Protein AF-A0A397KWI3-F1 (afdb_monomer_lite)

Secondary structure (DSSP, 8-state):
-HHHHHHHHHHHHHHHHHTTS------HHHHHHHHHHHHS-SSPPPP-TT-TT-HHHHHHHHHHHHIIIIITTT--HHHHHHHHTTT-SSSTTTTTEE-TTTT-SSEEEEEE---SS-HHHHHHHHHHHH-SEEEEEETTEEEEEEPPSEEEEES--SSSS--HHHIIIIIIHHHHHHSPPPTT--TT---SSSS-PPTT--SGGG--S-EEEEE--HHHHTTTTHHHIIIIIS-SEETTEE----SSSEEEE-GGGEEEEE---TTTTS--HHHHHHHHHHHHHTS-TT-EEEEE-SS-HHHHHHHHT----HHHHHIIIIIITT-EEEEEE-SSSSEEEEEE---SS--S-SEEEEE--SSSPPPPSGGGTT--EETTEEEEEEEEES-HHHHHHHTTHHHHTHHHH-TTHHHHHHHHHHHHHGGG------GGGG--SSHHHHHHHHHHHHHHHHHHHHHH-HHHHHHHHHHHHHHHHHS-TTS-HHHHHHHHHHHHHHHHHHHHHHHHHHHHHHHHHHHTTSSSSS-TTHHHHHHHHHHHHHS--TT-HHHHHHHHTTTHHHHHHHHHHHHH-HHHHHHHHHHHHHHH-GGGS-HHHHHHHHHHHHHHHHHHHHHHHHHHHHHHHHHIIIII---HHHHHHTT-----EEEEEEEE-TTS-EEEEEEEESS--------TTTTTS-----

InterPro domains:
  IPR004843 Calcineurin-like, phosphoesterase domain [PF00149] (111-312)
  IPR029052 Metallo-dependent phosphatase-like [G3DSA:3.60.21.10] (107-400)
  IPR029052 Metallo-dependent phosphatase-like [SSF56300] (106-372)

Organism: Brassica campestris (NCBI:txid3711)

Foldseek 3Di:
DLLVVVVVVVVVVVVVVVVVPDDDDDDPVNVVVVVVVVQDFQADAADLQQQPVPPPVVVLVVLQVCCVPPCVVPPQPVVVVVVVCPVDDPCVLVQFEAALAAPDAFAKEWEAEQWARGLLLLLVLLLVLLDQWDFDQDPNDTDIDGHGLEYEYQANQFPDAFDPVRCVRTHQRSNCLSAAAFPPDDPPAWAPDFPPDPPPDPDPSSDRWRAYDYAYDQRCPSNSNPRVQRPQQGDQDRGHHGRRHNDNWHKYNHYPQEIETEAHCYPQNEGDPVSLVSLLCCLVPPRDLPHAYEYRHADQCLQVCVQQVHDGHPSVCCCQCPRCNLRHAEYEYEPQQWWWKKAFDDDPDRDSYGIYIYANQNFFFHFAPLLSQPRFDDPHTGIDTPDIVPDNVVSLVVLCCLQVPLCVSNVSSLQVLLVLLCQLCVQVPPDLPDVCLVPDPDPVSNVVSLVVVLVVSVVCLVPPNPRNVVSLVVQLVVQLVPFRPSDDSVVSNVLSVVLSVLSSSLSSSLNSVVNVVLVVCVVVVNAQDPALQPVLVVVVVCCCVVPPDPPCVVVVVCVVCVNVVSVVVRVVVSLSVLSNLLSNLSVCCSVPNPVVDDPVSVVSNSVSVSVVSSVRRSVVSSNSVSVSLSCCCNPVVTPSPVSRSSVRHRAWGWMWMWIQHPVRDIDIDIDIGGDRDDRGDDDPCSVVVPSDDD

Radius of gyration: 32.41 Å; chains: 1; bounding box: 80×58×108 Å

Structure (mmCIF, N/CA/C/O backbone):
data_AF-A0A397KWI3-F1
#
_entry.id   AF-A0A397KWI3-F1
#
loop_
_atom_site.group_PDB
_atom_site.id
_atom_site.type_symbol
_atom_site.label_atom_id
_atom_site.label_alt_id
_atom_site.label_comp_id
_atom_site.label_asym_id
_atom_site.label_entity_id
_atom_site.label_seq_id
_atom_site.pdbx_PDB_ins_code
_atom_site.Cartn_x
_atom_site.Cartn_y
_atom_site.Cartn_z
_atom_site.occupancy
_atom_site.B_iso_or_equiv
_atom_site.auth_seq_id
_atom_site.auth_comp_id
_atom_site.auth_asym_id
_atom_site.auth_atom_id
_atom_site.pdbx_PDB_model_num
ATOM 1 N N . TRP A 1 1 ? 9.831 -8.219 -36.809 1.00 35.12 1 TRP A N 1
ATOM 2 C CA . TRP A 1 1 ? 9.294 -8.038 -35.440 1.00 35.12 1 TRP A CA 1
ATOM 3 C C . TRP A 1 1 ? 8.954 -6.583 -35.120 1.00 35.12 1 TRP A C 1
ATOM 5 O O . TRP A 1 1 ? 7.783 -6.319 -34.905 1.00 35.12 1 TRP A O 1
ATOM 15 N N . ALA A 1 2 ? 9.885 -5.621 -35.154 1.00 35.03 2 ALA A N 1
ATOM 16 C CA . ALA A 1 2 ? 9.552 -4.208 -34.899 1.00 35.03 2 ALA A CA 1
ATOM 17 C C . ALA A 1 2 ? 8.636 -3.582 -35.965 1.00 35.03 2 ALA A C 1
ATOM 19 O O . ALA A 1 2 ? 7.721 -2.857 -35.611 1.00 35.03 2 ALA A O 1
ATOM 20 N N . THR A 1 3 ? 8.787 -3.944 -37.243 1.00 37.91 3 THR A N 1
ATOM 21 C CA . THR A 1 3 ? 7.832 -3.574 -38.307 1.00 37.91 3 THR A CA 1
ATOM 22 C C . THR A 1 3 ? 6.438 -4.143 -38.031 1.00 37.91 3 THR A C 1
ATOM 24 O O . THR A 1 3 ? 5.439 -3.489 -38.286 1.00 37.91 3 THR A O 1
ATOM 27 N N . PHE A 1 4 ? 6.361 -5.333 -37.427 1.00 41.41 4 PHE A N 1
ATOM 28 C CA . PHE A 1 4 ? 5.105 -5.982 -37.043 1.00 41.41 4 PHE A CA 1
ATOM 29 C C . PHE A 1 4 ? 4.464 -5.299 -35.824 1.00 41.41 4 PHE A C 1
ATOM 31 O O . PHE A 1 4 ? 3.257 -5.115 -35.797 1.00 41.41 4 PHE A O 1
ATOM 38 N N . ILE A 1 5 ? 5.268 -4.859 -34.848 1.00 48.66 5 ILE A N 1
ATOM 39 C CA . ILE A 1 5 ? 4.817 -4.056 -33.698 1.00 48.66 5 ILE A CA 1
ATOM 40 C C . ILE A 1 5 ? 4.412 -2.646 -34.146 1.00 48.66 5 ILE A C 1
ATOM 42 O O . ILE A 1 5 ? 3.394 -2.141 -33.693 1.00 48.66 5 ILE A O 1
ATOM 46 N N . GLY A 1 6 ? 5.157 -2.028 -35.063 1.00 41.03 6 GLY A N 1
ATOM 47 C CA . GLY A 1 6 ? 4.833 -0.732 -35.656 1.00 41.03 6 GLY A CA 1
ATOM 48 C C . GLY A 1 6 ? 3.532 -0.783 -36.453 1.00 41.03 6 GLY A C 1
ATOM 49 O O . GLY A 1 6 ? 2.674 0.072 -36.262 1.00 41.03 6 GLY A O 1
ATOM 50 N N . LEU A 1 7 ? 3.334 -1.833 -37.257 1.00 42.81 7 LEU A N 1
ATOM 51 C CA . LEU A 1 7 ? 2.069 -2.100 -37.944 1.00 42.81 7 LEU A CA 1
ATOM 52 C C . LEU A 1 7 ? 0.943 -2.436 -36.962 1.00 42.81 7 LEU A C 1
ATOM 54 O O . LEU A 1 7 ? -0.167 -1.966 -37.159 1.00 42.81 7 LEU A O 1
ATOM 58 N N . TYR A 1 8 ? 1.205 -3.177 -35.882 1.00 43.31 8 TYR A N 1
ATOM 59 C CA . TYR A 1 8 ? 0.204 -3.481 -34.854 1.00 43.31 8 TYR A CA 1
ATOM 60 C C . TYR A 1 8 ? -0.215 -2.235 -34.066 1.00 43.31 8 TYR A C 1
ATOM 62 O O . TYR A 1 8 ? -1.396 -2.051 -33.811 1.00 43.31 8 TYR A O 1
ATOM 70 N N . ILE A 1 9 ? 0.722 -1.349 -33.716 1.00 44.44 9 ILE A N 1
ATOM 71 C CA . ILE A 1 9 ? 0.441 -0.070 -33.048 1.00 44.44 9 ILE A CA 1
ATOM 72 C C . ILE A 1 9 ? -0.284 0.878 -34.004 1.00 44.44 9 ILE A C 1
ATOM 74 O O . ILE A 1 9 ? -1.270 1.488 -33.603 1.00 44.44 9 ILE A O 1
ATOM 78 N N . ALA A 1 10 ? 0.146 0.970 -35.265 1.00 42.78 10 ALA A N 1
ATOM 79 C CA . ALA A 1 10 ? -0.553 1.752 -36.280 1.00 42.78 10 ALA A CA 1
ATOM 80 C C . ALA A 1 10 ? -1.978 1.223 -36.494 1.00 42.78 10 ALA A C 1
ATOM 82 O O . ALA A 1 10 ? -2.917 2.010 -36.490 1.00 42.78 10 ALA A O 1
ATOM 83 N N . ASN A 1 11 ? -2.160 -0.097 -36.575 1.00 39.53 11 ASN A N 1
ATOM 84 C CA . ASN A 1 11 ? -3.472 -0.723 -36.708 1.00 39.53 11 ASN A CA 1
ATOM 85 C C . ASN A 1 11 ? -4.323 -0.521 -35.443 1.00 39.53 11 ASN A C 1
ATOM 87 O O . ASN A 1 11 ? -5.479 -0.153 -35.556 1.00 39.53 11 ASN A O 1
ATOM 91 N N . TYR A 1 12 ? -3.750 -0.632 -34.242 1.00 47.16 12 TYR A N 1
ATOM 92 C CA . TYR A 1 12 ? -4.430 -0.371 -32.965 1.00 47.16 12 TYR A CA 1
ATOM 93 C C . TYR A 1 12 ? -4.876 1.097 -32.816 1.00 47.16 12 TYR A C 1
ATOM 95 O O . TYR A 1 12 ? -5.955 1.381 -32.292 1.00 47.16 12 TYR A O 1
ATOM 103 N N . VAL A 1 13 ? -4.060 2.046 -33.287 1.00 47.59 13 VAL A N 1
ATOM 104 C CA . VAL A 1 13 ? -4.382 3.482 -33.306 1.00 47.59 13 VAL A CA 1
ATOM 105 C C . VAL A 1 13 ? -5.427 3.795 -34.378 1.00 47.59 13 VAL A C 1
ATOM 107 O O . VAL A 1 13 ? -6.355 4.559 -34.109 1.00 47.59 13 VAL A O 1
ATOM 110 N N . VAL A 1 14 ? -5.330 3.186 -35.563 1.00 43.19 14 VAL A N 1
ATOM 111 C CA . VAL A 1 14 ? -6.333 3.304 -36.633 1.00 43.19 14 VAL A CA 1
ATOM 112 C C . VAL A 1 14 ? -7.666 2.717 -36.171 1.00 43.19 14 VAL A C 1
ATOM 114 O O . VAL A 1 14 ? -8.650 3.435 -36.168 1.00 43.19 14 VAL A O 1
ATOM 117 N N . GLU A 1 15 ? -7.696 1.495 -35.645 1.00 39.66 15 GLU A N 1
ATOM 118 C CA . GLU A 1 15 ? -8.903 0.803 -35.171 1.00 39.66 15 GLU A CA 1
ATOM 119 C C . GLU A 1 15 ? -9.631 1.587 -34.059 1.00 39.66 15 GLU A C 1
ATOM 121 O O . GLU A 1 15 ? -10.861 1.693 -34.061 1.00 39.66 15 GLU A O 1
ATOM 126 N N . ARG A 1 16 ? -8.886 2.236 -33.147 1.00 48.41 16 ARG A N 1
ATOM 127 C CA . ARG A 1 16 ? -9.470 3.122 -32.121 1.00 48.41 16 ARG A CA 1
ATOM 128 C C . ARG A 1 16 ? -9.880 4.502 -32.626 1.00 48.41 16 ARG A C 1
ATOM 130 O O . ARG A 1 16 ? -10.818 5.068 -32.070 1.00 48.41 16 ARG A O 1
ATOM 137 N N . SER A 1 17 ? -9.206 5.052 -33.633 1.00 39.28 17 SER A N 1
ATOM 138 C CA . SER A 1 17 ? -9.558 6.362 -34.203 1.00 39.28 17 SER A CA 1
ATOM 139 C C . SER A 1 17 ? -10.714 6.264 -35.205 1.00 39.28 17 SER A C 1
ATOM 141 O O . SER A 1 17 ? -11.580 7.137 -35.220 1.00 39.28 17 SER A O 1
ATOM 143 N N . THR A 1 18 ? -10.826 5.161 -35.950 1.00 42.88 18 THR A N 1
ATOM 144 C CA . THR A 1 18 ? -11.970 4.861 -36.828 1.00 42.88 18 THR A CA 1
ATOM 145 C C . THR A 1 18 ? -13.212 4.423 -36.052 1.00 42.88 18 THR A C 1
ATOM 147 O O . THR A 1 18 ? -14.329 4.630 -36.521 1.00 42.88 18 THR A O 1
ATOM 150 N N . GLY A 1 19 ? -13.049 3.901 -34.829 1.00 40.25 19 GLY A N 1
ATOM 151 C CA . GLY A 1 19 ? -14.155 3.608 -33.909 1.00 40.25 19 GLY A CA 1
ATOM 152 C C . GLY A 1 19 ? -14.954 4.839 -33.450 1.00 40.25 19 GLY A C 1
ATOM 153 O O . GLY A 1 19 ? -16.023 4.683 -32.863 1.00 40.25 19 GLY A O 1
ATOM 154 N N . TRP A 1 20 ? -14.472 6.055 -33.732 1.00 39.53 20 TRP A N 1
ATOM 155 C CA . TRP A 1 20 ? -15.171 7.310 -33.434 1.00 39.53 20 TRP A CA 1
ATOM 156 C C . TRP A 1 20 ? -16.060 7.809 -34.592 1.00 39.53 20 TRP A C 1
ATOM 158 O O . TRP A 1 20 ? -16.857 8.719 -34.389 1.00 39.53 20 TRP A O 1
ATOM 168 N N . ALA A 1 21 ? -15.971 7.209 -35.789 1.00 34.00 21 ALA A N 1
ATOM 169 C CA . ALA A 1 21 ? -16.564 7.768 -37.012 1.00 34.00 21 ALA A CA 1
ATOM 170 C C . ALA A 1 21 ? -17.697 6.946 -37.664 1.00 34.00 21 ALA A C 1
ATOM 172 O O . ALA A 1 21 ? -18.233 7.380 -38.681 1.00 34.00 21 ALA A O 1
ATOM 173 N N . LEU A 1 22 ? -18.109 5.792 -37.121 1.00 34.88 22 LEU A N 1
ATOM 174 C CA . LEU A 1 22 ? -19.182 4.981 -37.723 1.00 34.88 22 LEU A CA 1
ATOM 175 C C . LEU A 1 22 ? -20.253 4.581 -36.696 1.00 34.88 22 LEU A C 1
ATOM 177 O O . LEU A 1 22 ? -20.108 3.637 -35.923 1.00 34.88 22 LEU A O 1
ATOM 181 N N . THR A 1 23 ? -21.361 5.320 -36.709 1.00 42.22 23 THR A N 1
ATOM 182 C CA . THR A 1 23 ? -22.609 5.054 -35.983 1.00 42.22 23 THR A CA 1
ATOM 183 C C . THR A 1 23 ? -23.523 4.150 -36.804 1.00 42.22 23 THR A C 1
ATOM 185 O O . THR A 1 23 ? -24.129 4.651 -37.734 1.00 42.22 23 THR A O 1
ATOM 188 N N . HIS A 1 24 ? -23.688 2.866 -36.461 1.00 34.47 24 HIS A N 1
ATOM 189 C CA . HIS A 1 24 ? -24.795 1.994 -36.920 1.00 34.47 24 HIS A CA 1
ATOM 190 C C . HIS A 1 24 ? -25.232 1.042 -35.765 1.00 34.47 24 HIS A C 1
ATOM 192 O O . HIS A 1 24 ? -24.504 0.938 -34.773 1.00 34.47 24 HIS A O 1
ATOM 198 N N . PRO A 1 25 ? -26.444 0.439 -35.811 1.00 43.94 25 PRO A N 1
ATOM 199 C CA . PRO A 1 25 ? -27.219 0.001 -34.639 1.00 43.94 25 PRO A CA 1
ATOM 200 C C . PRO A 1 25 ? -26.566 -1.118 -33.812 1.00 43.94 25 PRO A C 1
ATOM 202 O O . PRO A 1 25 ? -25.754 -1.890 -34.309 1.00 43.94 25 PRO A O 1
ATOM 205 N N . LEU A 1 26 ? -26.946 -1.194 -32.532 1.00 42.28 26 LEU A N 1
ATOM 206 C CA . LEU A 1 26 ? -26.390 -2.082 -31.500 1.00 42.28 26 LEU A CA 1
ATOM 207 C C . LEU A 1 26 ? -26.278 -3.554 -31.959 1.00 42.28 26 LEU A C 1
ATOM 209 O O . LEU A 1 26 ? -27.287 -4.234 -32.128 1.00 42.28 26 LEU A O 1
ATOM 213 N N . SER A 1 27 ? -25.046 -4.053 -32.105 1.00 52.50 27 SER A N 1
ATOM 214 C CA . SER A 1 27 ? -24.747 -5.468 -32.355 1.00 52.50 27 SER A CA 1
ATOM 215 C C . SER A 1 27 ? -24.897 -6.321 -31.085 1.00 52.50 27 SER A C 1
ATOM 217 O O . SER A 1 27 ? -24.790 -5.818 -29.963 1.00 52.50 27 SER A O 1
ATOM 219 N N . VAL A 1 28 ? -25.111 -7.631 -31.256 1.00 56.59 28 VAL A N 1
ATOM 220 C CA . VAL A 1 28 ? -25.234 -8.637 -30.177 1.00 56.59 28 VAL A CA 1
ATOM 221 C C . VAL A 1 28 ? -24.052 -8.585 -29.196 1.00 56.59 28 VAL A C 1
ATOM 223 O O . VAL A 1 28 ? -24.255 -8.691 -27.988 1.00 56.59 28 VAL A O 1
ATOM 226 N N . ASP A 1 29 ? -22.845 -8.285 -29.680 1.00 56.91 29 ASP A N 1
ATOM 227 C CA . ASP A 1 29 ? -21.650 -8.083 -28.847 1.00 56.91 29 ASP A CA 1
ATOM 228 C C . ASP A 1 29 ? -21.791 -6.924 -27.861 1.00 56.91 29 ASP A C 1
ATOM 230 O O . ASP A 1 29 ? -21.290 -6.979 -26.740 1.00 56.91 29 ASP A O 1
ATOM 234 N N . LYS A 1 30 ? -22.494 -5.857 -28.249 1.00 53.78 30 LYS A N 1
ATOM 235 C CA . LYS A 1 30 ? -22.733 -4.700 -27.383 1.00 53.78 30 LYS A CA 1
ATOM 236 C C . LYS A 1 30 ? -23.790 -5.026 -26.322 1.00 53.78 30 LYS A C 1
ATOM 238 O O . LYS A 1 30 ? -23.681 -4.532 -25.207 1.00 53.78 30 LYS A O 1
ATOM 243 N N . VAL A 1 31 ? -24.732 -5.930 -26.613 1.00 53.66 31 VAL A N 1
ATOM 244 C CA . VAL A 1 31 ? -25.692 -6.482 -25.636 1.00 53.66 31 VAL A CA 1
ATOM 245 C C . VAL A 1 31 ? -25.008 -7.441 -24.656 1.00 53.66 31 VAL A C 1
ATOM 247 O O . VAL A 1 31 ? -25.255 -7.358 -23.455 1.00 53.66 31 VAL A O 1
ATOM 250 N N . GLU A 1 32 ? -24.110 -8.313 -25.119 1.00 54.25 32 GLU A N 1
ATOM 251 C CA . GLU A 1 32 ? -23.291 -9.142 -24.224 1.00 54.25 32 GLU A CA 1
ATOM 252 C C . GLU A 1 32 ? -22.329 -8.309 -23.376 1.00 54.25 32 GLU A C 1
ATOM 254 O O . GLU A 1 32 ? -22.107 -8.622 -22.206 1.00 54.25 32 GLU A O 1
ATOM 259 N N . LYS A 1 33 ? -21.780 -7.229 -23.936 1.00 52.06 33 LYS A N 1
ATOM 260 C CA . LYS A 1 33 ? -20.936 -6.283 -23.206 1.00 52.06 33 LYS A CA 1
ATOM 261 C C . LYS A 1 33 ? -21.732 -5.524 -22.145 1.00 52.06 33 LYS A C 1
ATOM 263 O O . LYS A 1 33 ? -21.261 -5.453 -21.020 1.00 52.06 33 LYS A O 1
ATOM 268 N N . LEU A 1 34 ? -22.952 -5.079 -22.453 1.00 51.12 34 LEU A N 1
ATOM 269 C CA . LEU A 1 34 ? -23.879 -4.484 -21.480 1.00 51.12 34 LEU A CA 1
ATOM 270 C C . LEU A 1 34 ? -24.304 -5.487 -20.394 1.00 51.12 34 LEU A C 1
ATOM 272 O O . LEU A 1 34 ? -24.352 -5.126 -19.223 1.00 51.12 34 LEU A O 1
ATOM 276 N N . LYS A 1 35 ? -24.531 -6.763 -20.740 1.00 48.84 35 LYS A N 1
ATOM 277 C CA . LYS A 1 35 ? -24.777 -7.837 -19.756 1.00 48.84 35 LYS A CA 1
ATOM 278 C C . LYS A 1 35 ? -23.557 -8.102 -18.869 1.00 48.84 35 LYS A C 1
ATOM 280 O O . LYS A 1 35 ? -23.704 -8.279 -17.665 1.00 48.84 35 LYS A O 1
ATOM 285 N N . LYS A 1 36 ? -22.344 -8.108 -19.433 1.00 51.59 36 LYS A N 1
ATOM 286 C CA . LYS A 1 36 ? -21.087 -8.228 -18.671 1.00 51.59 36 LYS A CA 1
ATOM 287 C C . LYS A 1 36 ? -20.805 -6.993 -17.812 1.00 51.59 36 LYS A C 1
ATOM 289 O O . LYS A 1 36 ? -20.256 -7.145 -16.726 1.00 51.59 36 LYS A O 1
ATOM 294 N N . GLU A 1 37 ? -21.177 -5.800 -18.269 1.00 52.03 37 GLU A N 1
ATOM 295 C CA . GLU A 1 37 ? -21.126 -4.555 -17.493 1.00 52.03 37 GLU A CA 1
ATOM 296 C C . GLU A 1 37 ? -22.155 -4.568 -16.352 1.00 52.03 37 GLU A C 1
ATOM 298 O O . GLU A 1 37 ? -21.813 -4.163 -15.249 1.00 52.03 37 GLU A O 1
ATOM 303 N N . GLN A 1 38 ? -23.347 -5.146 -16.553 1.00 54.84 38 GLN A N 1
ATOM 304 C CA . GLN A 1 38 ? -24.318 -5.417 -15.480 1.00 54.84 38 GLN A CA 1
ATOM 305 C C . GLN A 1 38 ? -23.826 -6.442 -14.444 1.00 54.84 38 GLN A C 1
ATOM 307 O O . GLN A 1 38 ? -24.277 -6.416 -13.304 1.00 54.84 38 GLN A O 1
ATOM 312 N N . MET A 1 39 ? -22.923 -7.354 -14.818 1.00 64.69 39 MET A N 1
ATOM 313 C CA . MET A 1 39 ? -22.407 -8.401 -13.925 1.00 64.69 39 MET A CA 1
ATOM 314 C C . MET A 1 39 ? -21.173 -7.994 -13.114 1.00 64.69 39 MET A C 1
ATOM 316 O O . MET A 1 39 ? -20.789 -8.719 -12.193 1.00 64.69 39 MET A O 1
ATOM 320 N N . LYS A 1 40 ? -20.507 -6.889 -13.464 1.00 74.50 40 LYS A N 1
ATOM 321 C CA . LYS A 1 40 ? -19.331 -6.428 -12.726 1.00 74.50 40 LYS A CA 1
ATOM 322 C C . LYS A 1 40 ? -19.754 -5.504 -11.585 1.00 74.50 40 LYS A C 1
ATOM 324 O O . LYS A 1 40 ? -20.534 -4.585 -11.822 1.00 74.50 40 LYS A O 1
ATOM 329 N N . PRO A 1 41 ? -19.220 -5.703 -10.369 1.00 84.44 41 PRO A N 1
ATOM 330 C CA . PRO A 1 41 ? -19.481 -4.788 -9.273 1.00 84.44 41 PRO A CA 1
ATOM 331 C C . PRO A 1 41 ? -19.053 -3.363 -9.613 1.00 84.44 41 PRO A C 1
ATOM 333 O O . PRO A 1 41 ? -18.071 -3.146 -10.320 1.00 84.44 41 PRO A O 1
ATOM 336 N N . ASN A 1 42 ? -19.766 -2.388 -9.055 1.00 88.62 42 ASN A N 1
ATOM 337 C CA . ASN A 1 42 ? -19.509 -0.970 -9.291 1.00 88.62 42 ASN A CA 1
ATOM 338 C C . ASN A 1 42 ? -18.391 -0.386 -8.399 1.00 88.62 42 ASN A C 1
ATOM 340 O O . ASN A 1 42 ? -18.179 0.824 -8.400 1.00 88.62 42 ASN A O 1
ATOM 344 N N . PHE A 1 43 ? -17.699 -1.211 -7.611 1.00 91.81 43 PHE A N 1
ATOM 345 C CA . PHE A 1 43 ? -16.535 -0.795 -6.828 1.00 91.81 43 PHE A CA 1
ATOM 346 C C . PHE A 1 43 ? -15.225 -0.981 -7.604 1.00 91.81 43 PHE A C 1
ATOM 348 O O . PHE A 1 43 ? -15.167 -1.693 -8.606 1.00 91.81 43 PHE A O 1
ATOM 355 N N . LEU A 1 44 ? -14.156 -0.332 -7.143 1.00 91.19 44 LEU A N 1
ATOM 356 C CA . LEU A 1 44 ? -12.887 -0.274 -7.875 1.00 91.19 44 LEU A CA 1
ATOM 357 C C . LEU A 1 44 ? -11.946 -1.440 -7.561 1.00 91.19 44 LEU A C 1
ATOM 359 O O . LEU A 1 44 ? -11.885 -1.944 -6.441 1.00 91.19 44 LEU A O 1
ATOM 363 N N . ASP A 1 45 ? -11.134 -1.801 -8.551 1.00 90.44 45 ASP A N 1
ATOM 364 C CA . ASP A 1 45 ? -9.998 -2.700 -8.365 1.00 90.44 45 ASP A CA 1
ATOM 365 C C . ASP A 1 45 ? -8.907 -2.081 -7.462 1.00 90.44 45 ASP A C 1
ATOM 367 O O . ASP A 1 45 ? -8.862 -0.870 -7.205 1.00 90.44 45 ASP A O 1
ATOM 371 N N . MET A 1 46 ? -7.995 -2.947 -7.007 1.00 89.62 46 MET A N 1
ATOM 372 C CA . MET A 1 46 ? -6.831 -2.597 -6.183 1.00 89.62 46 MET A CA 1
ATOM 373 C C . MET A 1 46 ? -5.976 -1.489 -6.804 1.00 89.62 46 MET A C 1
ATOM 375 O O . MET A 1 46 ? -5.670 -1.545 -8.003 1.00 89.62 46 MET A O 1
ATOM 379 N N . VAL A 1 47 ? -5.549 -0.518 -5.991 1.00 87.38 47 VAL A N 1
ATOM 380 C CA . VAL A 1 47 ? -4.805 0.658 -6.454 1.00 87.38 47 VAL A CA 1
ATOM 381 C C . VAL A 1 47 ? -3.494 0.228 -7.135 1.00 87.38 47 VAL A C 1
ATOM 383 O O . VAL A 1 47 ? -2.731 -0.594 -6.613 1.00 87.38 47 VAL A O 1
ATOM 386 N N . PRO A 1 48 ? -3.198 0.731 -8.348 1.00 81.00 48 PRO A N 1
ATOM 387 C CA . PRO A 1 48 ? -1.967 0.419 -9.062 1.00 81.00 48 PRO A CA 1
ATOM 388 C C . PRO A 1 48 ? -0.804 1.325 -8.616 1.00 81.00 48 PRO A C 1
ATOM 390 O O . PRO A 1 48 ? -0.347 2.165 -9.390 1.00 81.00 48 PRO A O 1
ATOM 393 N N . TRP A 1 49 ? -0.289 1.120 -7.398 1.00 78.06 49 TRP A N 1
ATOM 394 C CA . TRP A 1 49 ? 0.743 1.959 -6.754 1.00 78.06 49 TRP A CA 1
ATOM 395 C C . TRP A 1 49 ? 2.016 2.223 -7.590 1.00 78.06 49 TRP A C 1
ATOM 397 O O . TRP A 1 49 ? 2.621 3.280 -7.469 1.00 78.06 49 TRP A O 1
ATOM 407 N N . TYR A 1 50 ? 2.387 1.306 -8.493 1.00 70.06 50 TYR A N 1
ATOM 408 C CA . TYR A 1 50 ? 3.561 1.405 -9.382 1.00 70.06 50 TYR A CA 1
ATOM 409 C C . TYR A 1 50 ? 3.224 1.713 -10.856 1.00 70.06 50 TYR A C 1
ATOM 411 O O . TYR A 1 50 ? 4.075 1.578 -11.740 1.00 70.06 50 TYR A O 1
ATOM 419 N N . SER A 1 51 ? 1.982 2.098 -11.165 1.00 63.41 51 SER A N 1
ATOM 420 C CA . SER A 1 51 ? 1.628 2.532 -12.522 1.00 63.41 51 SER A CA 1
ATOM 421 C C . SER A 1 51 ? 2.259 3.894 -12.824 1.00 63.41 51 SER A C 1
ATOM 423 O O . SER A 1 51 ? 1.789 4.919 -12.350 1.00 63.41 51 SER A O 1
ATOM 425 N N . GLY A 1 52 ? 3.331 3.920 -13.625 1.00 48.00 52 GLY A N 1
ATOM 426 C CA . GLY A 1 52 ? 4.105 5.123 -13.990 1.00 48.00 52 GLY A CA 1
ATOM 427 C C . GLY A 1 52 ? 3.360 6.224 -14.771 1.00 48.00 52 GLY A C 1
ATOM 428 O O . GLY A 1 52 ? 3.999 7.089 -15.357 1.00 48.00 52 GLY A O 1
ATOM 429 N N . THR A 1 53 ? 2.026 6.199 -14.803 1.00 45.91 53 THR A N 1
ATOM 430 C CA . THR A 1 53 ? 1.143 7.225 -15.390 1.00 45.91 53 THR A CA 1
ATOM 431 C C . THR A 1 53 ? 0.178 7.828 -14.371 1.00 45.91 53 THR A C 1
ATOM 433 O O . THR A 1 53 ? -0.725 8.566 -14.761 1.00 45.91 53 THR A O 1
ATOM 436 N N . SER A 1 54 ? 0.284 7.486 -13.087 1.00 44.91 54 SER A N 1
ATOM 437 C CA . SER A 1 54 ? -0.673 7.930 -12.080 1.00 44.91 54 SER A CA 1
ATOM 438 C C . SER A 1 54 ? -0.502 9.426 -11.808 1.00 44.91 54 SER A C 1
ATOM 440 O O . SER A 1 54 ? 0.227 9.866 -10.919 1.00 44.91 54 SER A O 1
ATOM 442 N N . ALA A 1 55 ? -1.277 10.221 -12.546 1.00 42.75 55 ALA A N 1
ATOM 443 C CA . ALA A 1 55 ? -1.748 11.513 -12.073 1.00 42.75 55 ALA A CA 1
ATOM 444 C C . ALA A 1 55 ? -2.187 11.415 -10.600 1.00 42.75 55 ALA A C 1
ATOM 446 O O . ALA A 1 55 ? -1.958 12.359 -9.869 1.00 42.75 55 ALA A O 1
ATOM 447 N N . ASP A 1 56 ? -2.680 10.256 -10.145 1.00 44.62 56 ASP A N 1
ATOM 448 C CA . ASP A 1 56 ? -3.004 9.959 -8.747 1.00 44.62 56 ASP A CA 1
ATOM 449 C C . ASP A 1 56 ? -1.798 9.867 -7.797 1.00 44.62 56 ASP A C 1
ATOM 451 O O . ASP A 1 56 ? -1.938 10.295 -6.663 1.00 44.62 56 ASP A O 1
ATOM 455 N N . LEU A 1 57 ? -0.613 9.373 -8.191 1.00 48.16 57 LEU A N 1
ATOM 456 C CA . LEU A 1 57 ? 0.568 9.371 -7.307 1.00 48.16 57 LEU A CA 1
ATOM 457 C C . LEU A 1 57 ? 1.181 10.770 -7.240 1.00 48.16 57 LEU A C 1
ATOM 459 O O . LEU A 1 57 ? 1.509 11.238 -6.157 1.00 48.16 57 LEU A O 1
ATOM 463 N N . PHE A 1 58 ? 1.271 11.471 -8.375 1.00 46.88 58 PHE A N 1
ATOM 464 C CA . PHE A 1 58 ? 1.681 12.878 -8.390 1.00 46.88 58 PHE A CA 1
ATOM 465 C C . PHE A 1 58 ? 0.691 13.762 -7.634 1.00 46.88 58 PHE A C 1
ATOM 467 O O . PHE A 1 58 ? 1.120 14.629 -6.882 1.00 46.88 58 PHE A O 1
ATOM 474 N N . LYS A 1 59 ? -0.614 13.514 -7.778 1.00 50.25 59 LYS A N 1
ATOM 475 C CA . LYS A 1 59 ? -1.669 14.173 -7.013 1.00 50.25 59 LYS A CA 1
ATOM 476 C C . LYS A 1 59 ? -1.612 13.786 -5.544 1.00 50.25 59 LYS A C 1
ATOM 478 O O . LYS A 1 59 ? -1.715 14.675 -4.734 1.00 50.25 59 LYS A O 1
ATOM 483 N N . THR A 1 60 ? -1.366 12.531 -5.178 1.00 51.25 60 THR A N 1
ATOM 484 C CA . THR A 1 60 ? -1.226 12.129 -3.765 1.00 51.25 60 THR A CA 1
ATOM 485 C C . THR A 1 60 ? 0.009 12.768 -3.140 1.00 51.25 60 THR A C 1
ATOM 487 O O . THR A 1 60 ? -0.070 13.281 -2.037 1.00 51.25 60 THR A O 1
ATOM 490 N N . VAL A 1 61 ? 1.144 12.808 -3.845 1.00 53.69 61 VAL A N 1
ATOM 491 C CA . VAL A 1 61 ? 2.356 13.498 -3.377 1.00 53.69 61 VAL A CA 1
ATOM 492 C C . VAL A 1 61 ? 2.126 15.006 -3.294 1.00 53.69 61 VAL A C 1
ATOM 494 O O . VAL A 1 61 ? 2.571 15.620 -2.331 1.00 53.69 61 VAL A O 1
ATOM 497 N N . PHE A 1 62 ? 1.427 15.604 -4.263 1.00 50.00 62 PHE A N 1
ATOM 498 C CA . PHE A 1 62 ? 1.070 17.023 -4.264 1.00 50.00 62 PHE A CA 1
ATOM 499 C C . PHE A 1 62 ? 0.069 17.361 -3.155 1.00 50.00 62 PHE A C 1
ATOM 501 O O . PHE A 1 62 ? 0.315 18.288 -2.397 1.00 50.00 62 PHE A O 1
ATOM 508 N N . ASP A 1 63 ? -1.002 16.588 -3.007 1.00 51.59 63 ASP A N 1
ATOM 509 C CA . ASP A 1 63 ? -2.025 16.711 -1.969 1.00 51.59 63 ASP A CA 1
ATOM 510 C C . ASP A 1 63 ? -1.408 16.465 -0.592 1.00 51.59 63 ASP A C 1
ATOM 512 O O . ASP A 1 63 ? -1.703 17.213 0.324 1.00 51.59 63 ASP A O 1
ATOM 516 N N . LEU A 1 64 ? -0.481 15.513 -0.438 1.00 55.34 64 LEU A N 1
ATOM 517 C CA . LEU A 1 64 ? 0.303 15.330 0.786 1.00 55.34 64 LEU A CA 1
ATOM 518 C C . LEU A 1 64 ? 1.190 16.547 1.056 1.00 55.34 64 LEU A C 1
ATOM 520 O O . LEU A 1 64 ? 1.229 17.030 2.181 1.00 55.34 64 LEU A O 1
ATOM 524 N N . LEU A 1 65 ? 1.882 17.078 0.044 1.00 53.91 65 LEU A N 1
ATOM 525 C CA . LEU A 1 65 ? 2.696 18.290 0.178 1.00 53.91 65 LEU A CA 1
ATOM 526 C C . LEU A 1 65 ? 1.838 19.476 0.608 1.00 53.91 65 LEU A C 1
ATOM 528 O O . LEU A 1 65 ? 2.194 20.155 1.565 1.00 53.91 65 LEU A O 1
ATOM 532 N N . VAL A 1 66 ? 0.705 19.712 -0.052 1.00 55.09 66 VAL A N 1
ATOM 533 C CA . VAL A 1 66 ? -0.245 20.780 0.275 1.00 55.09 66 VAL A CA 1
ATOM 534 C C . VAL A 1 66 ? -0.877 20.527 1.645 1.00 55.09 66 VAL A C 1
ATOM 536 O O . VAL A 1 66 ? -0.969 21.443 2.451 1.00 55.09 66 VAL A O 1
ATOM 539 N N . SER A 1 67 ? -1.240 19.294 1.975 1.00 54.84 67 SER A N 1
ATOM 540 C CA . SER A 1 67 ? -1.796 18.930 3.277 1.00 54.84 67 SER A CA 1
ATOM 541 C C . SER A 1 67 ? -0.801 19.182 4.400 1.00 54.84 67 SER A C 1
ATOM 543 O O . SER A 1 67 ? -1.119 19.881 5.356 1.00 54.84 67 SER A O 1
ATOM 545 N N . VAL A 1 68 ? 0.451 18.758 4.233 1.00 55.59 68 VAL A N 1
ATOM 546 C CA . VAL A 1 68 ? 1.519 18.958 5.217 1.00 55.59 68 VAL A CA 1
ATOM 547 C C . VAL A 1 68 ? 1.971 20.412 5.324 1.00 55.59 68 VAL A C 1
ATOM 549 O O . VAL A 1 68 ? 2.221 20.889 6.429 1.00 55.59 68 VAL A O 1
ATOM 552 N N . THR A 1 69 ? 2.065 21.142 4.212 1.00 52.47 69 THR A N 1
ATOM 553 C CA . THR A 1 69 ? 2.598 22.519 4.213 1.00 52.47 69 THR A CA 1
ATOM 554 C C . THR A 1 69 ? 1.539 23.609 4.365 1.00 52.47 69 THR A C 1
ATOM 556 O O . THR A 1 69 ? 1.845 24.677 4.896 1.00 52.47 69 THR A O 1
ATOM 559 N N . VAL A 1 70 ? 0.302 23.369 3.925 1.00 49.78 70 VAL A N 1
ATOM 560 C CA . VAL A 1 70 ? -0.785 24.362 3.892 1.00 49.78 70 VAL A CA 1
ATOM 561 C C . VAL A 1 70 ? -1.891 24.032 4.893 1.00 49.78 70 VAL A C 1
ATOM 563 O O . VAL A 1 70 ? -2.323 24.942 5.600 1.00 49.78 70 VAL A O 1
ATOM 566 N N . PHE A 1 71 ? -2.346 22.777 4.986 1.00 51.59 71 PHE A N 1
ATOM 567 C CA . PHE A 1 71 ? -3.541 22.433 5.772 1.00 51.59 71 PHE A CA 1
ATOM 568 C C . PHE A 1 71 ? -3.248 22.030 7.227 1.00 51.59 71 PHE A C 1
ATOM 570 O O . PHE A 1 71 ? -3.922 22.539 8.119 1.00 51.59 71 PHE A O 1
ATOM 577 N N . LEU A 1 72 ? -2.205 21.242 7.507 1.00 50.78 72 LEU A N 1
ATOM 578 C CA . LEU A 1 72 ? -1.863 20.760 8.859 1.00 50.78 72 LEU A CA 1
ATOM 579 C C . LEU A 1 72 ? -1.620 21.893 9.869 1.00 50.78 72 LEU A C 1
ATOM 581 O O . LEU A 1 72 ? -1.907 21.742 11.049 1.00 50.78 72 LEU A O 1
ATOM 585 N N . GLY A 1 73 ? -1.136 23.052 9.410 1.00 47.31 73 GLY A N 1
ATOM 586 C CA . GLY A 1 73 ? -0.944 24.229 10.262 1.00 47.31 73 GLY A CA 1
ATOM 587 C C . GLY A 1 73 ? -2.085 25.255 10.250 1.00 47.31 73 GLY A C 1
ATOM 588 O O . GLY A 1 73 ? -2.048 26.179 11.060 1.00 47.31 73 GLY A O 1
ATOM 589 N N . ARG A 1 74 ? -3.053 25.175 9.319 1.00 53.09 74 ARG A N 1
ATOM 590 C CA . ARG A 1 74 ? -4.039 26.261 9.088 1.00 53.09 74 ARG A CA 1
ATOM 591 C C . ARG A 1 74 ? -5.506 25.820 8.975 1.00 53.09 74 ARG A C 1
ATOM 593 O O . ARG A 1 74 ? -6.373 26.675 9.119 1.00 53.09 74 ARG A O 1
ATOM 600 N N . PHE A 1 75 ? -5.797 24.538 8.743 1.00 57.50 75 PHE A N 1
ATOM 601 C CA . PHE A 1 75 ? -7.146 24.008 8.488 1.00 57.50 75 PHE A CA 1
ATOM 602 C C . PHE A 1 75 ? -7.339 22.602 9.092 1.00 57.50 75 PHE A C 1
ATOM 604 O O . PHE A 1 75 ? -7.673 21.649 8.394 1.00 57.50 75 PHE A O 1
ATOM 611 N N . ASP A 1 76 ? -7.136 22.466 10.403 1.00 67.62 76 ASP A N 1
ATOM 612 C CA . ASP A 1 76 ? -7.569 21.276 11.146 1.00 67.62 76 ASP A CA 1
ATOM 613 C C . ASP A 1 76 ? -9.080 21.384 11.434 1.00 67.62 76 ASP A C 1
ATOM 615 O O . ASP A 1 76 ? -9.532 22.277 12.163 1.00 67.62 76 ASP A O 1
ATOM 619 N N . MET A 1 77 ? -9.881 20.482 10.853 1.00 71.31 77 MET A N 1
ATOM 620 C CA . MET A 1 77 ? -11.336 20.481 11.029 1.00 71.31 77 MET A CA 1
ATOM 621 C C . MET A 1 77 ? -11.752 20.263 12.490 1.00 71.31 77 MET A C 1
ATOM 623 O O . MET A 1 77 ? -12.772 20.809 12.917 1.00 71.31 77 MET A O 1
ATOM 627 N N . ARG A 1 78 ? -10.958 19.543 13.294 1.00 75.19 78 ARG A N 1
ATOM 628 C CA . ARG A 1 78 ? -11.212 19.376 14.735 1.00 75.19 78 ARG A CA 1
ATOM 629 C C . ARG A 1 78 ? -11.083 20.714 15.451 1.00 75.19 78 ARG A C 1
ATOM 631 O O . ARG A 1 78 ? -11.970 21.069 16.225 1.00 75.19 78 ARG A O 1
ATOM 638 N N . MET A 1 79 ? -10.046 21.497 15.137 1.00 68.12 79 MET A N 1
ATOM 639 C CA . MET A 1 79 ? -9.868 22.845 15.695 1.00 68.12 79 MET A CA 1
ATOM 640 C C . MET A 1 79 ? -11.002 23.790 15.282 1.00 68.12 79 MET A C 1
ATOM 642 O O . MET A 1 79 ? -11.494 24.555 16.113 1.00 68.12 79 MET A O 1
ATOM 646 N N . LEU A 1 80 ? -11.455 23.721 14.024 1.00 66.38 80 LEU A N 1
ATOM 647 C CA . LEU A 1 80 ? -12.607 24.496 13.545 1.00 66.38 80 LEU A CA 1
ATOM 648 C C . LEU A 1 80 ? -13.888 24.118 14.296 1.00 66.38 80 LEU A C 1
ATOM 650 O O . LEU A 1 80 ? -14.604 24.996 14.779 1.00 66.38 80 LEU A O 1
ATOM 654 N N . GLN A 1 81 ? -14.157 22.822 14.462 1.00 70.19 81 GLN A N 1
ATOM 655 C CA . GLN A 1 81 ? -15.294 22.350 15.246 1.00 70.19 81 GLN A CA 1
ATOM 656 C C . GLN A 1 81 ? -15.202 22.788 16.712 1.00 70.19 81 GLN A C 1
ATOM 658 O O . GLN A 1 81 ? -16.187 23.284 17.262 1.00 70.19 81 GLN A O 1
ATOM 663 N N . ALA A 1 82 ? -14.035 22.653 17.346 1.00 66.12 82 ALA A N 1
ATOM 664 C CA . ALA A 1 82 ? -13.813 23.094 18.720 1.00 66.12 82 ALA A CA 1
ATOM 665 C C . ALA A 1 82 ? -14.046 24.608 18.871 1.00 66.12 82 ALA A C 1
ATOM 667 O O . ALA A 1 82 ? -14.680 25.040 19.836 1.00 66.12 82 ALA A O 1
ATOM 668 N N . ALA A 1 83 ? -13.613 25.413 17.894 1.00 59.78 83 ALA A N 1
ATOM 669 C CA . ALA A 1 83 ? -13.843 26.855 17.867 1.00 59.78 83 ALA A CA 1
ATOM 670 C C . ALA A 1 83 ? -15.328 27.220 17.695 1.00 59.78 83 ALA A C 1
ATOM 672 O O . ALA A 1 83 ? -15.816 28.086 18.420 1.00 59.78 83 ALA A O 1
ATOM 673 N N . MET A 1 84 ? -16.061 26.539 16.806 1.00 61.34 84 MET A N 1
ATOM 674 C CA . MET A 1 84 ? -17.499 26.779 16.602 1.00 61.34 84 MET A CA 1
ATOM 675 C C . MET A 1 84 ? -18.360 26.350 17.801 1.00 61.34 84 MET A C 1
ATOM 677 O O . MET A 1 84 ? -19.429 26.911 18.017 1.00 61.34 84 MET A O 1
ATOM 681 N N . THR A 1 85 ? -17.888 25.397 18.610 1.00 58.62 85 THR A N 1
ATOM 682 C CA . THR A 1 85 ? -18.648 24.828 19.743 1.00 58.62 85 THR A CA 1
ATOM 683 C C . THR A 1 85 ? -18.313 25.494 21.092 1.00 58.62 85 THR A C 1
ATOM 685 O O . THR A 1 85 ? -18.857 25.124 22.133 1.00 58.62 85 THR A O 1
ATOM 688 N N . LYS A 1 86 ? -17.415 26.495 21.135 1.00 53.34 86 LYS A N 1
ATOM 689 C CA . LYS A 1 86 ? -17.032 27.207 22.378 1.00 53.34 86 LYS A CA 1
ATOM 690 C C . LYS A 1 86 ? -18.175 27.990 23.051 1.00 53.34 86 LYS A C 1
ATOM 692 O O . LYS A 1 86 ? -17.979 28.482 24.155 1.00 53.34 86 LYS A O 1
ATOM 697 N N . SER A 1 87 ? -19.356 28.071 22.443 1.00 43.88 87 SER A N 1
ATOM 698 C CA . SER A 1 87 ? -20.547 28.730 22.994 1.00 43.88 87 SER A CA 1
ATOM 699 C C . SER A 1 87 ? -21.466 27.829 23.843 1.00 43.88 87 SER A C 1
ATOM 701 O O . SER A 1 87 ? -22.410 28.350 24.433 1.00 43.88 87 SER A O 1
ATOM 703 N N . CYS A 1 88 ? -21.224 26.513 23.958 1.00 43.62 88 CYS A N 1
ATOM 704 C CA . CYS A 1 88 ? -22.071 25.595 24.744 1.00 43.62 88 CYS A CA 1
ATOM 705 C C . CYS A 1 88 ? -21.220 24.605 25.562 1.00 43.62 88 CYS A C 1
ATOM 707 O O . CYS A 1 88 ? -20.689 23.639 25.020 1.00 43.62 88 CYS A O 1
ATOM 709 N N . ASP A 1 89 ? -21.052 24.844 26.867 1.00 45.19 89 ASP A N 1
ATOM 710 C CA . ASP A 1 89 ? -20.073 24.117 27.702 1.00 45.19 89 ASP A CA 1
ATOM 711 C C . ASP A 1 89 ? -20.629 22.892 28.462 1.00 45.19 89 ASP A C 1
ATOM 713 O O . ASP A 1 89 ? -19.878 22.213 29.155 1.00 45.19 89 ASP A O 1
ATOM 717 N N . GLY A 1 90 ? -21.916 22.554 28.297 1.00 46.50 90 GLY A N 1
ATOM 718 C CA . GLY A 1 90 ? -22.547 21.387 28.945 1.00 46.50 90 GLY A CA 1
ATOM 719 C C . GLY A 1 90 ? -22.791 20.172 28.036 1.00 46.50 90 GLY A C 1
ATOM 720 O O . GLY A 1 90 ? -22.710 19.038 28.494 1.00 46.50 90 GLY A O 1
ATOM 721 N N . THR A 1 91 ? -23.037 20.382 26.740 1.00 52.34 91 THR A N 1
ATOM 722 C CA . THR A 1 91 ? -23.488 19.342 25.786 1.00 52.34 91 THR A CA 1
ATOM 723 C C . THR A 1 91 ? -22.357 18.525 25.148 1.00 52.34 91 THR A C 1
ATOM 725 O O . THR A 1 91 ? -22.599 17.472 24.566 1.00 52.34 91 THR A O 1
ATOM 728 N N . LYS A 1 92 ? -21.094 18.957 25.283 1.00 55.53 92 LYS A N 1
ATOM 729 C CA . LYS A 1 92 ? -19.940 18.355 24.578 1.00 55.53 92 LYS A CA 1
ATOM 730 C C . LYS A 1 92 ? -19.649 16.898 24.959 1.00 55.53 92 LYS A C 1
ATOM 732 O O . LYS A 1 92 ? -19.182 16.139 24.116 1.00 55.53 92 LYS A O 1
ATOM 737 N N . ARG A 1 93 ? -19.879 16.498 26.218 1.00 57.19 93 ARG A N 1
ATOM 738 C CA . ARG A 1 93 ? -19.590 15.123 26.676 1.00 57.19 93 ARG A CA 1
ATOM 739 C C . ARG A 1 93 ? -20.646 14.114 26.235 1.00 57.19 93 ARG A C 1
ATOM 741 O O . ARG A 1 93 ? -20.286 12.977 25.947 1.00 57.19 93 ARG A O 1
ATOM 748 N N . GLU A 1 94 ? -21.910 14.523 26.168 1.00 61.53 94 GLU A N 1
ATOM 749 C CA . GLU A 1 94 ? -23.022 13.653 25.759 1.00 61.53 94 GLU A CA 1
ATOM 750 C C . GLU A 1 94 ? -22.959 13.294 24.267 1.00 61.53 94 GLU A C 1
ATOM 752 O O . GLU A 1 94 ? -23.438 12.244 23.864 1.00 61.53 94 GLU A O 1
ATOM 757 N N . GLU A 1 95 ? -22.312 14.115 23.433 1.00 76.06 95 GLU A N 1
ATOM 758 C CA . GLU A 1 95 ? -22.191 13.844 21.991 1.00 76.06 95 GLU A CA 1
ATOM 759 C C . GLU A 1 95 ? -21.113 12.804 21.621 1.00 76.06 95 GLU A C 1
ATOM 761 O O . GLU A 1 95 ? -21.139 12.245 20.518 1.00 76.06 95 GLU A O 1
ATOM 766 N N . LEU A 1 96 ? -20.148 12.568 22.515 1.00 86.25 96 LEU A N 1
ATOM 767 C CA . LEU A 1 96 ? -18.959 11.735 22.280 1.00 86.25 96 LEU A CA 1
ATOM 768 C C . LEU A 1 96 ? -18.971 10.411 23.054 1.00 86.25 96 LEU A C 1
ATOM 770 O O . LEU A 1 96 ? -18.243 9.485 22.686 1.00 86.25 96 LEU A O 1
ATOM 774 N N . LEU A 1 97 ? -19.758 10.340 24.128 1.00 93.81 97 LEU A N 1
ATOM 775 C CA . LEU A 1 97 ? -19.949 9.147 24.941 1.00 93.81 97 LEU A CA 1
ATOM 776 C C . LEU A 1 97 ? -21.220 8.413 24.506 1.00 93.81 97 LEU A C 1
ATOM 778 O O . LEU A 1 97 ? -22.302 8.985 24.507 1.00 93.81 97 LEU A O 1
ATOM 782 N N . TYR A 1 98 ? -21.080 7.125 24.217 1.00 95.00 98 TYR A N 1
ATOM 783 C CA . TYR A 1 98 ? -22.166 6.239 23.819 1.00 95.00 98 TYR A CA 1
ATOM 784 C C . TYR A 1 98 ? -22.270 5.100 24.838 1.00 95.00 98 TYR A C 1
ATOM 786 O O . TYR A 1 98 ? -21.462 4.169 24.825 1.00 95.00 98 TYR A O 1
ATOM 794 N N . ASP A 1 99 ? -23.235 5.194 25.751 1.00 94.06 99 ASP A N 1
ATOM 795 C CA . ASP A 1 99 ? -23.450 4.243 26.852 1.00 94.06 99 ASP A CA 1
ATOM 796 C C . ASP A 1 99 ? -24.703 3.368 26.688 1.00 94.06 99 ASP A C 1
ATOM 798 O O . ASP A 1 99 ? -24.976 2.493 27.513 1.00 94.06 99 ASP A O 1
ATOM 802 N N . HIS A 1 100 ? -25.414 3.509 25.566 1.00 94.00 100 HIS A N 1
ATOM 803 C CA . HIS A 1 100 ? -26.621 2.744 25.231 1.00 94.00 100 HIS A CA 1
ATOM 804 C C . HIS A 1 100 ? -26.397 1.225 25.148 1.00 94.00 100 HIS A C 1
ATOM 806 O O . HIS A 1 100 ? -27.355 0.457 25.212 1.00 94.00 100 HIS A O 1
ATOM 812 N N . LEU A 1 101 ? -25.144 0.782 25.018 1.00 94.38 101 LEU A N 1
ATOM 813 C CA . LEU A 1 101 ? -24.761 -0.630 24.933 1.00 94.38 101 LEU A CA 1
ATOM 814 C C . LEU A 1 101 ? -24.411 -1.251 26.290 1.00 94.38 101 LEU A C 1
ATOM 816 O O . LEU A 1 101 ? -24.326 -2.474 26.374 1.00 94.38 101 LEU A O 1
ATOM 820 N N . ALA A 1 102 ? -24.236 -0.452 27.347 1.00 92.69 102 ALA A N 1
ATOM 821 C CA . ALA A 1 102 ? -23.661 -0.896 28.620 1.00 92.69 102 ALA A CA 1
ATOM 822 C C . ALA A 1 102 ? -24.459 -2.011 29.326 1.00 92.69 102 ALA A C 1
ATOM 824 O O . ALA A 1 102 ? -23.891 -2.777 30.098 1.00 92.69 102 ALA A O 1
ATOM 825 N N . ASN A 1 103 ? -25.763 -2.118 29.051 1.00 90.38 103 ASN A N 1
ATOM 826 C CA . ASN A 1 103 ? -26.665 -3.082 29.691 1.00 90.38 103 ASN A CA 1
ATOM 827 C C . ASN A 1 103 ? -27.049 -4.272 28.785 1.00 90.38 103 ASN A C 1
ATOM 829 O O . ASN A 1 103 ? -27.970 -5.014 29.121 1.00 90.38 103 ASN A O 1
ATOM 833 N N . LYS A 1 104 ? -26.409 -4.445 27.618 1.00 90.19 104 LYS A N 1
ATOM 834 C CA . LYS A 1 104 ? -26.685 -5.585 26.723 1.00 90.19 104 LYS A CA 1
ATOM 835 C C . LYS A 1 104 ? -26.059 -6.874 27.282 1.00 90.19 104 LYS A C 1
ATOM 837 O O . LYS A 1 104 ? -24.907 -6.889 27.696 1.00 90.19 104 LYS A O 1
ATOM 842 N N . ASP A 1 105 ? -26.801 -7.975 27.233 1.00 86.50 105 ASP A N 1
ATOM 843 C CA . ASP A 1 105 ? -26.294 -9.321 27.528 1.00 86.50 105 ASP A CA 1
ATOM 844 C C . ASP A 1 105 ? -25.668 -9.968 26.278 1.00 86.50 105 ASP A C 1
ATOM 846 O O . ASP A 1 105 ? -26.122 -9.710 25.164 1.00 86.50 105 ASP A O 1
ATOM 850 N N . ASN A 1 106 ? -24.692 -10.873 26.459 1.00 87.50 106 ASN A N 1
ATOM 851 C CA . ASN A 1 106 ? -24.100 -11.696 25.383 1.00 87.50 106 ASN A CA 1
ATOM 852 C C . ASN A 1 106 ? -23.662 -10.856 24.166 1.00 87.50 106 ASN A C 1
ATOM 854 O O . ASN A 1 106 ? -24.166 -11.018 23.055 1.00 87.50 106 ASN A O 1
ATOM 858 N N . PHE A 1 107 ? -22.752 -9.913 24.405 1.00 95.25 107 PHE A N 1
ATOM 859 C CA . PHE A 1 107 ? -22.424 -8.869 23.443 1.00 95.25 107 PHE A CA 1
ATOM 860 C C . PHE A 1 107 ? -21.256 -9.256 22.535 1.00 95.25 107 PHE A C 1
ATOM 862 O O . PHE A 1 107 ? -20.181 -9.645 23.009 1.00 95.25 107 PHE A O 1
ATOM 869 N N . TRP A 1 108 ? -21.465 -9.091 21.228 1.00 97.31 108 TRP A N 1
ATOM 870 C CA . TRP A 1 108 ? -20.473 -9.367 20.194 1.00 97.31 108 TRP A CA 1
ATOM 871 C C . TRP A 1 108 ? -20.113 -8.085 19.452 1.00 97.31 108 TRP A C 1
ATOM 873 O O . TRP A 1 108 ? -20.980 -7.271 19.141 1.00 97.31 108 TRP A O 1
ATOM 883 N N . PHE A 1 109 ? -18.843 -7.909 19.107 1.00 98.12 109 PHE A N 1
ATOM 884 C CA . PHE A 1 109 ? -18.419 -6.808 18.243 1.00 98.12 109 PHE A CA 1
ATOM 885 C C . PHE A 1 109 ? -17.266 -7.226 17.338 1.00 98.12 109 PHE A C 1
ATOM 887 O O . PHE A 1 109 ? -16.525 -8.156 17.642 1.00 98.12 109 PHE A O 1
ATOM 894 N N . ASP A 1 110 ? -17.131 -6.544 16.211 1.00 98.50 110 ASP A N 1
ATOM 895 C CA . ASP A 1 110 ? -16.153 -6.833 15.174 1.00 98.50 110 ASP A CA 1
ATOM 896 C C . ASP A 1 110 ? -15.166 -5.668 15.021 1.00 98.50 110 ASP A C 1
ATOM 898 O O . ASP A 1 110 ? -15.513 -4.509 15.243 1.00 98.50 110 ASP A O 1
ATOM 902 N N . PHE A 1 111 ? -13.933 -5.971 14.620 1.00 98.62 111 PHE A N 1
ATOM 903 C CA . PHE A 1 111 ? -12.888 -5.006 14.293 1.00 98.62 111 PHE A CA 1
ATOM 904 C C . PHE A 1 111 ? -12.236 -5.342 12.951 1.00 98.62 111 PHE A C 1
ATOM 906 O O . PHE A 1 111 ? -11.820 -6.483 12.719 1.00 98.62 111 PHE A O 1
ATOM 913 N N . MET A 1 112 ? -12.085 -4.328 12.105 1.00 97.75 112 MET A N 1
ATOM 914 C CA . MET A 1 112 ? -11.268 -4.362 10.891 1.00 97.75 112 MET A CA 1
ATOM 915 C C . MET A 1 112 ? -10.603 -3.000 10.673 1.00 97.75 112 MET A C 1
ATOM 917 O O . MET A 1 112 ? -11.074 -1.999 11.201 1.00 97.75 112 MET A O 1
ATOM 921 N N . ALA A 1 113 ? -9.550 -2.934 9.868 1.00 98.00 113 ALA A N 1
ATOM 922 C CA . ALA A 1 113 ? -8.938 -1.678 9.437 1.00 98.00 113 ALA A CA 1
ATOM 923 C C . ALA A 1 113 ? -8.381 -1.810 8.010 1.00 98.00 113 ALA A C 1
ATOM 925 O O . ALA A 1 113 ? -8.316 -2.930 7.484 1.00 98.00 113 ALA A O 1
ATOM 926 N N . ASP A 1 114 ? -8.022 -0.680 7.396 1.00 97.12 114 ASP A N 1
ATOM 927 C CA . ASP A 1 114 ? -7.365 -0.601 6.082 1.00 97.12 114 ASP A CA 1
ATOM 928 C C . ASP A 1 114 ? -8.223 -1.205 4.973 1.00 97.12 114 ASP A C 1
ATOM 930 O O . ASP A 1 114 ? -7.907 -2.216 4.326 1.00 97.12 114 ASP A O 1
ATOM 934 N N . THR A 1 115 ? -9.390 -0.596 4.794 1.00 92.19 115 THR A N 1
ATOM 935 C CA . THR A 1 115 ? -10.342 -0.955 3.748 1.00 92.19 115 THR A CA 1
ATOM 936 C C . THR A 1 115 ? -10.230 0.008 2.567 1.00 92.19 115 THR A C 1
ATOM 938 O O . THR A 1 115 ? -9.575 1.036 2.609 1.00 92.19 115 THR A O 1
ATOM 941 N N . GLY A 1 116 ? -10.835 -0.338 1.439 1.00 86.19 116 GLY A N 1
ATOM 942 C CA . GLY A 1 116 ? -10.968 0.593 0.332 1.00 86.19 116 GLY A CA 1
ATOM 943 C C . GLY A 1 116 ? -9.714 0.784 -0.520 1.00 86.19 116 GLY A C 1
ATOM 944 O O . GLY A 1 116 ? -9.659 1.742 -1.284 1.00 86.19 116 GLY A O 1
ATOM 945 N N . ASP A 1 117 ? -8.731 -0.120 -0.484 1.00 90.94 117 ASP A N 1
ATOM 946 C CA . ASP A 1 117 ? -7.726 -0.224 -1.559 1.00 90.94 117 ASP A CA 1
ATOM 947 C C . ASP A 1 117 ? -8.153 -1.247 -2.623 1.00 90.94 117 ASP A C 1
ATOM 949 O O . ASP A 1 117 ? -8.261 -0.885 -3.792 1.00 90.94 117 ASP A O 1
ATOM 953 N N . GLY A 1 118 ? -8.501 -2.489 -2.274 1.00 92.38 118 GLY A N 1
ATOM 954 C CA . GLY A 1 118 ? -9.064 -3.452 -3.232 1.00 92.38 118 GLY A CA 1
ATOM 955 C C . GLY A 1 118 ? -10.557 -3.705 -3.035 1.00 92.38 118 GLY A C 1
ATOM 956 O O . GLY A 1 118 ? -10.952 -4.229 -2.000 1.00 92.38 118 GLY A O 1
ATOM 957 N N . GLY A 1 119 ? -11.391 -3.443 -4.047 1.00 93.88 119 GLY A N 1
ATOM 958 C CA . GLY A 1 119 ? -12.841 -3.656 -3.951 1.00 93.88 119 GLY A CA 1
ATOM 959 C C . GLY A 1 119 ? -13.245 -5.109 -3.681 1.00 93.88 119 GLY A C 1
ATOM 960 O O . GLY A 1 119 ? -14.049 -5.359 -2.789 1.00 93.88 119 GLY A O 1
ATOM 961 N N . ASN A 1 120 ? -12.630 -6.087 -4.362 1.00 95.00 120 ASN A N 1
ATOM 962 C CA . ASN A 1 120 ? -12.903 -7.508 -4.095 1.00 95.00 120 ASN A CA 1
ATOM 963 C C . ASN A 1 120 ? -12.521 -7.914 -2.660 1.00 95.00 120 ASN A C 1
ATOM 965 O O . ASN A 1 120 ? -13.228 -8.702 -2.037 1.00 95.00 120 ASN A O 1
ATOM 969 N N . SER A 1 121 ? -11.395 -7.410 -2.143 1.00 96.06 121 SER A N 1
ATOM 970 C CA . SER A 1 121 ? -10.920 -7.730 -0.793 1.00 96.06 121 SER A CA 1
ATOM 971 C C . SER A 1 121 ? -11.791 -7.075 0.273 1.00 96.06 121 SER A C 1
ATOM 973 O O . SER A 1 121 ? -12.229 -7.776 1.184 1.00 96.06 121 SER A O 1
ATOM 975 N N . SER A 1 122 ? -12.121 -5.792 0.107 1.00 97.12 122 SER A N 1
ATOM 976 C CA . SER A 1 122 ? -13.064 -5.077 0.972 1.00 97.12 122 SER A CA 1
ATOM 977 C C . SER A 1 122 ? -14.433 -5.742 0.998 1.00 97.12 122 SER A C 1
ATOM 979 O O . SER A 1 122 ? -14.964 -5.999 2.075 1.00 97.12 122 SER A O 1
ATOM 981 N N . TYR A 1 123 ? -14.986 -6.097 -0.166 1.00 96.25 123 TYR A N 1
ATOM 982 C CA . TYR A 1 123 ? -16.260 -6.809 -0.230 1.00 96.25 123 TYR A CA 1
ATOM 983 C C . TYR A 1 123 ? -16.189 -8.175 0.457 1.00 96.25 123 TYR A C 1
ATOM 985 O O . TYR A 1 123 ? -17.110 -8.538 1.180 1.00 96.25 123 TYR A O 1
ATOM 993 N N . ALA A 1 124 ? -15.118 -8.948 0.250 1.00 96.19 124 ALA A N 1
ATOM 994 C CA . ALA A 1 124 ? -15.002 -10.278 0.846 1.00 96.19 124 ALA A CA 1
ATOM 995 C C . ALA A 1 124 ? -15.039 -10.222 2.382 1.00 96.19 124 ALA A C 1
ATOM 997 O O . ALA A 1 124 ? -15.730 -11.028 3.003 1.00 96.19 124 ALA A O 1
ATOM 998 N N . VAL A 1 125 ? -14.345 -9.253 2.989 1.00 97.81 125 VAL A N 1
ATOM 999 C CA . VAL A 1 125 ? -14.386 -9.036 4.443 1.00 97.81 125 VAL A CA 1
ATOM 1000 C C . VAL A 1 125 ? -15.752 -8.501 4.875 1.00 97.81 125 VAL A C 1
ATOM 1002 O O . VAL A 1 125 ? -16.354 -9.060 5.791 1.00 97.81 125 VAL A O 1
ATOM 1005 N N . ALA A 1 126 ? -16.290 -7.494 4.181 1.00 97.38 126 ALA A N 1
ATOM 1006 C CA . ALA A 1 126 ? -17.601 -6.923 4.487 1.00 97.38 126 ALA A CA 1
ATOM 1007 C C . ALA A 1 126 ? -18.725 -7.971 4.415 1.00 97.38 126 ALA A C 1
ATOM 1009 O O . ALA A 1 126 ? -19.576 -8.024 5.300 1.00 97.38 126 ALA A O 1
ATOM 1010 N N . LYS A 1 127 ? -18.716 -8.867 3.417 1.00 95.38 127 LYS A N 1
ATOM 1011 C CA . LYS A 1 127 ? -19.730 -9.924 3.272 1.00 95.38 127 LYS A CA 1
ATOM 1012 C C . LYS A 1 127 ? -19.665 -10.936 4.410 1.00 95.38 127 LYS A C 1
ATOM 1014 O O . LYS A 1 127 ? -20.720 -11.390 4.847 1.00 95.38 127 LYS A O 1
ATOM 1019 N N . LEU A 1 128 ? -18.471 -11.269 4.910 1.00 96.75 128 LEU A N 1
ATOM 1020 C CA . LEU A 1 128 ? -18.309 -12.132 6.087 1.00 96.75 128 LEU A CA 1
ATOM 1021 C C . LEU A 1 128 ? -18.807 -11.447 7.363 1.00 96.75 128 LEU A C 1
ATOM 1023 O O . LEU A 1 128 ? -19.522 -12.070 8.145 1.00 96.75 128 LEU A O 1
ATOM 1027 N N . LEU A 1 129 ? -18.492 -10.162 7.540 1.00 97.56 129 LEU A N 1
ATOM 1028 C CA . LEU A 1 129 ? -19.007 -9.347 8.643 1.00 97.56 129 LEU A CA 1
ATOM 1029 C C . LEU A 1 129 ? -20.536 -9.233 8.609 1.00 97.56 129 LEU A C 1
ATOM 1031 O O . LEU A 1 129 ? -21.175 -9.255 9.656 1.00 97.56 129 LEU A O 1
ATOM 1035 N N . ALA A 1 130 ? -21.131 -9.159 7.417 1.00 96.12 130 ALA A N 1
ATOM 1036 C CA . ALA A 1 130 ? -22.575 -9.064 7.233 1.00 96.12 130 ALA A CA 1
ATOM 1037 C C . ALA A 1 130 ? -23.336 -10.345 7.612 1.00 96.12 130 ALA A C 1
ATOM 1039 O O . ALA A 1 130 ? -24.525 -10.265 7.940 1.00 96.12 130 ALA A O 1
ATOM 1040 N N . GLN A 1 131 ? -22.688 -11.519 7.576 1.00 94.81 131 GLN A N 1
ATOM 1041 C CA . GLN A 1 131 ? -23.371 -12.794 7.814 1.00 94.81 131 GLN A CA 1
ATOM 1042 C C . GLN A 1 131 ? -23.971 -12.845 9.227 1.00 94.81 131 GLN A C 1
ATOM 1044 O O . GLN A 1 131 ? -23.236 -12.620 10.190 1.00 94.81 131 GLN A O 1
ATOM 1049 N N . PRO A 1 132 ? -25.264 -13.202 9.386 1.00 93.56 132 PRO A N 1
ATOM 1050 C CA . PRO A 1 132 ? -25.899 -13.323 10.702 1.00 93.56 132 PRO A CA 1
ATOM 1051 C C . PRO A 1 132 ? -25.178 -14.302 11.635 1.00 93.56 132 PRO A C 1
ATOM 1053 O O . PRO A 1 132 ? -25.142 -14.118 12.850 1.00 93.56 132 PRO A O 1
ATOM 1056 N N . THR A 1 133 ? -24.600 -15.361 11.071 1.00 95.00 133 THR A N 1
ATOM 1057 C CA . THR A 1 133 ? -23.788 -16.342 11.791 1.00 95.00 133 THR A CA 1
ATOM 1058 C C . THR A 1 133 ? -22.729 -16.903 10.854 1.00 95.00 133 THR A C 1
ATOM 1060 O O . THR A 1 133 ? -23.008 -17.179 9.688 1.00 95.00 133 THR A O 1
ATOM 1063 N N . LEU A 1 134 ? -21.517 -17.098 11.366 1.00 95.44 134 LEU A N 1
ATOM 1064 C CA . LEU A 1 134 ? -20.427 -17.771 10.667 1.00 95.44 134 LEU A CA 1
ATOM 1065 C C . LEU A 1 134 ? -20.160 -19.123 11.321 1.00 95.44 134 LEU A C 1
ATOM 1067 O O . LEU A 1 134 ? -19.967 -19.195 12.529 1.00 95.44 134 LEU A O 1
ATOM 1071 N N . GLN A 1 135 ? -20.126 -20.187 10.524 1.00 93.94 135 GLN A N 1
ATOM 1072 C CA . GLN A 1 135 ? -19.714 -21.510 10.989 1.00 93.94 135 GLN A CA 1
ATOM 1073 C C . GLN A 1 135 ? -18.201 -21.630 10.840 1.00 93.94 135 GLN A C 1
ATOM 1075 O O . GLN A 1 135 ? -17.683 -21.573 9.723 1.00 93.94 135 GLN A O 1
ATOM 1080 N N . VAL A 1 136 ? -17.487 -21.763 11.956 1.00 90.62 136 VAL A N 1
ATOM 1081 C CA . VAL A 1 136 ? -16.019 -21.771 11.967 1.00 90.62 136 VAL A CA 1
ATOM 1082 C C . VAL A 1 136 ? -15.498 -22.992 12.706 1.00 90.62 136 VAL A C 1
ATOM 1084 O O . VAL A 1 136 ? -16.048 -23.391 13.725 1.00 90.62 136 VAL A O 1
ATOM 1087 N N . SER A 1 137 ? -14.430 -23.598 12.198 1.00 86.31 137 SER A N 1
ATOM 1088 C CA . SER A 1 137 ? -13.782 -24.725 12.869 1.00 86.31 137 SER A CA 1
ATOM 1089 C C . SER A 1 137 ? -12.790 -24.200 13.907 1.00 86.31 137 SER A C 1
ATOM 1091 O O . SER A 1 137 ? -11.755 -23.646 13.538 1.00 86.31 137 SER A O 1
ATOM 1093 N N . VAL A 1 138 ? -13.084 -24.393 15.191 1.00 82.44 138 VAL A N 1
ATOM 1094 C CA . VAL A 1 138 ? -12.202 -24.071 16.324 1.00 82.44 138 VAL A CA 1
ATOM 1095 C C . VAL A 1 138 ? -11.846 -25.382 17.012 1.00 82.44 138 VAL A C 1
ATOM 1097 O O . VAL A 1 138 ? -12.737 -26.114 17.429 1.00 82.44 138 VAL A O 1
ATOM 1100 N N . ASP A 1 139 ? -10.555 -25.709 17.085 1.00 81.25 139 ASP A N 1
ATOM 1101 C CA . ASP A 1 139 ? -10.048 -26.942 17.714 1.00 81.25 139 ASP A CA 1
ATOM 1102 C C . ASP A 1 139 ? -10.672 -28.246 17.168 1.00 81.25 139 ASP A C 1
ATOM 1104 O O . ASP A 1 139 ? -10.795 -29.245 17.870 1.00 81.25 139 ASP A O 1
ATOM 1108 N N . GLY A 1 140 ? -11.058 -28.245 15.887 1.00 81.38 140 GLY A N 1
ATOM 1109 C CA . GLY A 1 140 ? -11.693 -29.386 15.213 1.00 81.38 140 GLY A CA 1
ATOM 1110 C C . GLY A 1 140 ? -13.215 -29.461 15.376 1.00 81.38 140 GLY A C 1
ATOM 1111 O O . GLY A 1 140 ? -13.846 -30.305 14.743 1.00 81.38 140 GLY A O 1
ATOM 1112 N N . GLU A 1 141 ? -13.819 -28.562 16.156 1.00 87.12 141 GLU A N 1
ATOM 1113 C CA . GLU A 1 141 ? -15.268 -28.446 16.315 1.00 87.12 141 GLU A CA 1
ATOM 1114 C C . GLU A 1 141 ? -15.815 -27.266 15.514 1.00 87.12 141 GLU A C 1
ATOM 1116 O O . GLU A 1 141 ? -15.264 -26.165 15.527 1.00 87.12 141 GLU A O 1
ATOM 1121 N N . THR A 1 142 ? -16.945 -27.469 14.837 1.00 90.25 142 THR A N 1
ATOM 1122 C CA . THR A 1 142 ? -17.641 -26.363 14.171 1.00 90.25 142 THR A CA 1
ATOM 1123 C C . THR A 1 142 ? -18.431 -25.568 15.204 1.00 90.25 142 THR A C 1
ATOM 1125 O O . THR A 1 142 ? -19.335 -26.104 15.843 1.00 90.25 142 THR A O 1
ATOM 1128 N N . ARG A 1 143 ? -18.092 -24.289 15.365 1.00 91.38 143 ARG A N 1
ATOM 1129 C CA . ARG A 1 143 ? -18.756 -23.353 16.270 1.00 91.38 143 ARG A CA 1
ATOM 1130 C C . ARG A 1 143 ? -19.470 -22.259 15.472 1.00 91.38 143 ARG A C 1
ATOM 1132 O O . ARG A 1 143 ? -18.845 -21.650 14.601 1.00 91.38 143 ARG A O 1
ATOM 1139 N N . PRO A 1 144 ? -20.747 -21.972 15.775 1.00 94.31 144 PRO A N 1
ATOM 1140 C CA . PRO A 1 144 ? -21.428 -20.809 15.233 1.00 94.31 144 PRO A CA 1
ATOM 1141 C C . PRO A 1 144 ? -20.955 -19.546 15.960 1.00 94.31 144 PRO A C 1
ATOM 1143 O O . PRO A 1 144 ? -21.053 -19.453 17.182 1.00 94.31 144 PRO A O 1
ATOM 1146 N N . LEU A 1 145 ? -20.477 -18.557 15.210 1.00 95.19 145 LEU A N 1
ATOM 1147 C CA . LEU A 1 145 ? -20.187 -17.219 15.718 1.00 95.19 145 LEU A CA 1
ATOM 1148 C C . LEU A 1 145 ? -21.256 -16.246 15.211 1.00 95.19 145 LEU A C 1
ATOM 1150 O O . LEU A 1 145 ? -21.308 -16.006 13.998 1.00 95.19 145 LEU A O 1
ATOM 1154 N N . PRO A 1 146 ? -22.098 -15.671 16.086 1.00 95.38 146 PRO A N 1
ATOM 1155 C CA . PRO A 1 146 ? -23.087 -14.682 15.674 1.00 95.38 146 PRO A CA 1
ATOM 1156 C C . PRO A 1 146 ? -22.398 -13.411 15.167 1.00 95.38 146 PRO A C 1
ATOM 1158 O O . PRO A 1 146 ? -21.227 -13.159 15.464 1.00 95.38 146 PRO A O 1
ATOM 1161 N N . ARG A 1 147 ? -23.114 -12.624 14.365 1.00 95.69 147 ARG A N 1
ATOM 1162 C CA . ARG A 1 147 ? -22.657 -11.309 13.901 1.00 95.69 147 ARG A CA 1
ATOM 1163 C C . ARG A 1 147 ? -22.412 -10.360 15.075 1.00 95.69 147 ARG A C 1
ATOM 1165 O O . ARG A 1 147 ? -23.188 -10.363 16.026 1.00 95.69 147 ARG A O 1
ATOM 1172 N N . GLY A 1 148 ? -21.390 -9.510 14.974 1.00 96.12 148 GLY A N 1
ATOM 1173 C CA . GLY A 1 148 ? -21.201 -8.423 15.927 1.00 96.12 148 GLY A CA 1
ATOM 1174 C C . GLY A 1 148 ? -22.371 -7.432 15.911 1.00 96.12 148 GLY A C 1
ATOM 1175 O O . GLY A 1 148 ? -22.872 -7.056 14.851 1.00 96.12 148 GLY A O 1
ATOM 1176 N N . ASN A 1 149 ? -22.786 -6.978 17.090 1.00 95.81 149 ASN A N 1
ATOM 1177 C CA . ASN A 1 149 ? -23.722 -5.868 17.262 1.00 95.81 149 ASN A CA 1
ATOM 1178 C C . ASN A 1 149 ? -23.091 -4.537 16.829 1.00 95.81 149 ASN A C 1
ATOM 1180 O O . ASN A 1 149 ? -23.789 -3.642 16.358 1.00 95.81 149 ASN A O 1
ATOM 1184 N N . VAL A 1 150 ? -21.771 -4.410 16.984 1.00 97.81 150 VAL A N 1
ATOM 1185 C CA . VAL A 1 150 ? -20.998 -3.224 16.605 1.00 97.81 150 VAL A CA 1
ATOM 1186 C C . VAL A 1 150 ? -19.829 -3.625 15.717 1.00 97.81 150 VAL A C 1
ATOM 1188 O O . VAL A 1 150 ? -19.091 -4.548 16.048 1.00 97.81 150 VAL A O 1
ATOM 1191 N N . LEU A 1 151 ? -19.633 -2.902 14.619 1.00 98.56 151 LEU A N 1
ATOM 1192 C CA . LEU A 1 151 ? -18.437 -2.951 13.789 1.00 98.56 151 LEU A CA 1
ATOM 1193 C C . LEU A 1 151 ? -17.565 -1.723 14.061 1.00 98.56 151 LEU A C 1
ATOM 1195 O O . LEU A 1 151 ? -18.000 -0.588 13.876 1.00 98.56 151 LEU A O 1
ATOM 1199 N N . LEU A 1 152 ? -16.322 -1.953 14.459 1.00 98.69 152 LEU A N 1
ATOM 1200 C CA . LEU A 1 152 ? -15.314 -0.925 14.679 1.00 98.69 152 LEU A CA 1
ATOM 1201 C C . LEU A 1 152 ? -14.337 -0.920 13.499 1.00 98.69 152 LEU A C 1
ATOM 1203 O O . LEU A 1 152 ? -13.696 -1.939 13.233 1.00 98.69 152 LEU A O 1
ATOM 1207 N N . ILE A 1 153 ? -14.213 0.211 12.800 1.00 98.50 153 ILE A N 1
ATOM 1208 C CA . ILE A 1 153 ? -13.272 0.362 11.680 1.00 98.50 153 ILE A CA 1
ATOM 1209 C C . ILE A 1 153 ? -12.103 1.261 12.090 1.00 98.50 153 ILE A C 1
ATOM 1211 O O . ILE A 1 153 ? -12.279 2.434 12.422 1.00 98.50 153 ILE A O 1
ATOM 1215 N N . GLY A 1 154 ? -10.902 0.688 12.083 1.00 97.12 154 GLY A N 1
ATOM 1216 C CA . GLY A 1 154 ? -9.669 1.283 12.591 1.00 97.12 154 GLY A CA 1
ATOM 1217 C C . GLY A 1 154 ? -8.922 2.192 11.615 1.00 97.12 154 GLY A C 1
ATOM 1218 O O . GLY A 1 154 ? -7.703 2.161 11.638 1.00 97.12 154 GLY A O 1
ATOM 1219 N N . GLY A 1 155 ? -9.607 2.977 10.783 1.00 94.62 155 GLY A N 1
ATOM 1220 C CA . GLY A 1 155 ? -8.960 3.922 9.863 1.00 94.62 155 GLY A CA 1
ATOM 1221 C C . GLY A 1 155 ? -8.609 3.370 8.486 1.00 94.62 155 GLY A C 1
ATOM 1222 O O . GLY A 1 155 ? -8.843 2.194 8.192 1.00 94.62 155 GLY A O 1
ATOM 1223 N N . ASP A 1 156 ? -8.120 4.290 7.653 1.00 95.69 156 ASP A N 1
ATOM 1224 C CA . ASP A 1 156 ? -7.822 4.130 6.231 1.00 95.69 156 ASP A CA 1
ATOM 1225 C C . ASP A 1 156 ? -9.002 3.535 5.466 1.00 95.69 156 ASP A C 1
ATOM 1227 O O . ASP A 1 156 ? -9.065 2.348 5.134 1.00 95.69 156 ASP A O 1
ATOM 1231 N N . LEU A 1 157 ? -9.999 4.392 5.238 1.00 96.12 157 LEU A N 1
ATOM 1232 C CA . LEU A 1 157 ? -11.288 3.962 4.708 1.00 96.12 157 LEU A CA 1
ATOM 1233 C C . LEU A 1 157 ? -11.323 3.881 3.177 1.00 96.12 157 LEU A C 1
ATOM 1235 O O . LEU A 1 157 ? -12.076 3.077 2.618 1.00 96.12 157 LEU A O 1
ATOM 1239 N N . ALA A 1 158 ? -10.563 4.735 2.485 1.00 92.81 158 ALA A N 1
ATOM 1240 C CA . ALA A 1 158 ? -10.526 4.763 1.026 1.00 92.81 158 ALA A CA 1
ATOM 1241 C C . ALA A 1 158 ? -9.192 5.283 0.468 1.00 92.81 158 ALA A C 1
ATOM 1243 O O . ALA A 1 158 ? -8.815 6.437 0.668 1.00 92.81 158 ALA A O 1
ATOM 1244 N N . TYR A 1 159 ? -8.529 4.455 -0.340 1.00 91.00 159 TYR A N 1
ATOM 1245 C CA . TYR A 1 159 ? -7.244 4.773 -0.968 1.00 91.00 159 TYR A CA 1
ATOM 1246 C C . TYR A 1 159 ? -7.409 5.354 -2.388 1.00 91.00 159 TYR A C 1
ATOM 1248 O O . TYR A 1 159 ? -8.429 5.124 -3.049 1.00 91.00 159 TYR A O 1
ATOM 1256 N N . PRO A 1 160 ? -6.386 6.045 -2.932 1.00 85.69 160 PRO A N 1
ATOM 1257 C CA . PRO A 1 160 ? -5.164 6.495 -2.254 1.00 85.69 160 PRO A CA 1
ATOM 1258 C C . PRO A 1 160 ? -5.354 7.804 -1.478 1.00 85.69 160 PRO A C 1
ATOM 1260 O O . PRO A 1 160 ? -4.501 8.168 -0.678 1.00 85.69 160 PRO A O 1
ATOM 1263 N N . ASN A 1 161 ? -6.451 8.517 -1.714 1.00 84.19 161 ASN A N 1
ATOM 1264 C CA . ASN A 1 161 ? -6.747 9.794 -1.086 1.00 84.19 161 ASN A CA 1
ATOM 1265 C C . ASN A 1 161 ? -8.265 9.930 -0.867 1.00 84.19 161 ASN A C 1
ATOM 1267 O O . ASN A 1 161 ? -9.061 9.321 -1.603 1.00 84.19 161 ASN A O 1
ATOM 1271 N N . PRO A 1 162 ? -8.690 10.774 0.083 1.00 89.25 162 PRO A N 1
ATOM 1272 C CA . PRO A 1 162 ? -10.093 10.957 0.381 1.00 89.25 162 PRO A CA 1
ATOM 1273 C C . PRO A 1 162 ? -10.737 11.812 -0.714 1.00 89.25 162 PRO A C 1
ATOM 1275 O O . PRO A 1 162 ? -10.187 12.813 -1.179 1.00 89.25 162 PRO A O 1
ATOM 1278 N N . SER A 1 163 ? -11.892 11.366 -1.193 1.00 89.88 163 SER A N 1
ATOM 1279 C CA . SER A 1 163 ? -12.749 12.085 -2.132 1.00 89.88 163 SER A CA 1
ATOM 1280 C C . SER A 1 163 ? -14.133 11.444 -2.143 1.00 89.88 163 SER A C 1
ATOM 1282 O O . SER A 1 163 ? -14.278 10.279 -1.775 1.00 89.88 163 SER A O 1
ATOM 1284 N N . ALA A 1 164 ? -15.141 12.164 -2.644 1.00 91.12 164 ALA A N 1
ATOM 1285 C CA . ALA A 1 164 ? -16.473 11.592 -2.853 1.00 91.12 164 ALA A CA 1
ATOM 1286 C C . ALA A 1 164 ? -16.415 10.290 -3.676 1.00 91.12 164 ALA A C 1
ATOM 1288 O O . ALA A 1 164 ? -16.954 9.270 -3.265 1.00 91.12 164 ALA A O 1
ATOM 1289 N N . PHE A 1 165 ? -15.663 10.296 -4.781 1.00 91.69 165 PHE A N 1
ATOM 1290 C CA . PHE A 1 165 ? -15.529 9.135 -5.660 1.00 91.69 165 PHE A CA 1
ATOM 1291 C C . PHE A 1 165 ? -14.865 7.934 -4.970 1.00 91.69 165 PHE A C 1
ATOM 1293 O O . PHE A 1 165 ? -15.338 6.807 -5.108 1.00 91.69 165 PHE A O 1
ATOM 1300 N N . THR A 1 166 ? -13.774 8.151 -4.227 1.00 92.06 166 THR A N 1
ATOM 1301 C CA . THR A 1 166 ? -13.066 7.058 -3.543 1.00 92.06 166 THR A CA 1
ATOM 1302 C C . THR A 1 166 ? -13.894 6.495 -2.393 1.00 92.06 166 THR A C 1
ATOM 1304 O O . THR A 1 166 ? -14.034 5.279 -2.320 1.00 92.06 166 THR A O 1
ATOM 1307 N N . TYR A 1 167 ? -14.532 7.328 -1.567 1.00 94.62 167 TYR A N 1
ATOM 1308 C CA . TYR A 1 167 ? -15.418 6.857 -0.496 1.00 94.62 167 TYR A CA 1
ATOM 1309 C C . TYR A 1 167 ? -16.620 6.080 -1.046 1.00 94.62 167 TYR A C 1
ATOM 1311 O O . TYR A 1 167 ? -16.883 4.963 -0.603 1.00 94.62 167 TYR A O 1
ATOM 1319 N N . GLU A 1 168 ? -17.315 6.605 -2.055 1.00 93.75 168 GLU A N 1
ATOM 1320 C CA . GLU A 1 168 ? -18.458 5.913 -2.660 1.00 93.75 168 GLU A CA 1
ATOM 1321 C C . GLU A 1 168 ? -18.059 4.558 -3.249 1.00 93.75 168 GLU A C 1
ATOM 1323 O O . GLU A 1 168 ? -18.694 3.538 -2.979 1.00 93.75 168 GLU A O 1
ATOM 1328 N N . LYS A 1 169 ? -16.994 4.532 -4.056 1.00 94.00 169 LYS A N 1
ATOM 1329 C CA . LYS A 1 169 ? -16.631 3.348 -4.839 1.00 94.00 169 LYS A CA 1
ATOM 1330 C C . LYS A 1 169 ? -15.777 2.343 -4.085 1.00 94.00 169 LYS A C 1
ATOM 1332 O O . LYS A 1 169 ? -15.723 1.192 -4.508 1.00 94.00 169 LYS A O 1
ATOM 1337 N N . ARG A 1 170 ? -15.067 2.748 -3.033 1.00 94.75 170 ARG A N 1
ATOM 1338 C CA . ARG A 1 170 ? -14.103 1.886 -2.329 1.00 94.75 170 ARG A CA 1
ATOM 1339 C C . ARG A 1 170 ? -14.537 1.537 -0.908 1.00 94.75 170 ARG A C 1
ATOM 1341 O O . ARG A 1 170 ? -14.189 0.453 -0.455 1.00 94.75 170 ARG A O 1
ATOM 1348 N N . LEU A 1 171 ? -15.341 2.381 -0.256 1.00 96.25 171 LEU A N 1
ATOM 1349 C CA . LEU A 1 171 ? -15.904 2.105 1.069 1.00 96.25 171 LEU A CA 1
ATOM 1350 C C . LEU A 1 171 ? -17.388 1.732 0.989 1.00 96.25 171 LEU A C 1
ATOM 1352 O O . LEU A 1 171 ? -17.759 0.631 1.372 1.00 96.25 171 LEU A O 1
ATOM 1356 N N . PHE A 1 172 ? -18.240 2.612 0.464 1.00 95.44 172 PHE A N 1
ATOM 1357 C CA . PHE A 1 172 ? -19.693 2.423 0.539 1.00 95.44 172 PHE A CA 1
ATOM 1358 C C . PHE A 1 172 ? -20.187 1.279 -0.351 1.00 95.44 172 PHE A C 1
ATOM 1360 O O . PHE A 1 172 ? -20.817 0.358 0.158 1.00 95.44 172 PHE A O 1
ATOM 1367 N N . CYS A 1 173 ? -19.843 1.264 -1.645 1.00 94.44 173 CYS A N 1
ATOM 1368 C CA . CYS A 1 173 ? -20.320 0.234 -2.579 1.00 94.44 173 CYS A CA 1
ATOM 1369 C C . CYS A 1 173 ? -20.029 -1.210 -2.100 1.00 94.44 173 CYS A C 1
ATOM 1371 O O . CYS A 1 173 ? -20.950 -2.027 -2.117 1.00 94.44 173 CYS A O 1
ATOM 1373 N N . PRO A 1 174 ? -18.804 -1.572 -1.652 1.00 95.19 174 PRO A N 1
ATOM 1374 C CA . PRO A 1 174 ? -18.549 -2.918 -1.129 1.00 95.19 174 PRO A CA 1
ATOM 1375 C C . PRO A 1 174 ? -19.394 -3.287 0.097 1.00 95.19 174 PRO A C 1
ATOM 1377 O O . PRO A 1 174 ? -19.820 -4.434 0.207 1.00 95.19 174 PRO A O 1
ATOM 1380 N N . PHE A 1 175 ? -19.644 -2.340 1.003 1.00 96.12 175 PHE A N 1
ATOM 1381 C CA . PHE A 1 175 ? -20.429 -2.577 2.218 1.00 96.12 175 PHE A CA 1
ATOM 1382 C C . PHE A 1 175 ? -21.930 -2.638 1.928 1.00 96.12 175 PHE A C 1
ATOM 1384 O O . PHE A 1 175 ? -22.606 -3.522 2.443 1.00 96.12 175 PHE A O 1
ATOM 1391 N N . GLU A 1 176 ? -22.438 -1.775 1.048 1.00 93.31 176 GLU A N 1
ATOM 1392 C CA . GLU A 1 176 ? -23.821 -1.812 0.562 1.00 93.31 176 GLU A CA 1
ATOM 1393 C C . GLU A 1 176 ? -24.136 -3.128 -0.152 1.00 93.31 176 GLU A C 1
ATOM 1395 O O . GLU A 1 176 ? -25.232 -3.656 0.005 1.00 93.31 176 GLU A O 1
ATOM 1400 N N . TYR A 1 177 ? -23.177 -3.681 -0.904 1.00 91.69 177 TYR A N 1
ATOM 1401 C CA . TYR A 1 177 ? -23.313 -4.997 -1.542 1.00 91.69 177 TYR A CA 1
ATOM 1402 C C . TYR A 1 177 ? -23.163 -6.160 -0.556 1.00 91.69 177 TYR A C 1
ATOM 1404 O O . TYR A 1 177 ? -23.569 -7.283 -0.847 1.00 91.69 177 TYR A O 1
ATOM 1412 N N . ALA A 1 178 ? -22.540 -5.934 0.598 1.00 93.12 178 ALA A N 1
ATOM 1413 C CA . ALA A 1 178 ? -22.424 -6.949 1.633 1.00 93.12 178 ALA A CA 1
ATOM 1414 C C . ALA A 1 178 ? -23.700 -7.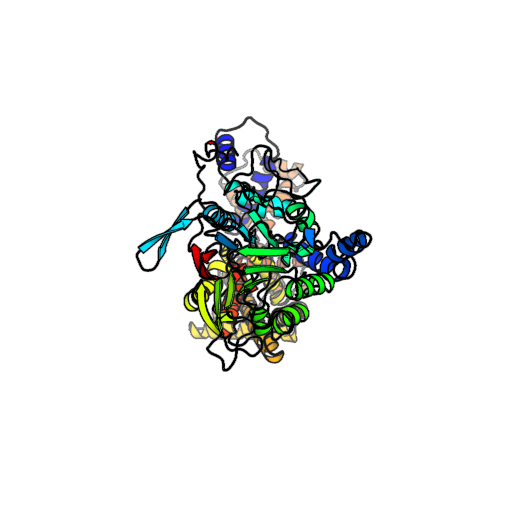042 2.480 1.00 93.12 178 ALA A C 1
ATOM 1416 O O . ALA A 1 178 ? -24.143 -8.153 2.786 1.00 93.12 178 ALA A O 1
ATOM 1417 N N . LEU A 1 179 ? -24.265 -5.884 2.837 1.00 93.06 179 LEU A N 1
ATOM 1418 C CA . LEU A 1 179 ? -25.473 -5.719 3.636 1.00 93.06 179 LEU A CA 1
ATOM 1419 C C . LEU A 1 179 ? -26.207 -4.451 3.175 1.00 93.06 179 LEU A C 1
ATOM 1421 O O . LEU A 1 179 ? -25.658 -3.353 3.283 1.00 93.06 179 LEU A O 1
ATOM 1425 N N . GLN A 1 180 ? -27.436 -4.588 2.676 1.00 90.94 180 GLN A N 1
ATOM 1426 C CA . GLN A 1 180 ? -28.182 -3.452 2.123 1.00 90.94 180 GLN A CA 1
ATOM 1427 C C . GLN A 1 180 ? -28.567 -2.430 3.205 1.00 90.94 180 GLN A C 1
ATOM 1429 O O . GLN A 1 180 ? -28.934 -2.831 4.312 1.00 90.94 180 GLN A O 1
ATOM 1434 N N . PRO A 1 181 ? -28.529 -1.120 2.892 1.00 90.00 181 PRO A N 1
ATOM 1435 C CA . PRO A 1 181 ? -29.100 -0.101 3.763 1.00 90.00 181 PRO A CA 1
ATOM 1436 C C . PRO A 1 181 ? -30.634 -0.221 3.831 1.00 90.00 181 PRO A C 1
ATOM 1438 O O . PRO A 1 181 ? -31.246 -0.866 2.971 1.00 90.00 181 PRO A O 1
ATOM 1441 N N . PRO A 1 182 ? -31.284 0.432 4.811 1.00 87.75 182 PRO A N 1
ATOM 1442 C CA . PRO A 1 182 ? -32.740 0.484 4.879 1.00 87.75 182 PRO A CA 1
ATOM 1443 C C . PRO A 1 182 ? -33.369 1.083 3.618 1.00 87.75 182 PRO A C 1
ATOM 1445 O O . PRO A 1 182 ? -32.805 1.969 2.982 1.00 87.75 182 PRO A O 1
ATOM 1448 N N . HIS A 1 183 ? -34.587 0.655 3.288 1.00 82.75 183 HIS A N 1
ATOM 1449 C CA . HIS A 1 183 ? -35.279 1.031 2.046 1.00 82.75 183 HIS A CA 1
ATOM 1450 C C . HIS A 1 183 ? -35.471 2.536 1.826 1.00 82.75 183 HIS A C 1
ATOM 1452 O O . HIS A 1 183 ? -35.521 2.993 0.686 1.00 82.75 183 HIS A O 1
ATOM 1458 N N . TRP A 1 184 ? -35.646 3.291 2.906 1.00 81.75 184 TRP A N 1
ATOM 1459 C CA . TRP A 1 184 ? -35.855 4.736 2.862 1.00 81.75 184 TRP A CA 1
ATOM 1460 C C . TRP A 1 184 ? -34.543 5.524 2.797 1.00 81.75 184 TRP A C 1
ATOM 1462 O O . TRP A 1 184 ? -34.577 6.731 2.548 1.00 81.75 184 TRP A O 1
ATOM 1472 N N . TYR A 1 185 ? -33.396 4.867 3.005 1.00 83.88 185 TYR A N 1
ATOM 1473 C CA . TYR A 1 185 ? -32.095 5.507 2.885 1.00 83.88 185 TYR A CA 1
ATOM 1474 C C . TYR A 1 185 ? -31.859 5.942 1.437 1.00 83.88 185 TYR A C 1
ATOM 1476 O O . TYR A 1 185 ? -32.052 5.179 0.490 1.00 83.88 185 TYR A O 1
ATOM 1484 N N . LYS A 1 186 ? -31.422 7.189 1.263 1.00 81.56 186 LYS A N 1
ATOM 1485 C CA . LYS A 1 186 ? -31.035 7.740 -0.036 1.00 81.56 186 LYS A CA 1
ATOM 1486 C C . LYS A 1 186 ? -29.546 8.032 -0.004 1.00 81.56 186 LYS A C 1
ATOM 1488 O O . LYS A 1 186 ? -29.069 8.646 0.940 1.00 81.56 186 LYS A O 1
ATOM 1493 N N . ASN A 1 187 ? -28.822 7.689 -1.064 1.00 75.12 187 ASN A N 1
ATOM 1494 C CA . ASN A 1 187 ? -27.368 7.882 -1.089 1.00 75.12 187 ASN A CA 1
ATOM 1495 C C . ASN A 1 187 ? -26.936 9.346 -0.894 1.00 75.12 187 ASN A C 1
ATOM 1497 O O . ASN A 1 187 ? -25.865 9.586 -0.339 1.00 75.12 187 ASN A O 1
ATOM 1501 N N . ASP A 1 188 ? -27.776 10.313 -1.265 1.00 78.62 188 ASP A N 1
ATOM 1502 C CA . ASP A 1 188 ? -27.503 11.745 -1.090 1.00 78.62 188 ASP A CA 1
ATOM 1503 C C . ASP A 1 188 ? -28.050 12.324 0.230 1.00 78.62 188 ASP A C 1
ATOM 1505 O O . ASP A 1 188 ? -27.960 13.532 0.453 1.00 78.62 188 ASP A O 1
ATOM 1509 N N . SER A 1 189 ? -28.634 11.499 1.111 1.00 80.06 189 SER A N 1
ATOM 1510 C CA . SER A 1 189 ? -29.184 11.977 2.382 1.00 80.06 189 SER A CA 1
ATOM 1511 C C . SER A 1 189 ? -28.074 12.443 3.322 1.00 80.06 189 SER A C 1
ATOM 1513 O O . SER A 1 189 ? -27.087 11.731 3.536 1.00 80.06 189 SER A O 1
ATOM 1515 N N . ILE A 1 190 ? -28.285 13.608 3.924 1.00 84.12 190 ILE A N 1
ATOM 1516 C CA . ILE A 1 190 ? -27.451 14.177 4.980 1.00 84.12 190 ILE A CA 1
ATOM 1517 C C . ILE A 1 190 ? -28.313 14.225 6.240 1.00 84.12 190 ILE A C 1
ATOM 1519 O O . ILE A 1 190 ? -29.403 14.796 6.211 1.00 84.12 190 ILE A O 1
ATOM 1523 N N . ALA A 1 191 ? -27.824 13.633 7.326 1.00 84.31 191 ALA A N 1
ATOM 1524 C CA . ALA A 1 191 ? -28.470 13.683 8.626 1.00 84.31 191 ALA A CA 1
ATOM 1525 C C . ALA A 1 191 ? -28.437 15.122 9.151 1.00 84.31 191 ALA A C 1
ATOM 1527 O O . ALA A 1 191 ? -27.360 15.692 9.335 1.00 84.31 191 ALA A O 1
ATOM 1528 N N . VAL A 1 192 ? -29.616 15.705 9.375 1.00 77.69 192 VAL A N 1
ATOM 1529 C CA . VAL A 1 192 ? -29.748 17.045 9.969 1.00 77.69 192 VAL A CA 1
ATOM 1530 C C . VAL A 1 192 ? -29.415 16.983 11.458 1.00 77.69 192 VAL A C 1
ATOM 1532 O O . VAL A 1 192 ? -28.564 17.731 11.927 1.00 77.69 192 VAL A O 1
ATOM 1535 N N . ASP A 1 193 ? -30.019 16.021 12.159 1.00 81.06 193 ASP A N 1
ATOM 1536 C CA . ASP A 1 193 ? -29.800 15.753 13.575 1.00 81.06 193 ASP A CA 1
ATOM 1537 C C . ASP A 1 193 ? -29.390 14.293 13.755 1.00 81.06 193 ASP A C 1
ATOM 1539 O O . ASP A 1 193 ? -30.142 13.367 13.456 1.00 81.06 193 ASP A O 1
ATOM 1543 N N . LYS A 1 194 ? -28.164 14.080 14.230 1.00 87.31 194 LYS A N 1
ATOM 1544 C CA . LYS A 1 194 ? -27.600 12.744 14.425 1.00 87.31 194 LYS A CA 1
ATOM 1545 C C . LYS A 1 194 ? -27.669 12.337 15.904 1.00 87.31 194 LYS A C 1
ATOM 1547 O O . LYS A 1 194 ? -27.363 13.190 16.744 1.00 87.31 194 LYS A O 1
ATOM 1552 N N . PRO A 1 195 ? -27.978 11.073 16.261 1.00 88.94 195 PRO A N 1
ATOM 1553 C CA . PRO A 1 195 ? -28.353 9.951 15.390 1.00 88.94 195 PRO A CA 1
ATOM 1554 C C . PRO A 1 195 ? -29.748 10.114 14.766 1.00 88.94 195 PRO A C 1
ATOM 1556 O O . PRO A 1 195 ? -30.713 10.390 15.469 1.00 88.94 195 PRO A O 1
ATOM 1559 N N . GLU A 1 196 ? -29.856 9.882 13.456 1.00 88.31 196 GLU A N 1
ATOM 1560 C CA . GLU A 1 196 ? -31.138 9.849 12.740 1.00 88.31 196 GLU A CA 1
ATOM 1561 C C . GLU A 1 196 ? -31.760 8.456 12.906 1.00 88.31 196 GLU A C 1
ATOM 1563 O O . GLU A 1 196 ? -31.481 7.534 12.136 1.00 88.31 196 GLU A O 1
ATOM 1568 N N . LEU A 1 197 ? -32.519 8.276 13.987 1.00 88.44 197 LEU A N 1
ATOM 1569 C CA . LEU A 1 197 ? -33.082 6.978 14.352 1.00 88.44 197 LEU A CA 1
ATOM 1570 C C . LEU A 1 197 ? -34.143 6.509 13.333 1.00 88.44 197 LEU A C 1
ATOM 1572 O O . LEU A 1 197 ? -34.891 7.338 12.808 1.00 88.44 197 LEU A O 1
ATOM 1576 N N . PRO A 1 198 ? -34.240 5.190 13.065 1.00 86.75 198 PRO A N 1
ATOM 1577 C CA . PRO A 1 198 ? -35.327 4.619 12.271 1.00 86.75 198 PRO A CA 1
ATOM 1578 C C . PRO A 1 198 ? -36.717 4.972 12.811 1.00 86.75 198 PRO A C 1
ATOM 1580 O O . PRO A 1 198 ? -36.903 5.194 14.010 1.00 86.75 198 PRO A O 1
ATOM 1583 N N . GLU A 1 199 ? -37.719 4.962 11.931 1.00 84.94 199 GLU A N 1
ATOM 1584 C CA . GLU A 1 199 ? -39.109 5.187 12.326 1.00 84.94 199 GLU A CA 1
ATOM 1585 C C . GLU A 1 199 ? -39.554 4.148 13.372 1.00 84.94 199 GLU A C 1
ATOM 1587 O O . GLU A 1 199 ? -39.352 2.951 13.207 1.00 84.94 199 GLU A O 1
ATOM 1592 N N . GLY A 1 200 ? -40.141 4.609 14.480 1.00 85.12 200 GLY A N 1
ATOM 1593 C CA . GLY A 1 200 ? -40.558 3.747 15.593 1.00 85.12 200 GLY A CA 1
ATOM 1594 C C . GLY A 1 200 ? -39.501 3.537 16.685 1.00 85.12 200 GLY A C 1
ATOM 1595 O O . GLY A 1 200 ? -39.863 3.133 17.792 1.00 85.12 200 GLY A O 1
ATOM 1596 N N . VAL A 1 201 ? -38.236 3.892 16.439 1.00 90.25 201 VAL A N 1
ATOM 1597 C CA . VAL A 1 201 ? -37.163 3.856 17.445 1.00 90.25 201 VAL A CA 1
ATOM 1598 C C . VAL A 1 201 ? -37.080 5.211 18.148 1.00 90.25 201 VAL A C 1
ATOM 1600 O O . VAL A 1 201 ? -36.785 6.231 17.531 1.00 90.25 201 VAL A O 1
ATOM 1603 N N . LYS A 1 202 ? -37.356 5.240 19.457 1.00 89.00 202 LYS A N 1
ATOM 1604 C CA . LYS A 1 202 ? -37.374 6.489 20.244 1.00 89.00 202 LYS A CA 1
ATOM 1605 C C . LYS A 1 202 ? -36.000 6.892 20.763 1.00 89.00 202 LYS A C 1
ATOM 1607 O O . LYS A 1 202 ? -35.734 8.078 20.925 1.00 89.00 202 LYS A O 1
ATOM 1612 N N . ASP A 1 203 ? -35.166 5.907 21.067 1.00 89.94 203 ASP A N 1
ATOM 1613 C CA . ASP A 1 203 ? -33.862 6.084 21.692 1.00 89.94 203 ASP A CA 1
ATOM 1614 C C . ASP A 1 203 ? -32.870 5.085 21.082 1.00 89.94 203 ASP A C 1
ATOM 1616 O O . ASP A 1 203 ? -33.243 3.980 20.684 1.00 89.94 203 ASP A O 1
ATOM 1620 N N . LEU A 1 204 ? -31.592 5.458 21.018 1.00 90.88 204 LEU A N 1
ATOM 1621 C CA . LEU A 1 204 ? -30.531 4.614 20.474 1.00 90.88 204 LEU A CA 1
ATOM 1622 C C . LEU A 1 204 ? -30.397 3.274 21.220 1.00 90.88 204 LEU A C 1
ATOM 1624 O O . LEU A 1 204 ? -29.977 2.282 20.625 1.00 90.88 204 LEU A O 1
ATOM 1628 N N . LYS A 1 205 ? -30.781 3.222 22.502 1.00 91.12 205 LYS A N 1
ATOM 1629 C CA . LYS A 1 205 ? -30.816 1.977 23.295 1.00 91.12 205 LYS A CA 1
ATOM 1630 C C . LYS A 1 205 ? -31.864 0.965 22.817 1.00 91.12 205 LYS A C 1
ATOM 1632 O O . LYS A 1 205 ? -31.696 -0.229 23.057 1.00 91.12 205 LYS A O 1
ATOM 1637 N N . ASP A 1 206 ? -32.916 1.439 22.148 1.00 91.06 206 ASP A N 1
ATOM 1638 C CA . ASP A 1 206 ? -34.019 0.612 21.651 1.00 91.06 206 ASP A CA 1
ATOM 1639 C C . ASP A 1 206 ? -33.714 0.034 20.254 1.00 91.06 206 ASP A C 1
ATOM 1641 O O . ASP A 1 206 ? -34.436 -0.834 19.770 1.00 91.06 206 ASP A O 1
ATOM 1645 N N . TYR A 1 207 ? -32.636 0.488 19.602 1.00 92.00 207 TYR A N 1
ATOM 1646 C CA . TYR A 1 207 ? -32.204 -0.018 18.301 1.00 92.00 207 TYR A CA 1
ATOM 1647 C C . TYR A 1 207 ? -31.473 -1.365 18.436 1.00 92.00 207 TYR A C 1
ATOM 1649 O O . TYR A 1 207 ? -30.490 -1.484 19.173 1.00 92.00 207 TYR A O 1
ATOM 1657 N N . ASP A 1 208 ? -31.926 -2.378 17.691 1.00 88.19 208 ASP A N 1
ATOM 1658 C CA . ASP A 1 208 ? -31.376 -3.745 17.747 1.00 88.19 208 ASP A CA 1
ATOM 1659 C C . ASP A 1 208 ? -30.564 -4.155 16.503 1.00 88.19 208 ASP A C 1
ATOM 1661 O O . ASP A 1 208 ? -29.957 -5.227 16.460 1.00 88.19 208 ASP A O 1
ATOM 1665 N N . GLY A 1 209 ? -30.504 -3.292 15.487 1.00 91.25 209 GLY A N 1
ATOM 1666 C CA . GLY A 1 209 ? -29.704 -3.538 14.290 1.00 91.25 209 GLY A CA 1
ATOM 1667 C C . GLY A 1 209 ? -28.196 -3.339 14.513 1.00 91.25 209 GLY A C 1
ATOM 1668 O O . GLY A 1 209 ? -27.763 -2.786 15.531 1.00 91.25 209 GLY A O 1
ATOM 1669 N N . PRO A 1 210 ? -27.356 -3.773 13.554 1.00 95.06 210 PRO A N 1
ATOM 1670 C CA . PRO A 1 210 ? -25.915 -3.617 13.668 1.00 95.06 210 PRO A CA 1
ATOM 1671 C C . PRO A 1 210 ? -25.521 -2.140 13.541 1.00 95.06 210 PRO A C 1
ATOM 1673 O O . PRO A 1 210 ? -26.076 -1.391 12.732 1.00 95.06 210 PRO A O 1
ATOM 1676 N N . GLN A 1 211 ? -24.543 -1.725 14.340 1.00 97.06 211 GLN A N 1
ATOM 1677 C CA . GLN A 1 211 ? -24.014 -0.361 14.363 1.00 97.06 211 GLN A CA 1
ATOM 1678 C C . GLN A 1 211 ? -22.564 -0.337 13.877 1.00 97.06 211 GLN A C 1
ATOM 1680 O O . GLN A 1 211 ? -21.870 -1.353 13.936 1.00 97.06 211 GLN A O 1
ATOM 1685 N N . CYS A 1 212 ? -22.082 0.813 13.414 1.00 97.81 212 CYS A N 1
ATOM 1686 C CA . CYS A 1 212 ? -20.692 0.997 13.021 1.00 97.81 212 CYS A CA 1
ATOM 1687 C C . CYS A 1 212 ? -20.114 2.301 13.574 1.00 97.81 212 CYS A C 1
ATOM 1689 O O . CYS A 1 212 ? -20.750 3.354 13.514 1.00 97.81 212 CYS A O 1
ATOM 1691 N N . PHE A 1 213 ? -18.895 2.200 14.102 1.00 98.25 213 PHE A N 1
ATOM 1692 C CA . PHE A 1 213 ? -18.076 3.328 14.520 1.00 98.25 213 PHE A CA 1
ATOM 1693 C C . PHE A 1 213 ? -16.703 3.234 13.859 1.00 98.25 213 PHE A C 1
ATOM 1695 O O . PHE A 1 213 ? -16.110 2.159 13.768 1.00 98.25 213 PHE A O 1
ATOM 1702 N N . LEU A 1 214 ? -16.193 4.365 13.398 1.00 97.88 214 LEU A N 1
ATOM 1703 C CA . LEU A 1 214 ? -14.991 4.468 12.593 1.00 97.88 214 LEU A CA 1
ATOM 1704 C C . LEU A 1 214 ? -14.117 5.601 13.125 1.00 97.88 214 LEU A C 1
ATOM 1706 O O . LEU A 1 214 ? -14.626 6.668 13.482 1.00 97.88 214 LEU A O 1
ATOM 1710 N N . ILE A 1 215 ? -12.807 5.380 13.128 1.00 98.06 215 ILE A N 1
ATOM 1711 C CA . ILE A 1 215 ? -11.803 6.442 13.280 1.00 98.06 215 ILE A CA 1
ATOM 1712 C C . ILE A 1 215 ? -11.152 6.722 11.918 1.00 98.06 215 ILE A C 1
ATOM 1714 O O . ILE A 1 215 ? -11.143 5.821 11.079 1.00 98.06 215 ILE A O 1
ATOM 1718 N N . PRO A 1 216 ? -10.626 7.931 11.663 1.00 97.12 216 PRO A N 1
ATOM 1719 C CA . PRO A 1 216 ? -9.884 8.222 10.439 1.00 97.12 216 PRO A CA 1
ATOM 1720 C C . PRO A 1 216 ? -8.442 7.693 10.505 1.00 97.12 216 PRO A C 1
ATOM 1722 O O . PRO A 1 216 ? -7.810 7.713 11.567 1.00 97.12 216 PRO A O 1
ATOM 1725 N N . GLY A 1 217 ? -7.917 7.263 9.358 1.00 94.38 217 GLY A N 1
ATOM 1726 C CA . GLY A 1 217 ? -6.489 7.015 9.145 1.00 94.38 217 GLY A CA 1
ATOM 1727 C C . GLY A 1 217 ? -5.791 8.151 8.400 1.00 94.38 217 GLY A C 1
ATOM 1728 O O . GLY A 1 217 ? -6.402 9.171 8.066 1.00 94.38 217 GLY A O 1
ATOM 1729 N N . ASN A 1 218 ? -4.501 7.996 8.120 1.00 88.75 218 ASN A N 1
ATOM 1730 C CA . ASN A 1 218 ? -3.720 8.973 7.360 1.00 88.75 218 ASN A CA 1
ATOM 1731 C C . ASN A 1 218 ? -4.300 9.209 5.957 1.00 88.75 218 ASN A C 1
ATOM 1733 O O . ASN A 1 218 ? -4.334 10.358 5.505 1.00 88.75 218 ASN A O 1
ATOM 1737 N N . HIS A 1 219 ? -4.836 8.176 5.298 1.00 90.00 219 HIS A N 1
ATOM 1738 C CA . HIS A 1 219 ? -5.476 8.322 3.986 1.00 90.00 219 HIS A CA 1
ATOM 1739 C C . HIS A 1 219 ? -6.812 9.078 4.034 1.00 90.00 219 HIS A C 1
ATOM 1741 O O . HIS A 1 219 ? -7.264 9.576 3.006 1.00 90.00 219 HIS A O 1
ATOM 1747 N N . ASP A 1 220 ? -7.422 9.232 5.209 1.00 93.06 220 ASP A N 1
ATOM 1748 C CA . ASP A 1 220 ? -8.646 10.021 5.401 1.00 93.06 220 ASP A CA 1
ATOM 1749 C C . ASP A 1 220 ? -8.352 11.493 5.720 1.00 93.06 220 ASP A C 1
ATOM 1751 O O . ASP A 1 220 ? -9.231 12.350 5.618 1.00 93.06 220 ASP A O 1
ATOM 1755 N N . TRP A 1 221 ? -7.103 11.795 6.082 1.00 89.94 221 TRP A N 1
ATOM 1756 C CA . TRP A 1 221 ? -6.669 13.110 6.542 1.00 89.94 221 TRP A CA 1
ATOM 1757 C C . TRP A 1 221 ? -6.027 13.986 5.464 1.00 89.94 221 TRP A C 1
ATOM 1759 O O . TRP A 1 221 ? -5.828 15.181 5.696 1.00 89.94 221 TRP A O 1
ATOM 1769 N N . PHE A 1 222 ? -5.722 13.452 4.276 1.00 83.62 222 PHE A N 1
ATOM 1770 C CA . PHE A 1 222 ? -5.059 14.235 3.224 1.00 83.62 222 PHE A CA 1
ATOM 1771 C C . PHE A 1 222 ? -5.861 15.466 2.768 1.00 83.62 222 PHE A C 1
ATOM 1773 O O . PHE A 1 222 ? -5.247 16.445 2.351 1.00 83.62 222 PHE A O 1
ATOM 1780 N N . ASP A 1 223 ? -7.189 15.484 2.917 1.00 85.81 223 ASP A N 1
ATOM 1781 C CA . ASP A 1 223 ? -8.037 16.655 2.631 1.00 85.81 223 ASP A CA 1
ATOM 1782 C C . ASP A 1 223 ? -8.408 17.488 3.876 1.00 85.81 223 ASP A C 1
ATOM 1784 O O . ASP A 1 223 ? -9.337 18.298 3.827 1.00 85.81 223 ASP A O 1
ATOM 1788 N N . GLY A 1 224 ? -7.713 17.286 5.001 1.00 85.06 224 GLY A N 1
ATOM 1789 C CA . GLY A 1 224 ? -8.023 17.949 6.269 1.00 85.06 224 GLY A CA 1
ATOM 1790 C C . GLY A 1 224 ? -9.273 17.398 6.965 1.00 85.06 224 GLY A C 1
ATOM 1791 O O . GLY A 1 224 ? -9.952 18.155 7.656 1.00 85.06 224 GLY A O 1
ATOM 1792 N N . LEU A 1 225 ? -9.583 16.104 6.778 1.00 89.81 225 LEU A N 1
ATOM 1793 C CA . LEU A 1 225 ? -10.714 15.367 7.375 1.00 89.81 225 LEU A CA 1
ATOM 1794 C C . LEU A 1 225 ? -12.097 15.737 6.797 1.00 89.81 225 LEU A C 1
ATOM 1796 O O . LEU A 1 225 ? -13.139 15.284 7.277 1.00 89.81 225 LEU A O 1
ATOM 1800 N N . ASN A 1 226 ? -12.153 16.549 5.743 1.00 89.81 226 ASN A N 1
ATOM 1801 C CA . ASN A 1 226 ? -13.414 17.060 5.208 1.00 89.81 226 ASN A CA 1
ATOM 1802 C C . ASN A 1 226 ? -14.320 15.942 4.654 1.00 89.81 226 ASN A C 1
ATOM 1804 O O . ASN A 1 226 ? -15.513 15.885 4.974 1.00 89.81 226 ASN A O 1
ATOM 1808 N N . THR A 1 227 ? -13.769 15.026 3.852 1.00 92.38 227 THR A N 1
ATOM 1809 C CA . THR A 1 227 ? -14.541 13.904 3.292 1.00 92.38 227 THR A CA 1
ATOM 1810 C C . THR A 1 227 ? -15.036 12.966 4.391 1.00 92.38 227 THR A C 1
ATOM 1812 O O . THR A 1 227 ? -16.208 12.585 4.367 1.00 92.38 227 THR A O 1
ATOM 1815 N N . PHE A 1 228 ? -14.199 12.657 5.387 1.00 94.75 228 PHE A N 1
ATOM 1816 C CA . PHE A 1 228 ? -14.590 11.832 6.531 1.00 94.75 228 PHE A CA 1
ATOM 1817 C C . PHE A 1 228 ? -15.794 12.436 7.264 1.00 94.75 228 PHE A C 1
ATOM 1819 O O . PHE A 1 228 ? -16.795 11.756 7.483 1.00 94.75 228 PHE A O 1
ATOM 1826 N N . MET A 1 229 ? -15.756 13.735 7.578 1.00 92.62 229 MET A N 1
ATOM 1827 C CA . MET A 1 229 ? -16.870 14.407 8.254 1.00 92.62 229 MET A CA 1
ATOM 1828 C C . MET A 1 229 ? -18.170 14.315 7.448 1.00 92.62 229 MET A C 1
ATOM 1830 O O . MET A 1 229 ? -19.220 13.968 7.990 1.00 92.62 229 MET A O 1
ATOM 1834 N N . ARG A 1 230 ? -18.102 14.557 6.136 1.00 91.50 230 ARG A N 1
ATOM 1835 C CA . ARG A 1 230 ? -19.273 14.482 5.255 1.00 91.50 230 ARG A CA 1
ATOM 1836 C C . ARG A 1 230 ? -19.858 13.071 5.165 1.00 91.50 230 ARG A C 1
ATOM 1838 O O . ARG A 1 230 ? -21.077 12.930 5.180 1.00 91.50 230 ARG A O 1
ATOM 1845 N N . TYR A 1 231 ? -19.021 12.048 5.023 1.00 93.88 231 TYR A N 1
ATOM 1846 C CA . TYR A 1 231 ? -19.489 10.691 4.735 1.00 93.88 231 TYR A CA 1
ATOM 1847 C C . TYR A 1 231 ? -19.727 9.841 5.974 1.00 93.88 231 TYR A C 1
ATOM 1849 O O . TYR A 1 231 ? -20.581 8.967 5.931 1.00 93.88 231 TYR A O 1
ATOM 1857 N N . ILE A 1 232 ? -19.003 10.083 7.061 1.00 94.88 232 ILE A N 1
ATOM 1858 C CA . ILE A 1 232 ? -19.105 9.280 8.277 1.00 94.88 232 ILE A CA 1
ATOM 1859 C C . ILE A 1 232 ? -19.927 10.008 9.334 1.00 94.88 232 ILE A C 1
ATOM 1861 O O . ILE A 1 232 ? -20.870 9.445 9.885 1.00 94.88 232 ILE A O 1
ATOM 1865 N N . CYS A 1 233 ? -19.628 11.281 9.595 1.00 92.38 233 CYS A N 1
ATOM 1866 C CA . CYS A 1 233 ? -20.308 12.032 10.649 1.00 92.38 233 CYS A CA 1
ATOM 1867 C C . CYS A 1 233 ? -21.663 12.596 10.206 1.00 92.38 233 CYS A C 1
ATOM 1869 O O . CYS A 1 233 ? -22.514 12.789 11.064 1.00 92.38 233 CYS A O 1
ATOM 1871 N N . HIS A 1 234 ? -21.900 12.823 8.908 1.00 91.38 234 HIS A N 1
ATOM 1872 C CA . HIS A 1 234 ? -23.187 13.347 8.417 1.00 91.38 234 HIS A CA 1
ATOM 1873 C C . HIS A 1 234 ? -24.059 12.334 7.660 1.00 91.38 234 HIS A C 1
ATOM 1875 O O . HIS A 1 234 ? -25.203 12.651 7.354 1.00 91.38 234 HIS A O 1
ATOM 1881 N N . LYS A 1 235 ? -23.577 11.120 7.367 1.00 92.62 235 LYS A N 1
ATOM 1882 C CA . LYS A 1 235 ? -24.451 10.024 6.912 1.00 92.62 235 LYS A CA 1
ATOM 1883 C C . LYS A 1 235 ? -24.831 9.125 8.081 1.00 92.62 235 LYS A C 1
ATOM 1885 O O . LYS A 1 235 ? -24.076 8.999 9.046 1.00 92.62 235 LYS A O 1
ATOM 1890 N N . SER A 1 236 ? -25.986 8.484 7.952 1.00 93.12 236 SER A N 1
ATOM 1891 C CA . SER A 1 236 ? -26.578 7.633 8.990 1.00 93.12 236 SER A CA 1
ATOM 1892 C C . SER A 1 236 ? -26.299 6.140 8.784 1.00 93.12 236 SER A C 1
ATOM 1894 O O . SER A 1 236 ? -26.426 5.373 9.729 1.00 93.12 236 SER A O 1
ATOM 1896 N N . TRP A 1 237 ? -25.892 5.716 7.581 1.00 94.69 237 TRP A N 1
ATOM 1897 C CA . TRP A 1 237 ? -25.764 4.300 7.216 1.00 94.69 237 TRP A CA 1
ATOM 1898 C C . TRP A 1 237 ? -24.528 4.036 6.361 1.00 94.69 237 TRP A C 1
ATOM 1900 O O . TRP A 1 237 ? -24.235 4.812 5.452 1.00 94.69 237 TRP A O 1
ATOM 1910 N N . LEU A 1 238 ? -23.826 2.942 6.648 1.00 95.56 238 LEU A N 1
ATOM 1911 C CA . LEU A 1 238 ? -22.811 2.337 5.787 1.00 95.56 238 LEU A CA 1
ATOM 1912 C C . LEU A 1 238 ? -23.346 0.960 5.413 1.00 95.56 238 LEU A C 1
ATOM 1914 O O . LEU A 1 238 ? -23.308 0.061 6.244 1.00 95.56 238 LEU A O 1
ATOM 1918 N N . GLY A 1 239 ? -23.926 0.804 4.221 1.00 93.56 239 GLY A N 1
ATOM 1919 C CA . GLY A 1 239 ? -24.776 -0.364 3.956 1.00 93.56 239 GLY A CA 1
ATOM 1920 C C . GLY A 1 239 ? -25.845 -0.515 5.047 1.00 93.56 239 GLY A C 1
ATOM 1921 O O . GLY A 1 239 ? -26.438 0.473 5.470 1.00 93.56 239 GLY A O 1
ATOM 1922 N N . GLY A 1 240 ? -26.059 -1.725 5.557 1.00 93.75 240 GLY A N 1
ATOM 1923 C CA . GLY A 1 240 ? -27.003 -1.976 6.655 1.00 93.75 240 GLY A CA 1
ATOM 1924 C C . GLY A 1 240 ? -26.471 -1.714 8.065 1.00 93.75 240 GLY A C 1
ATOM 1925 O O . GLY A 1 240 ? -27.144 -2.077 9.026 1.00 93.75 240 GLY A O 1
ATOM 1926 N N . TRP A 1 241 ? -25.286 -1.116 8.226 1.00 96.88 241 TRP A N 1
ATOM 1927 C CA . TRP A 1 241 ? -24.777 -0.717 9.540 1.00 96.88 241 TRP A CA 1
ATOM 1928 C C . TRP A 1 241 ? -25.161 0.727 9.862 1.00 96.88 241 TRP A C 1
ATOM 1930 O O . TRP A 1 241 ? -24.814 1.649 9.121 1.00 96.88 241 TRP A O 1
ATOM 1940 N N . PHE A 1 242 ? -25.825 0.933 10.999 1.00 96.38 242 PHE A N 1
ATOM 1941 C CA . PHE A 1 242 ? -26.185 2.264 11.477 1.00 96.38 242 PHE A CA 1
ATOM 1942 C C . PHE A 1 242 ? -24.965 2.987 12.055 1.00 96.38 242 PHE A C 1
ATOM 1944 O O . PHE A 1 242 ? -24.275 2.456 12.922 1.00 96.38 242 PHE A O 1
ATOM 1951 N N . MET A 1 243 ? -24.697 4.208 11.607 1.00 96.06 243 MET A N 1
ATOM 1952 C CA . MET A 1 243 ? -23.574 5.023 12.068 1.00 96.06 243 MET A CA 1
ATOM 1953 C C . MET A 1 243 ? -24.101 6.163 12.938 1.00 96.06 243 MET A C 1
ATOM 1955 O O . MET A 1 243 ? -24.503 7.176 12.378 1.00 96.06 243 MET A O 1
ATOM 1959 N N . PRO A 1 244 ? -24.087 6.072 14.280 1.00 94.50 244 PRO A N 1
ATOM 1960 C CA . PRO A 1 244 ? -24.562 7.151 15.153 1.00 94.50 244 PRO A CA 1
ATOM 1961 C C . PRO A 1 244 ? -23.500 8.229 15.442 1.00 94.50 244 PRO A C 1
ATOM 1963 O O . PRO A 1 244 ? -23.842 9.293 15.952 1.00 94.50 244 PRO A O 1
ATOM 1966 N N . GLN A 1 245 ? -22.228 7.998 15.092 1.00 93.31 245 GLN A N 1
ATOM 1967 C CA . GLN A 1 245 ? -21.115 8.879 15.470 1.00 93.31 245 GLN A CA 1
ATOM 1968 C C . GLN A 1 245 ? -21.216 10.305 14.903 1.00 93.31 245 GLN A C 1
ATOM 1970 O O . GLN A 1 245 ? -21.488 10.487 13.715 1.00 93.31 245 GLN A O 1
ATOM 1975 N N . LYS A 1 246 ? -20.911 11.322 15.718 1.00 90.81 246 LYS A N 1
ATOM 1976 C CA . LYS A 1 246 ? -20.933 12.745 15.304 1.00 90.81 246 LYS A CA 1
ATOM 1977 C C . LYS A 1 246 ? -19.551 13.365 15.062 1.00 90.81 246 LYS A C 1
ATOM 1979 O O . LYS A 1 246 ? -19.444 14.443 14.476 1.00 90.81 246 LYS A O 1
ATOM 1984 N N . LYS A 1 247 ? -18.494 12.718 15.552 1.00 92.56 247 LYS A N 1
ATOM 1985 C CA . LYS A 1 247 ? -17.105 13.202 15.532 1.00 92.56 247 LYS A CA 1
ATOM 1986 C C . LYS A 1 247 ? -16.168 12.098 15.034 1.00 92.56 247 LYS A C 1
ATOM 1988 O O . LYS A 1 247 ? -16.591 10.958 14.841 1.00 92.56 247 LYS A O 1
ATOM 1993 N N . SER A 1 248 ? -14.905 12.451 14.807 1.00 93.94 248 SER A N 1
ATOM 1994 C CA . SER A 1 248 ? -13.860 11.525 14.349 1.00 93.94 248 SER A CA 1
ATOM 1995 C C . SER A 1 248 ? -13.266 10.636 15.444 1.00 93.94 248 SER A C 1
ATOM 1997 O O . SER A 1 248 ? -12.609 9.647 15.139 1.00 93.94 248 SER A O 1
ATOM 1999 N N . TYR A 1 249 ? -13.536 10.958 16.708 1.00 95.94 249 TYR A N 1
ATOM 2000 C CA . TYR A 1 249 ? -13.179 10.173 17.885 1.00 95.94 249 TYR A CA 1
ATOM 2001 C C . TYR A 1 249 ? -14.423 9.953 18.752 1.00 95.94 249 TYR A C 1
ATOM 2003 O O . TYR A 1 249 ? -15.394 10.710 18.663 1.00 95.94 249 TYR A O 1
ATOM 2011 N N . PHE A 1 250 ? -14.417 8.902 19.571 1.00 97.31 250 PHE A N 1
ATOM 2012 C CA . PHE A 1 250 ? -15.574 8.511 20.384 1.00 97.31 250 PHE A CA 1
ATOM 2013 C C . PHE A 1 250 ? -15.171 7.638 21.579 1.00 97.31 250 PHE A C 1
ATOM 2015 O O . PHE A 1 250 ? -14.101 7.022 21.591 1.00 97.31 250 PHE A O 1
ATOM 2022 N N . ALA A 1 251 ? -16.063 7.544 22.566 1.00 98.00 251 ALA A N 1
ATOM 2023 C CA . ALA A 1 251 ? -15.989 6.572 23.649 1.00 98.00 251 ALA A CA 1
ATOM 2024 C C . ALA A 1 251 ? -17.268 5.724 23.700 1.00 98.00 251 ALA A C 1
ATOM 2026 O O . ALA A 1 251 ? -18.367 6.269 23.780 1.00 98.00 251 ALA A O 1
ATOM 2027 N N . LEU A 1 252 ? -17.128 4.398 23.686 1.00 97.25 252 LEU A N 1
ATOM 2028 C CA . LEU A 1 252 ? -18.231 3.452 23.882 1.00 97.25 252 LEU A CA 1
ATOM 2029 C C . LEU A 1 252 ? -18.108 2.806 25.258 1.00 97.25 252 LEU A C 1
ATOM 2031 O O . LEU A 1 252 ? -17.039 2.291 25.597 1.00 97.25 252 LEU A O 1
ATOM 2035 N N . GLN A 1 253 ? -19.204 2.782 26.011 1.00 97.00 253 GLN A N 1
ATOM 2036 C CA . GLN A 1 253 ? -19.335 1.928 27.184 1.00 97.00 253 GLN A CA 1
ATOM 2037 C C . GLN A 1 253 ? -19.999 0.617 26.761 1.00 97.00 253 GLN A C 1
ATOM 2039 O O . GLN A 1 253 ? -21.153 0.594 26.331 1.00 97.00 253 GLN A O 1
ATOM 2044 N N . LEU A 1 254 ? -19.244 -0.470 26.854 1.00 96.75 254 LEU A N 1
ATOM 2045 C CA . LEU A 1 254 ? -19.694 -1.825 26.567 1.00 96.75 254 LEU A CA 1
ATOM 2046 C C . LEU A 1 254 ? -20.133 -2.528 27.867 1.00 96.75 254 LEU A C 1
ATOM 2048 O O . LEU A 1 254 ? -19.851 -2.042 28.968 1.00 96.75 254 LEU A O 1
ATOM 2052 N N . PRO A 1 255 ? -20.818 -3.679 27.763 1.00 96.06 255 PRO A N 1
ATOM 2053 C CA . PRO A 1 255 ? -21.184 -4.479 28.926 1.00 96.06 255 PRO A CA 1
ATOM 2054 C C . PRO A 1 255 ? -19.999 -4.902 29.793 1.00 96.06 255 PRO A C 1
ATOM 2056 O O . PRO A 1 255 ? -18.851 -4.951 29.348 1.00 96.06 255 PRO A O 1
ATOM 2059 N N . GLU A 1 256 ? -20.302 -5.261 31.040 1.00 94.75 256 GLU A N 1
ATOM 2060 C CA . GLU A 1 256 ? -19.355 -5.891 31.971 1.00 94.75 256 GLU A CA 1
ATOM 2061 C C . GLU A 1 256 ? -18.117 -5.038 32.319 1.00 94.75 256 GLU A C 1
ATOM 2063 O O . GLU A 1 256 ? -17.070 -5.564 32.700 1.00 94.75 256 GLU A O 1
ATOM 2068 N N . GLY A 1 257 ? -18.242 -3.708 32.231 1.00 94.19 257 GLY A N 1
ATOM 2069 C CA . GLY A 1 257 ? -17.174 -2.762 32.586 1.00 94.19 257 GLY A CA 1
ATOM 2070 C C . GLY A 1 257 ? -16.110 -2.588 31.501 1.00 94.19 257 GLY A C 1
ATOM 2071 O O . GLY A 1 257 ? -15.009 -2.115 31.786 1.00 94.19 257 GLY A O 1
ATOM 2072 N N . TRP A 1 258 ? -16.413 -2.974 30.259 1.00 97.56 258 TRP A N 1
ATOM 2073 C CA . TRP A 1 258 ? -15.537 -2.740 29.114 1.00 97.56 258 TRP A CA 1
ATOM 2074 C C . TRP A 1 258 ? -15.804 -1.387 28.459 1.00 97.56 258 TRP A C 1
ATOM 2076 O O . TRP A 1 258 ? -16.939 -0.950 28.316 1.00 97.56 258 TRP A O 1
ATOM 2086 N N . TRP A 1 259 ? -14.743 -0.739 27.997 1.00 98.19 259 TRP A N 1
ATOM 2087 C CA . TRP A 1 259 ? -14.796 0.546 27.310 1.00 98.19 259 TRP A CA 1
ATOM 2088 C C . TRP A 1 259 ? -13.986 0.491 26.021 1.00 98.19 259 TRP A C 1
ATOM 2090 O O . TRP A 1 259 ? -12.933 -0.144 25.980 1.00 98.19 259 TRP A O 1
ATOM 2100 N N . VAL A 1 260 ? -14.431 1.198 24.984 1.00 98.56 260 VAL A N 1
ATOM 2101 C CA . VAL A 1 260 ? -13.657 1.405 23.750 1.00 98.56 260 VAL A CA 1
ATOM 2102 C C . VAL A 1 260 ? -13.418 2.890 23.555 1.00 98.56 260 VAL A C 1
ATOM 2104 O O . VAL A 1 260 ? -14.374 3.655 23.453 1.00 98.56 260 VAL A O 1
ATOM 2107 N N . PHE A 1 261 ? -12.154 3.291 23.455 1.00 98.56 261 PHE A N 1
ATOM 2108 C CA . PHE A 1 261 ? -11.749 4.643 23.078 1.00 98.56 261 PHE A CA 1
ATOM 2109 C C . PHE A 1 261 ? -11.198 4.621 21.650 1.00 98.56 261 PHE A C 1
ATOM 2111 O O . PHE A 1 261 ? -10.128 4.059 21.404 1.00 98.56 261 PHE A O 1
ATOM 2118 N N . GLY A 1 262 ? -11.941 5.213 20.713 1.00 98.25 262 GLY A N 1
ATOM 2119 C CA . GLY A 1 262 ? -11.498 5.429 19.336 1.00 98.25 262 GLY A CA 1
ATOM 2120 C C . GLY A 1 262 ? -10.810 6.781 19.222 1.00 98.25 262 GLY A C 1
ATOM 2121 O O . GLY A 1 262 ? -11.458 7.804 19.439 1.00 98.25 262 GLY A O 1
ATOM 2122 N N . LEU A 1 263 ? -9.510 6.783 18.921 1.00 98.00 263 LEU A N 1
ATOM 2123 C CA . LEU A 1 263 ? -8.674 7.984 18.898 1.00 98.00 263 LEU A CA 1
ATOM 2124 C C . LEU A 1 263 ? -8.385 8.447 17.468 1.00 98.00 263 LEU A C 1
ATOM 2126 O O . LEU A 1 263 ? -8.062 7.634 16.602 1.00 98.00 263 LEU A O 1
ATOM 2130 N N . ASP A 1 264 ? -8.406 9.762 17.255 1.00 96.75 264 ASP A N 1
ATOM 2131 C CA . ASP A 1 264 ? -8.035 10.390 15.989 1.00 96.75 264 ASP A CA 1
ATOM 2132 C C . ASP A 1 264 ? -6.642 11.028 16.099 1.00 96.75 264 ASP A C 1
ATOM 2134 O O . ASP A 1 264 ? -6.463 12.076 16.731 1.00 96.75 264 ASP A O 1
ATOM 2138 N N . LEU A 1 265 ? -5.652 10.379 15.479 1.00 94.44 265 LEU A N 1
ATOM 2139 C CA . LEU A 1 265 ? -4.241 10.776 15.547 1.00 94.44 265 LEU A CA 1
ATOM 2140 C C . LEU A 1 265 ? -3.822 11.804 14.481 1.00 94.44 265 LEU A C 1
ATOM 2142 O O . LEU A 1 265 ? -2.699 12.317 14.532 1.00 94.44 265 LEU A O 1
ATOM 2146 N N . ALA A 1 266 ? -4.701 12.113 13.521 1.00 90.12 266 ALA A N 1
ATOM 2147 C CA . ALA A 1 266 ? -4.362 12.901 12.336 1.00 90.12 266 ALA A CA 1
ATOM 2148 C C . ALA A 1 266 ? -3.074 12.428 11.631 1.00 90.12 266 ALA A C 1
ATOM 2150 O O . ALA A 1 266 ? -2.686 11.269 11.727 1.00 90.12 266 ALA A O 1
ATOM 2151 N N . LEU A 1 267 ? -2.396 13.333 10.919 1.00 85.38 267 LEU A N 1
ATOM 2152 C CA . LEU A 1 267 ? -1.092 13.073 10.290 1.00 85.38 267 LEU A CA 1
ATOM 2153 C C . LEU A 1 267 ? 0.097 13.307 11.243 1.00 85.38 267 LEU A C 1
ATOM 2155 O O . LEU A 1 267 ? 1.247 13.134 10.846 1.00 85.38 267 LEU A O 1
ATOM 2159 N N . HIS A 1 268 ? -0.155 13.757 12.478 1.00 83.06 268 HIS A N 1
ATOM 2160 C CA . HIS A 1 268 ? 0.891 14.010 13.477 1.00 83.06 268 HIS A CA 1
ATOM 2161 C C . HIS A 1 268 ? 1.222 12.780 14.335 1.00 83.06 268 HIS A C 1
ATOM 2163 O O . HIS A 1 268 ? 2.220 12.810 15.058 1.00 83.06 268 HIS A O 1
ATOM 2169 N N . GLY A 1 269 ? 0.398 11.730 14.269 1.00 88.25 269 GLY A N 1
ATOM 2170 C CA . GLY A 1 269 ? 0.570 10.510 15.054 1.00 88.25 269 GLY A CA 1
ATOM 2171 C C . GLY A 1 269 ? 0.335 10.708 16.553 1.00 88.25 269 GLY A C 1
ATOM 2172 O O . GLY A 1 269 ? 0.962 10.046 17.381 1.00 88.25 269 GLY A O 1
ATOM 2173 N N . ASP A 1 270 ? -0.525 11.660 16.933 1.00 93.94 270 ASP A N 1
ATOM 2174 C CA . ASP A 1 270 ? -0.886 11.910 18.332 1.00 93.94 270 ASP A CA 1
ATOM 2175 C C . ASP A 1 270 ? -2.271 12.559 18.455 1.00 93.94 270 ASP A C 1
ATOM 2177 O O . ASP A 1 270 ? -2.775 13.185 17.520 1.00 93.94 270 ASP A O 1
ATOM 2181 N N . ILE A 1 271 ? -2.882 12.433 19.633 1.00 94.00 271 ILE A N 1
ATOM 2182 C CA . ILE A 1 271 ? -4.147 13.108 19.944 1.00 94.00 271 ILE A CA 1
ATOM 2183 C C . ILE A 1 271 ? -3.910 14.574 20.313 1.00 94.00 271 ILE A C 1
ATOM 2185 O O . ILE A 1 271 ? -2.906 14.927 20.940 1.00 94.00 271 ILE A O 1
ATOM 2189 N N . ASP A 1 272 ? -4.863 15.431 19.953 1.00 91.12 272 ASP A N 1
ATOM 2190 C CA . ASP A 1 272 ? -4.858 16.837 20.354 1.00 91.12 272 ASP A CA 1
ATOM 2191 C C . ASP A 1 272 ? -5.230 17.025 21.842 1.00 91.12 272 ASP A C 1
ATOM 2193 O O . ASP A 1 272 ? -5.572 16.086 22.568 1.00 91.12 272 ASP A O 1
ATOM 2197 N N . VAL A 1 273 ? -5.135 18.271 22.313 1.00 89.75 273 VAL A N 1
ATOM 2198 C CA . VAL A 1 273 ? -5.380 18.631 23.717 1.00 89.75 273 VAL A CA 1
ATOM 2199 C C . VAL A 1 273 ? -6.846 18.433 24.120 1.00 89.75 273 VAL A C 1
ATOM 2201 O O . VAL A 1 273 ? -7.105 18.055 25.264 1.00 89.75 273 VAL A O 1
ATOM 2204 N N . ASP A 1 274 ? -7.799 18.655 23.212 1.00 89.56 274 ASP A N 1
ATOM 2205 C CA . ASP A 1 274 ? -9.230 18.527 23.504 1.00 89.56 274 ASP A CA 1
ATOM 2206 C C . ASP A 1 274 ? -9.623 17.051 23.645 1.00 89.56 274 ASP A C 1
ATOM 2208 O O . ASP A 1 274 ? -10.289 16.680 24.616 1.00 89.56 274 ASP A O 1
ATOM 2212 N N . GLN A 1 275 ? -9.127 16.190 22.750 1.00 94.06 275 GLN A N 1
ATOM 2213 C CA . GLN A 1 275 ? -9.233 14.735 22.866 1.00 94.06 275 GLN A CA 1
ATOM 2214 C C . GLN A 1 275 ? -8.588 14.244 24.163 1.00 94.06 275 GLN A C 1
ATOM 2216 O O . GLN A 1 275 ? -9.216 13.510 24.929 1.00 94.06 275 GLN A O 1
ATOM 2221 N N . PHE A 1 276 ? -7.352 14.673 24.450 1.00 95.19 276 PHE A N 1
ATOM 2222 C CA . PHE A 1 276 ? -6.657 14.277 25.672 1.00 95.19 276 PHE A CA 1
ATOM 2223 C C . PHE A 1 276 ? -7.450 14.666 26.925 1.00 95.19 276 PHE A C 1
ATOM 2225 O O . PHE A 1 276 ? -7.609 13.842 27.831 1.00 95.19 276 PHE A O 1
ATOM 2232 N N . LYS A 1 277 ? -7.984 15.894 26.971 1.00 94.06 277 LYS A N 1
ATOM 2233 C CA . LYS A 1 277 ? -8.832 16.374 28.068 1.00 94.06 277 LYS A CA 1
ATOM 2234 C C . LYS A 1 277 ? -10.094 15.522 28.203 1.00 94.06 277 LYS A C 1
ATOM 2236 O O . LYS A 1 277 ? -10.360 15.031 29.297 1.00 94.06 277 LYS A O 1
ATOM 2241 N N . PHE A 1 278 ? -10.815 15.290 27.105 1.00 94.00 278 PHE A N 1
ATOM 2242 C CA . PHE A 1 278 ? -12.038 14.486 27.088 1.00 94.00 278 PHE A CA 1
ATOM 2243 C C . PHE A 1 278 ? -11.813 13.075 27.647 1.00 94.00 278 PHE A C 1
ATOM 2245 O O . PHE A 1 278 ? -12.469 12.686 28.616 1.00 94.00 278 PHE A O 1
ATOM 2252 N N . PHE A 1 279 ? -10.857 12.323 27.092 1.00 96.88 279 PHE A N 1
ATOM 2253 C CA . PHE A 1 279 ? -10.592 10.953 27.539 1.00 96.88 279 PHE A CA 1
ATOM 2254 C C . PHE A 1 279 ? -10.027 10.910 28.960 1.00 96.88 279 PHE A C 1
ATOM 2256 O O . PHE A 1 279 ? -10.363 10.004 29.721 1.00 96.88 279 PHE A O 1
ATOM 2263 N N . SER A 1 280 ? -9.205 11.890 29.348 1.00 96.31 280 SER A N 1
ATOM 2264 C CA . SER A 1 280 ? -8.641 11.942 30.700 1.00 96.31 280 SER A CA 1
ATOM 2265 C C . SER A 1 280 ? -9.692 12.213 31.767 1.00 96.31 280 SER A C 1
ATOM 2267 O O . SER A 1 280 ? -9.641 11.618 32.842 1.00 96.31 280 SER A O 1
ATOM 2269 N N . GLU A 1 281 ? -10.631 13.115 31.493 1.00 95.38 281 GLU A N 1
ATOM 2270 C CA . GLU A 1 281 ? -11.745 13.400 32.392 1.00 95.38 281 GLU A CA 1
ATOM 2271 C C . GLU A 1 281 ? -12.713 12.215 32.458 1.00 95.38 281 GLU A C 1
ATOM 2273 O O . GLU A 1 281 ? -13.039 11.754 33.551 1.00 95.38 281 GLU A O 1
ATOM 2278 N N . LEU A 1 282 ? -13.084 11.638 31.309 1.00 95.50 282 LEU A N 1
ATOM 2279 C CA . LEU A 1 282 ? -13.937 10.448 31.251 1.00 95.50 282 LEU A CA 1
ATOM 2280 C C . LEU A 1 282 ? -13.337 9.277 32.046 1.00 95.50 282 LEU A C 1
ATOM 2282 O O . LEU A 1 282 ? -14.034 8.622 32.824 1.00 95.50 282 LEU A O 1
ATOM 2286 N N . ALA A 1 283 ? -12.030 9.050 31.896 1.00 96.12 283 ALA A N 1
ATOM 2287 C CA . ALA A 1 283 ? -11.305 7.996 32.595 1.00 96.12 283 ALA A CA 1
ATOM 2288 C C . ALA A 1 283 ? -11.174 8.220 34.110 1.00 96.12 283 ALA A C 1
ATOM 2290 O O . ALA A 1 283 ? -10.921 7.254 34.830 1.00 96.12 283 ALA A O 1
ATOM 2291 N N . LYS A 1 284 ? -11.282 9.464 34.592 1.00 94.38 284 LYS A N 1
ATOM 2292 C CA . LYS A 1 284 ? -11.241 9.802 36.026 1.00 94.38 284 LYS A CA 1
ATOM 2293 C C . LYS A 1 284 ? -12.625 9.787 36.668 1.00 94.38 284 LYS A C 1
ATOM 2295 O O . LYS A 1 284 ? -12.732 9.478 37.847 1.00 94.38 284 LYS A O 1
ATOM 2300 N N . GLU A 1 285 ? -13.658 10.151 35.914 1.00 93.44 285 GLU A N 1
ATOM 2301 C CA . GLU A 1 285 ? -15.005 10.353 36.453 1.00 93.44 285 GLU A CA 1
ATOM 2302 C C . GLU A 1 285 ? -15.930 9.144 36.279 1.00 93.44 285 GLU A C 1
ATOM 2304 O O . GLU A 1 285 ? -16.739 8.877 37.166 1.00 93.44 285 GLU A O 1
ATOM 2309 N N . LYS A 1 286 ? -15.845 8.425 35.148 1.00 93.81 286 LYS A N 1
ATOM 2310 C CA . LYS A 1 286 ? -16.789 7.341 34.812 1.00 93.81 286 LYS A CA 1
ATOM 2311 C C . LYS A 1 286 ? -16.164 5.948 34.759 1.00 93.81 286 LYS A C 1
ATOM 2313 O O . LYS A 1 286 ? -16.826 4.992 35.152 1.00 93.81 286 LYS A O 1
ATOM 2318 N N . VAL A 1 287 ? -14.927 5.821 34.276 1.00 95.62 287 VAL A N 1
ATOM 2319 C CA . VAL A 1 287 ? -14.245 4.517 34.182 1.00 95.62 287 VAL A CA 1
ATOM 2320 C C . VAL A 1 287 ? -13.745 4.108 35.566 1.00 95.62 287 VAL A C 1
ATOM 2322 O O . VAL A 1 287 ? -12.878 4.782 36.130 1.00 95.62 287 VAL A O 1
ATOM 2325 N N . LYS A 1 288 ? -14.266 3.004 36.104 1.00 94.75 288 LYS A N 1
ATOM 2326 C CA . LYS A 1 288 ? -13.908 2.504 37.442 1.00 94.75 288 LYS A CA 1
ATOM 2327 C C . LYS A 1 288 ? -12.493 1.909 37.462 1.00 94.75 288 LYS A C 1
ATOM 2329 O O . LYS A 1 288 ? -11.855 1.741 36.423 1.00 94.75 288 LYS A O 1
ATOM 2334 N N . GLU A 1 289 ? -11.979 1.609 38.653 1.00 90.81 289 GLU A N 1
ATOM 2335 C CA . GLU A 1 289 ? -10.643 1.007 38.825 1.00 90.81 289 GLU A CA 1
ATOM 2336 C C . GLU A 1 289 ? -10.574 -0.425 38.268 1.00 90.81 289 GLU A C 1
ATOM 2338 O O . GLU A 1 289 ? -9.559 -0.834 37.711 1.00 90.81 289 GLU A O 1
ATOM 2343 N N . ASP A 1 290 ? -11.673 -1.167 38.374 1.00 91.62 290 ASP A N 1
ATOM 2344 C CA . ASP A 1 290 ? -11.841 -2.546 37.914 1.00 91.62 290 ASP A CA 1
ATOM 2345 C C . ASP A 1 290 ? -12.411 -2.667 36.487 1.00 91.62 290 ASP A C 1
ATOM 2347 O O . ASP A 1 290 ? -12.568 -3.782 35.982 1.00 91.62 290 ASP A O 1
ATOM 2351 N N . ASP A 1 291 ? -12.674 -1.537 35.824 1.00 95.69 291 ASP A N 1
ATOM 2352 C CA . ASP A 1 291 ? -13.072 -1.488 34.417 1.00 95.69 291 ASP A CA 1
ATOM 2353 C C . ASP A 1 291 ? -11.866 -1.703 33.484 1.00 95.69 291 ASP A C 1
ATOM 2355 O O . ASP A 1 291 ? -10.706 -1.424 33.814 1.00 95.69 291 ASP A O 1
ATOM 2359 N N . ALA A 1 292 ? -12.146 -2.168 32.268 1.00 96.38 292 ALA A N 1
ATOM 2360 C CA . ALA A 1 292 ? -11.150 -2.440 31.242 1.00 96.38 292 ALA A CA 1
ATOM 2361 C C . ALA A 1 292 ? -11.361 -1.553 30.012 1.00 96.38 292 ALA A C 1
ATOM 2363 O O . ALA A 1 292 ? -12.475 -1.375 29.530 1.00 96.38 292 ALA A O 1
ATOM 2364 N N . VAL A 1 293 ? -10.269 -1.017 29.469 1.00 98.19 293 VAL A N 1
ATOM 2365 C CA . VAL A 1 293 ? -10.281 -0.120 28.310 1.00 98.19 293 VAL A CA 1
ATOM 2366 C C . VAL A 1 293 ? -9.573 -0.771 27.128 1.00 98.19 293 VAL A C 1
ATOM 2368 O O . VAL A 1 293 ? -8.466 -1.308 27.252 1.00 98.19 293 VAL A O 1
ATOM 2371 N N . ILE A 1 294 ? -10.224 -0.689 25.972 1.00 98.56 294 ILE A N 1
ATOM 2372 C CA . ILE A 1 294 ? -9.698 -1.007 24.652 1.00 98.56 294 ILE A CA 1
ATOM 2373 C C . ILE A 1 294 ? -9.413 0.315 23.942 1.00 98.56 294 ILE A C 1
ATOM 2375 O O . ILE A 1 294 ? -10.301 1.153 23.806 1.00 98.56 294 ILE A O 1
ATOM 2379 N N . ILE A 1 295 ? -8.185 0.506 23.473 1.00 98.50 295 ILE A N 1
ATOM 2380 C CA . ILE A 1 295 ? -7.814 1.680 22.677 1.00 98.50 295 ILE A CA 1
ATOM 2381 C C . ILE A 1 295 ? -7.711 1.284 21.216 1.00 98.50 295 ILE A C 1
ATOM 2383 O O . ILE A 1 295 ? -7.048 0.299 20.890 1.00 98.50 295 ILE A O 1
ATOM 2387 N N . ILE A 1 296 ? -8.317 2.084 20.344 1.00 98.56 296 ILE A N 1
ATOM 2388 C CA . ILE A 1 296 ? -8.214 1.942 18.896 1.00 98.56 296 ILE A CA 1
ATOM 2389 C C . ILE A 1 296 ? -7.495 3.167 18.343 1.00 98.56 296 ILE A C 1
ATOM 2391 O O . ILE A 1 296 ? -7.921 4.301 18.562 1.00 98.56 296 ILE A O 1
ATOM 2395 N N . THR A 1 297 ? -6.397 2.923 17.638 1.00 98.12 297 THR A N 1
ATOM 2396 C CA . THR A 1 297 ? -5.650 3.921 16.863 1.00 98.12 297 THR A CA 1
ATOM 2397 C C . THR A 1 297 ? -5.534 3.434 15.429 1.00 98.12 297 THR A C 1
ATOM 2399 O O . THR A 1 297 ? -5.496 2.226 15.229 1.00 98.12 297 THR A O 1
ATOM 2402 N N . HIS A 1 298 ? -5.469 4.320 14.433 1.00 96.94 298 HIS A N 1
ATOM 2403 C CA . HIS A 1 298 ? -5.337 3.841 13.054 1.00 96.94 298 HIS A CA 1
ATOM 2404 C C . HIS A 1 298 ? -3.975 3.183 12.821 1.00 96.94 298 HIS A C 1
ATOM 2406 O O . HIS A 1 298 ? -3.912 2.078 12.299 1.00 96.94 298 HIS A O 1
ATOM 2412 N N . GLU A 1 299 ? -2.902 3.781 13.344 1.00 95.50 299 GLU A N 1
ATOM 2413 C CA . GLU A 1 299 ? -1.550 3.243 13.212 1.00 95.50 299 GLU A CA 1
ATOM 2414 C C . GLU A 1 299 ? -1.065 2.477 14.467 1.00 95.50 299 GLU A C 1
ATOM 2416 O O . GLU A 1 299 ? -1.368 2.849 15.616 1.00 95.50 299 GLU A O 1
ATOM 2421 N N . PRO A 1 300 ? -0.268 1.404 14.294 1.00 96.94 300 PRO A N 1
ATOM 2422 C CA . PRO A 1 300 ? 0.322 0.635 15.373 1.00 96.94 300 PRO A CA 1
ATOM 2423 C C . PRO A 1 300 ? 1.654 1.266 15.772 1.00 96.94 300 PRO A C 1
ATOM 2425 O O . PRO A 1 300 ? 2.724 0.701 15.519 1.00 96.94 300 PRO A O 1
ATOM 2428 N N . SER A 1 301 ? 1.598 2.431 16.430 1.00 95.38 301 SER A N 1
ATOM 2429 C CA . SER A 1 301 ? 2.806 3.208 16.750 1.00 95.38 301 SER A CA 1
ATOM 2430 C C . SER A 1 301 ? 3.869 2.392 17.499 1.00 95.38 301 SER A C 1
ATOM 2432 O O . SER A 1 301 ? 5.055 2.595 17.295 1.00 95.38 301 SER A O 1
ATOM 2434 N N . TRP A 1 302 ? 3.489 1.364 18.269 1.00 96.44 302 TRP A N 1
ATOM 2435 C CA . TRP A 1 302 ? 4.444 0.466 18.933 1.00 96.44 302 TRP A CA 1
ATOM 2436 C C . TRP A 1 302 ? 5.334 -0.340 17.968 1.00 96.44 302 TRP A C 1
ATOM 2438 O O . TRP A 1 302 ? 6.487 -0.612 18.303 1.00 96.44 302 TRP A O 1
ATOM 2448 N N . LEU A 1 303 ? 4.833 -0.731 16.790 1.00 96.94 303 LEU A N 1
ATOM 2449 C CA . LEU A 1 303 ? 5.629 -1.403 15.757 1.00 96.94 303 LEU A CA 1
ATOM 2450 C C . LEU A 1 303 ? 6.363 -0.400 14.877 1.00 96.94 303 LEU A C 1
ATOM 2452 O O . LEU A 1 303 ? 7.538 -0.618 14.575 1.00 96.94 303 LEU A O 1
ATOM 2456 N N . LEU A 1 304 ? 5.688 0.676 14.471 1.00 95.31 304 LEU A N 1
ATOM 2457 C CA . LEU A 1 304 ? 6.267 1.683 13.585 1.00 95.31 304 LEU A CA 1
ATOM 2458 C C . LEU A 1 304 ? 7.400 2.445 14.272 1.00 95.31 304 LEU A C 1
ATOM 2460 O O . LEU A 1 304 ? 8.489 2.527 13.706 1.00 95.31 304 LEU A O 1
ATOM 2464 N N . ASP A 1 305 ? 7.213 2.883 15.519 1.00 95.12 305 ASP A N 1
ATOM 2465 C CA . ASP A 1 305 ? 8.261 3.553 16.292 1.00 95.12 305 ASP A CA 1
ATOM 2466 C C . ASP A 1 305 ? 9.449 2.638 16.549 1.00 95.12 305 ASP A C 1
ATOM 2468 O O . ASP A 1 305 ? 10.602 3.039 16.385 1.00 95.12 305 ASP A O 1
ATOM 2472 N N . TRP A 1 306 ? 9.191 1.367 16.868 1.00 95.81 306 TRP A N 1
ATOM 2473 C CA . TRP A 1 306 ? 10.255 0.374 16.975 1.00 95.81 306 TRP A CA 1
ATOM 2474 C C . TRP A 1 306 ? 11.003 0.203 15.648 1.00 95.81 306 TRP A C 1
ATOM 2476 O O . TRP A 1 306 ? 12.234 0.111 15.620 1.00 95.81 306 TRP A O 1
ATOM 2486 N N . TYR A 1 307 ? 10.274 0.155 14.534 1.00 95.00 307 TYR A N 1
ATOM 2487 C CA . TYR A 1 307 ? 10.857 -0.065 13.223 1.00 95.00 307 TYR A CA 1
ATOM 2488 C C . TYR A 1 307 ? 11.700 1.137 12.770 1.00 95.00 307 TYR A C 1
ATOM 2490 O O . TYR A 1 307 ? 12.821 0.924 12.293 1.00 95.00 307 TYR A O 1
ATOM 2498 N N . TRP A 1 308 ? 11.190 2.358 12.938 1.00 92.56 308 TRP A N 1
ATOM 2499 C CA . TRP A 1 308 ? 11.812 3.617 12.517 1.00 92.56 308 TRP A CA 1
ATOM 2500 C C . TRP A 1 308 ? 12.755 4.228 13.555 1.00 92.56 308 TRP A C 1
ATOM 2502 O O . TRP A 1 308 ? 13.488 5.159 13.227 1.00 92.56 308 TRP A O 1
ATOM 2512 N N . SER A 1 309 ? 12.799 3.674 14.771 1.00 92.06 309 SER A N 1
ATOM 2513 C CA . SER A 1 309 ? 13.502 4.264 15.920 1.00 92.06 309 SER A CA 1
ATOM 2514 C C . SER A 1 309 ? 13.008 5.683 16.243 1.00 92.06 309 SER A C 1
ATOM 2516 O O . SER A 1 309 ? 13.812 6.576 16.514 1.00 92.06 309 SER A O 1
ATOM 2518 N N . SER A 1 310 ? 11.689 5.885 16.187 1.00 90.62 310 SER A N 1
ATOM 2519 C CA . SER A 1 310 ? 10.995 7.123 16.567 1.00 90.62 310 SER A CA 1
ATOM 2520 C C . SER A 1 310 ? 10.314 6.999 17.937 1.00 90.62 310 SER A C 1
ATOM 2522 O O . SER A 1 310 ? 10.367 5.950 18.574 1.00 90.62 310 SER A O 1
ATOM 2524 N N . ASP A 1 311 ? 9.738 8.100 18.421 1.00 90.12 311 ASP A N 1
ATOM 2525 C CA . ASP A 1 311 ? 8.938 8.166 19.653 1.00 90.12 311 ASP A CA 1
ATOM 2526 C C . ASP A 1 311 ? 7.773 9.134 19.397 1.00 90.12 311 ASP A C 1
ATOM 2528 O O . ASP A 1 311 ? 7.906 10.352 19.574 1.00 90.12 311 ASP A O 1
ATOM 2532 N N . THR A 1 312 ? 6.674 8.594 18.867 1.00 91.81 312 THR A N 1
ATOM 2533 C CA . THR A 1 312 ? 5.443 9.328 18.529 1.00 91.81 312 THR A CA 1
ATOM 2534 C C . THR A 1 312 ? 4.358 9.093 19.590 1.00 91.81 312 THR A C 1
ATOM 2536 O O . THR A 1 312 ? 4.550 8.332 20.542 1.00 91.81 312 THR A O 1
ATOM 2539 N N . GLY A 1 313 ? 3.214 9.781 19.488 1.00 92.50 313 GLY A N 1
ATOM 2540 C CA . GLY A 1 313 ? 2.076 9.543 20.383 1.00 92.50 313 GLY A CA 1
ATOM 2541 C C . GLY A 1 313 ? 2.344 9.861 21.859 1.00 92.50 313 GLY A C 1
ATOM 2542 O O . GLY A 1 313 ? 2.046 9.040 22.730 1.00 92.50 313 GLY A O 1
ATOM 2543 N N . LYS A 1 314 ? 2.930 11.023 22.174 1.00 95.12 314 LYS A N 1
ATOM 2544 C CA . LYS A 1 314 ? 3.268 11.416 23.555 1.00 95.12 314 LYS A CA 1
ATOM 2545 C C . LYS A 1 314 ? 2.023 11.590 24.421 1.00 95.12 314 LYS A C 1
ATOM 2547 O O . LYS A 1 314 ? 2.019 11.131 25.565 1.00 95.12 314 LYS A O 1
ATOM 2552 N N . ASN A 1 315 ? 0.968 12.201 23.887 1.00 96.19 315 ASN A N 1
ATOM 2553 C CA . ASN A 1 315 ? -0.288 12.385 24.613 1.00 96.19 315 ASN A CA 1
ATOM 2554 C C . ASN A 1 315 ? -1.024 11.051 24.764 1.00 96.19 315 ASN A C 1
ATOM 2556 O O . ASN A 1 315 ? -1.520 10.750 25.850 1.00 96.19 315 ASN A O 1
ATOM 2560 N N . VAL A 1 316 ? -1.020 10.205 23.727 1.00 96.75 316 VAL A N 1
ATOM 2561 C CA . VAL A 1 316 ? -1.535 8.825 23.823 1.00 96.75 316 VAL A CA 1
ATOM 2562 C C . VAL A 1 316 ? -0.782 8.028 24.892 1.00 96.75 316 VAL A C 1
ATOM 2564 O O . VAL A 1 316 ? -1.403 7.359 25.719 1.00 96.75 316 VAL A O 1
ATOM 2567 N N . ARG A 1 317 ? 0.551 8.127 24.933 1.00 96.19 317 ARG A N 1
ATOM 2568 C CA . ARG A 1 317 ? 1.380 7.502 25.971 1.00 96.19 317 ARG A CA 1
ATOM 2569 C C . ARG A 1 317 ? 1.002 8.003 27.360 1.00 96.19 317 ARG A C 1
ATOM 2571 O O . ARG A 1 317 ? 0.855 7.183 28.258 1.00 96.19 317 ARG A O 1
ATOM 2578 N N . HIS A 1 318 ? 0.827 9.310 27.537 1.00 97.00 318 HIS A N 1
ATOM 2579 C CA . HIS A 1 318 ? 0.426 9.896 28.816 1.00 97.00 318 HIS A CA 1
ATOM 2580 C C . HIS A 1 318 ? -0.970 9.408 29.248 1.00 97.00 318 HIS A C 1
ATOM 2582 O O . HIS A 1 318 ? -1.171 8.997 30.392 1.00 97.00 318 HIS A O 1
ATOM 2588 N N . LEU A 1 319 ? -1.923 9.344 28.312 1.00 97.62 319 LEU A N 1
ATOM 2589 C CA . LEU A 1 319 ? -3.268 8.819 28.558 1.00 97.62 319 LEU A CA 1
ATOM 2590 C C . LEU A 1 319 ? -3.216 7.352 29.012 1.00 97.62 319 LEU A C 1
ATOM 2592 O O . LEU A 1 319 ? -3.889 6.971 29.969 1.00 97.62 319 LEU A O 1
ATOM 2596 N N . ILE A 1 320 ? -2.391 6.529 28.365 1.00 96.75 320 ILE A N 1
ATOM 2597 C CA . ILE A 1 320 ? -2.249 5.109 28.703 1.00 96.75 320 ILE A CA 1
ATOM 2598 C C . ILE A 1 320 ? -1.509 4.927 30.028 1.00 96.75 320 ILE A C 1
ATOM 2600 O O . ILE A 1 320 ? -2.035 4.299 30.944 1.00 96.75 320 ILE A O 1
ATOM 2604 N N . CYS A 1 321 ? -0.292 5.452 30.139 1.00 95.38 321 CYS A N 1
ATOM 2605 C CA . CYS A 1 321 ? 0.605 5.125 31.242 1.00 95.38 321 CYS A CA 1
ATOM 2606 C C . CYS A 1 321 ? 0.220 5.824 32.547 1.00 95.38 321 CYS A C 1
ATOM 2608 O O . CYS A 1 321 ? 0.290 5.196 33.604 1.00 95.38 321 CYS A O 1
ATOM 2610 N N . ASP A 1 322 ? -0.215 7.084 32.479 1.00 95.56 322 ASP A N 1
ATOM 2611 C CA . ASP A 1 322 ? -0.408 7.917 33.669 1.00 95.56 322 ASP A CA 1
ATOM 2612 C C . ASP A 1 322 ? -1.880 8.010 34.091 1.00 95.56 322 ASP A C 1
ATOM 2614 O O . ASP A 1 322 ? -2.180 8.005 35.290 1.00 95.56 322 ASP A O 1
ATOM 2618 N N . VAL A 1 323 ? -2.811 8.042 33.128 1.00 96.44 323 VAL A N 1
ATOM 2619 C CA . VAL A 1 323 ? -4.253 8.144 33.417 1.00 96.44 323 VAL A CA 1
ATOM 2620 C C . VAL A 1 323 ? -4.911 6.768 33.532 1.00 96.44 323 VAL A C 1
ATOM 2622 O O . VAL A 1 323 ? -5.510 6.449 34.562 1.00 96.44 323 VAL A O 1
ATOM 2625 N N . LEU A 1 324 ? -4.813 5.930 32.497 1.00 96.19 324 LEU A N 1
ATOM 2626 C CA . LEU A 1 324 ? -5.438 4.601 32.482 1.00 96.19 324 LEU A CA 1
ATOM 2627 C C . LEU A 1 324 ? -4.658 3.575 33.306 1.00 96.19 324 LEU A C 1
ATOM 2629 O O . LEU A 1 324 ? -5.262 2.686 33.910 1.00 96.19 324 LEU A O 1
ATOM 2633 N N . LYS A 1 325 ? -3.332 3.720 33.373 1.00 93.31 325 LYS A N 1
ATOM 2634 C CA . LYS A 1 325 ? -2.410 2.843 34.100 1.00 93.31 325 LYS A CA 1
ATOM 2635 C C . LYS A 1 325 ? -2.549 1.388 33.648 1.00 93.31 325 LYS A C 1
ATOM 2637 O O . LYS A 1 325 ? -2.072 1.044 32.578 1.00 93.31 325 LYS A O 1
ATOM 2642 N N . HIS A 1 326 ? -3.185 0.538 34.452 1.00 90.94 326 HIS A N 1
ATOM 2643 C CA . HIS A 1 326 ? -3.340 -0.902 34.218 1.00 90.94 326 HIS A CA 1
ATOM 2644 C C . HIS A 1 326 ? -4.718 -1.277 33.638 1.00 90.94 326 HIS A C 1
ATOM 2646 O O . HIS A 1 326 ? -4.995 -2.460 33.403 1.00 90.94 326 HIS A O 1
ATOM 2652 N N . ARG A 1 327 ? -5.593 -0.281 33.427 1.00 94.69 327 ARG A N 1
ATOM 2653 C CA . ARG A 1 327 ? -6.949 -0.464 32.891 1.00 94.69 327 ARG A CA 1
ATOM 2654 C C . ARG A 1 327 ? -6.959 -0.666 31.379 1.00 94.69 327 ARG A C 1
ATOM 2656 O O . ARG A 1 327 ? -7.871 -1.299 30.867 1.00 94.69 327 ARG A O 1
ATOM 2663 N N . CYS A 1 328 ? -5.937 -0.206 30.653 1.00 95.56 328 CYS A N 1
ATOM 2664 C CA . CYS A 1 328 ? -5.809 -0.495 29.224 1.00 95.56 328 CYS A CA 1
ATOM 2665 C C . CYS A 1 328 ? -5.424 -1.971 29.020 1.00 95.56 328 CYS A C 1
ATOM 2667 O O . CYS A 1 328 ? -4.285 -2.373 29.253 1.00 95.56 328 CYS A O 1
ATOM 2669 N N . LYS A 1 329 ? -6.379 -2.817 28.621 1.00 95.31 329 LYS A N 1
ATOM 2670 C CA . LYS A 1 329 ? -6.134 -4.259 28.434 1.00 95.31 329 LYS A CA 1
ATOM 2671 C C . LYS A 1 329 ? -5.733 -4.597 27.005 1.00 95.31 329 LYS A C 1
ATOM 2673 O O . LYS A 1 329 ? -4.934 -5.509 26.796 1.00 95.31 329 LYS A O 1
ATOM 2678 N N . LEU A 1 330 ? -6.245 -3.858 26.030 1.00 96.75 330 LEU A N 1
ATOM 2679 C CA . LEU A 1 330 ? -6.021 -4.132 24.618 1.00 96.75 330 LEU A CA 1
ATOM 2680 C C . LEU A 1 330 ? -5.820 -2.825 23.856 1.00 96.75 330 LEU A C 1
ATOM 2682 O O . LEU A 1 330 ? -6.615 -1.899 23.985 1.00 96.75 330 LEU A O 1
ATOM 2686 N N . ARG A 1 331 ? -4.783 -2.770 23.023 1.00 97.56 331 ARG A N 1
ATOM 2687 C CA . ARG A 1 331 ? -4.628 -1.723 22.012 1.00 97.56 331 ARG A CA 1
ATOM 2688 C C . ARG A 1 331 ? -4.688 -2.349 20.625 1.00 97.56 331 ARG A C 1
ATOM 2690 O O . ARG A 1 331 ? -3.979 -3.323 20.365 1.00 97.56 331 ARG A O 1
ATOM 2697 N N . MET A 1 332 ? -5.548 -1.806 19.772 1.00 98.12 332 MET A N 1
ATOM 2698 C CA . MET A 1 332 ? -5.809 -2.293 18.420 1.00 98.12 332 MET A CA 1
ATOM 2699 C C . MET A 1 332 ? -5.469 -1.230 17.383 1.00 98.12 332 MET A C 1
ATOM 2701 O O . MET A 1 332 ? -5.704 -0.047 17.632 1.00 98.12 332 MET A O 1
ATOM 2705 N N . ALA A 1 333 ? -4.935 -1.656 16.240 1.00 98.25 333 ALA A N 1
ATOM 2706 C CA . ALA A 1 333 ? -4.655 -0.767 15.118 1.00 98.25 333 ALA A CA 1
ATOM 2707 C C . ALA A 1 333 ? -4.670 -1.461 13.748 1.00 98.25 333 ALA A C 1
ATOM 2709 O O . ALA A 1 333 ? -4.671 -2.697 13.669 1.00 98.25 333 ALA A O 1
ATOM 2710 N N . GLY A 1 334 ? -4.699 -0.635 12.703 1.00 96.38 334 GLY A N 1
ATOM 2711 C CA . GLY A 1 334 ? -4.540 -0.962 11.285 1.00 96.38 334 GLY A CA 1
ATOM 2712 C C . GLY A 1 334 ? -3.169 -0.539 10.751 1.00 96.38 334 GLY A C 1
ATOM 2713 O O . GLY A 1 334 ? -2.172 -0.915 11.375 1.00 96.38 334 GLY A O 1
ATOM 2714 N N . ASP A 1 335 ? -3.146 0.210 9.637 1.00 95.75 335 ASP A N 1
ATOM 2715 C CA . ASP A 1 335 ? -2.038 0.776 8.830 1.00 95.75 335 ASP A CA 1
ATOM 2716 C C . ASP A 1 335 ? -1.059 -0.266 8.267 1.00 95.75 335 ASP A C 1
ATOM 2718 O O . ASP A 1 335 ? -0.698 -0.283 7.091 1.00 95.75 335 ASP A O 1
ATOM 2722 N N . LEU A 1 336 ? -0.667 -1.223 9.102 1.00 97.25 336 LEU A N 1
ATOM 2723 C CA . LEU A 1 336 ? 0.035 -2.413 8.675 1.00 97.25 336 LEU A CA 1
ATOM 2724 C C . LEU A 1 336 ? -0.976 -3.459 8.213 1.00 97.25 336 LEU A C 1
ATOM 2726 O O . LEU A 1 336 ? -1.695 -4.065 9.015 1.00 97.25 336 LEU A O 1
ATOM 2730 N N . HIS A 1 337 ? -0.971 -3.734 6.909 1.00 97.50 337 HIS A N 1
ATOM 2731 C CA . HIS A 1 337 ? -1.947 -4.583 6.231 1.00 97.50 337 HIS A CA 1
ATOM 2732 C C . HIS A 1 337 ? -1.717 -6.088 6.439 1.00 97.50 337 HIS A C 1
ATOM 2734 O O . HIS A 1 337 ? -1.686 -6.885 5.495 1.00 97.50 337 HIS A O 1
ATOM 2740 N N . HIS A 1 338 ? -1.478 -6.487 7.679 1.00 97.56 338 HIS A N 1
ATOM 2741 C CA . HIS A 1 338 ? -1.348 -7.863 8.127 1.00 97.56 338 HIS A CA 1
ATOM 2742 C C . HIS A 1 338 ? -2.015 -8.021 9.495 1.00 97.56 338 HIS A C 1
ATOM 2744 O O . HIS A 1 338 ? -2.418 -7.047 10.132 1.00 97.56 338 HIS A O 1
ATOM 2750 N N . TYR A 1 339 ? -2.114 -9.258 9.974 1.00 98.31 339 TYR A N 1
ATOM 2751 C CA . TYR A 1 339 ? -2.505 -9.511 11.353 1.00 98.31 339 TYR A CA 1
ATOM 2752 C C . TYR A 1 339 ? -1.286 -9.873 12.192 1.00 98.31 339 TYR A C 1
ATOM 2754 O O . TYR A 1 339 ? -0.474 -10.715 11.797 1.00 98.31 339 TYR A O 1
ATOM 2762 N N . MET A 1 340 ? -1.167 -9.264 13.371 1.00 97.94 340 MET A N 1
ATOM 2763 C CA . MET A 1 340 ? -0.110 -9.583 14.325 1.00 97.94 340 MET A CA 1
ATOM 2764 C C . MET A 1 340 ? -0.586 -9.353 15.757 1.00 97.94 340 MET A C 1
ATOM 2766 O O . MET A 1 340 ? -1.055 -8.270 16.106 1.00 97.94 340 MET A O 1
ATOM 2770 N N . ARG A 1 341 ? -0.430 -10.367 16.613 1.00 97.31 341 ARG A N 1
ATOM 2771 C CA . ARG A 1 341 ? -0.798 -10.301 18.030 1.00 97.31 341 ARG A CA 1
ATOM 2772 C C . ARG A 1 341 ? 0.425 -10.451 18.913 1.00 97.31 341 ARG A C 1
ATOM 2774 O O . ARG A 1 341 ? 1.145 -11.449 18.830 1.00 97.31 341 ARG A O 1
ATOM 2781 N N . HIS A 1 342 ? 0.577 -9.516 19.840 1.00 96.94 342 HIS A N 1
ATOM 2782 C CA . HIS A 1 342 ? 1.547 -9.594 20.919 1.00 96.94 342 HIS A CA 1
ATOM 2783 C C . HIS A 1 342 ? 0.842 -9.614 22.268 1.00 96.94 342 HIS A C 1
ATOM 2785 O O . HIS A 1 342 ? -0.167 -8.942 22.479 1.00 96.94 342 HIS A O 1
ATOM 2791 N N . SER A 1 343 ? 1.410 -10.369 23.198 1.00 95.19 343 SER A N 1
ATOM 2792 C CA . SER A 1 343 ? 0.984 -10.368 24.595 1.00 95.19 343 SER A CA 1
ATOM 2793 C C . SER A 1 343 ? 2.178 -10.054 25.471 1.00 95.19 343 SER A C 1
ATOM 2795 O O . SER A 1 343 ? 3.285 -10.515 25.175 1.00 95.19 343 SER A O 1
ATOM 2797 N N . CYS A 1 344 ? 1.949 -9.307 26.546 1.00 93.19 344 CYS A N 1
ATOM 2798 C CA . CYS A 1 344 ? 2.980 -9.077 27.543 1.00 93.19 344 CYS A CA 1
ATOM 2799 C C . CYS A 1 344 ? 3.501 -10.428 28.073 1.00 93.19 344 CYS A C 1
ATOM 2801 O O . CYS A 1 344 ? 2.719 -11.333 28.383 1.00 93.19 344 CYS A O 1
ATOM 2803 N N . ALA A 1 345 ? 4.823 -10.589 28.127 1.00 85.94 345 ALA A N 1
ATOM 2804 C CA . ALA A 1 345 ? 5.461 -11.660 28.884 1.00 85.94 345 ALA A CA 1
ATOM 2805 C C . ALA A 1 345 ? 5.202 -11.415 30.378 1.00 85.94 345 ALA A C 1
ATOM 2807 O O . ALA A 1 345 ? 5.045 -10.262 30.771 1.00 85.94 345 ALA A O 1
ATOM 2808 N N . GLN A 1 346 ? 5.148 -12.461 31.211 1.00 68.94 346 GLN A N 1
ATOM 2809 C CA . GLN A 1 346 ? 5.079 -12.272 32.666 1.00 68.94 346 GLN A CA 1
ATOM 2810 C C . GLN A 1 346 ? 6.219 -11.337 33.102 1.00 68.94 346 GLN A C 1
ATOM 2812 O O . GLN A 1 346 ? 7.391 -11.676 32.951 1.00 68.94 346 GLN A O 1
ATOM 2817 N N . SER A 1 347 ? 5.860 -10.135 33.550 1.00 61.31 347 SER A N 1
ATOM 2818 C CA . SER A 1 347 ? 6.766 -9.107 34.058 1.00 61.31 347 SER A CA 1
ATOM 2819 C C . SER A 1 347 ? 6.635 -9.000 35.573 1.00 61.31 347 SER A C 1
ATOM 2821 O O . SER A 1 347 ? 5.585 -9.325 36.122 1.00 61.31 347 SER A O 1
ATOM 2823 N N . ASP A 1 348 ? 7.663 -8.466 36.235 1.00 56.81 348 ASP A N 1
ATOM 2824 C CA . ASP A 1 348 ? 7.700 -8.237 37.692 1.00 56.81 348 ASP A CA 1
ATOM 2825 C C . ASP A 1 348 ? 6.658 -7.204 38.197 1.00 56.81 348 ASP A C 1
ATOM 2827 O O . ASP A 1 348 ? 6.597 -6.900 39.385 1.00 56.81 348 ASP A O 1
ATOM 2831 N N . GLY A 1 349 ? 5.815 -6.663 37.306 1.00 65.75 349 GLY A N 1
ATOM 2832 C CA . GLY A 1 349 ? 4.722 -5.740 37.612 1.00 65.75 349 GLY A CA 1
ATOM 2833 C C . GLY A 1 349 ? 3.628 -5.733 36.531 1.00 65.75 349 GLY A C 1
ATOM 2834 O O . GLY A 1 349 ? 3.821 -6.320 35.459 1.00 65.75 349 GLY A O 1
ATOM 2835 N N . PRO A 1 350 ? 2.473 -5.087 36.793 1.00 72.50 350 PRO A N 1
ATOM 2836 C CA . PRO A 1 350 ? 1.357 -5.024 35.853 1.00 72.50 350 PRO A CA 1
ATOM 2837 C C . PRO A 1 350 ? 1.732 -4.193 34.622 1.00 72.50 350 PRO A C 1
ATOM 2839 O O . PRO A 1 350 ? 2.170 -3.050 34.737 1.00 72.50 350 PRO A O 1
ATOM 2842 N N . ALA A 1 351 ? 1.553 -4.767 33.434 1.00 83.88 351 ALA A N 1
ATOM 2843 C CA . ALA A 1 351 ? 1.795 -4.064 32.183 1.00 83.88 351 ALA A CA 1
ATOM 2844 C C . ALA A 1 351 ? 0.781 -2.929 31.980 1.00 83.88 351 ALA A C 1
ATOM 2846 O O . ALA A 1 351 ? -0.400 -3.078 32.298 1.00 83.88 351 ALA A O 1
ATOM 2847 N N . HIS A 1 352 ? 1.229 -1.818 31.387 1.00 91.06 352 HIS A N 1
ATOM 2848 C CA . HIS A 1 352 ? 0.333 -0.723 30.994 1.00 91.06 352 HIS A CA 1
ATOM 2849 C C . HIS A 1 352 ? -0.669 -1.140 29.912 1.00 91.06 352 HIS A C 1
ATOM 2851 O O . HIS A 1 352 ? -1.767 -0.601 29.845 1.00 91.06 352 HIS A O 1
ATOM 2857 N N . VAL A 1 353 ? -0.279 -2.092 29.057 1.00 94.19 353 VAL A N 1
ATOM 2858 C CA . VAL A 1 353 ? -1.138 -2.707 28.044 1.00 94.19 353 VAL A CA 1
ATOM 2859 C C . VAL A 1 353 ? -0.904 -4.214 28.074 1.00 94.19 353 VAL A C 1
ATOM 2861 O O . VAL A 1 353 ? 0.238 -4.663 28.028 1.00 94.19 353 VAL A O 1
ATOM 2864 N N . GLN A 1 354 ? -1.960 -5.020 28.169 1.00 93.38 354 GLN A N 1
ATOM 2865 C CA . GLN A 1 354 ? -1.798 -6.478 28.256 1.00 93.38 354 GLN A CA 1
ATOM 2866 C C . GLN A 1 354 ? -1.586 -7.116 26.873 1.00 93.38 354 GLN A C 1
ATOM 2868 O O . GLN A 1 354 ? -0.751 -8.014 26.705 1.00 93.38 354 GLN A O 1
ATOM 2873 N N . HIS A 1 355 ? -2.339 -6.646 25.877 1.00 96.00 355 HIS A N 1
ATOM 2874 C CA . HIS A 1 355 ? -2.338 -7.174 24.517 1.00 96.00 355 HIS A CA 1
ATOM 2875 C C . HIS A 1 355 ? -2.236 -6.058 23.473 1.00 96.00 355 HIS A C 1
ATOM 2877 O O . HIS A 1 355 ? -2.899 -5.028 23.574 1.00 96.00 355 HIS A O 1
ATOM 2883 N N . LEU A 1 356 ? -1.433 -6.302 22.438 1.00 97.94 356 LEU A N 1
ATOM 2884 C CA . LEU A 1 356 ? -1.311 -5.445 21.259 1.00 97.94 356 LEU A CA 1
ATOM 2885 C C . LEU A 1 356 ? -1.774 -6.244 20.044 1.00 97.94 356 LEU A C 1
ATOM 2887 O O . LEU A 1 356 ? -1.299 -7.365 19.827 1.00 97.94 356 LEU A O 1
ATOM 2891 N N . LEU A 1 357 ? -2.689 -5.681 19.265 1.00 98.12 357 LEU A N 1
ATOM 2892 C CA . LEU A 1 357 ? -3.291 -6.346 18.116 1.00 98.12 357 LEU A CA 1
ATOM 2893 C C . LEU A 1 357 ? -3.249 -5.422 16.902 1.00 98.12 357 LEU A C 1
ATOM 2895 O O . LEU A 1 357 ? -3.772 -4.316 16.930 1.00 98.12 357 LEU A O 1
ATOM 2899 N N . VAL A 1 358 ? -2.636 -5.899 15.830 1.00 98.50 358 VAL A N 1
ATOM 2900 C CA . VAL A 1 358 ? -2.693 -5.275 14.507 1.00 98.50 358 VAL A CA 1
ATOM 2901 C C . VAL A 1 358 ? -3.614 -6.121 13.645 1.00 98.50 358 VAL A C 1
ATOM 2903 O O . VAL A 1 358 ? -3.456 -7.345 13.630 1.00 98.50 358 VAL A O 1
ATOM 2906 N N . ASN A 1 359 ? -4.580 -5.503 12.967 1.00 98.19 359 ASN A N 1
ATOM 2907 C CA . ASN A 1 359 ? -5.409 -6.177 11.969 1.00 98.19 359 ASN A CA 1
ATOM 2908 C C . ASN A 1 359 ? -5.828 -5.224 10.842 1.00 98.19 359 ASN A C 1
ATOM 2910 O O . ASN A 1 359 ? -7.005 -4.884 10.715 1.00 98.19 359 ASN A O 1
ATOM 2914 N N . GLY A 1 360 ? -4.863 -4.852 9.998 1.00 97.56 360 GLY A N 1
ATOM 2915 C CA . GLY A 1 360 ? -5.094 -4.054 8.790 1.00 97.56 360 GLY A CA 1
ATOM 2916 C C . GLY A 1 360 ? -5.501 -4.859 7.559 1.00 97.56 360 GLY A C 1
ATOM 2917 O O . GLY A 1 360 ? -5.160 -4.557 6.419 1.00 97.56 360 GLY A O 1
ATOM 2918 N N . CYS A 1 361 ? -6.160 -5.994 7.763 1.00 97.12 361 CYS A N 1
ATOM 2919 C CA . CYS A 1 361 ? -6.447 -6.934 6.684 1.00 97.12 361 CYS A CA 1
ATOM 2920 C C . CYS A 1 361 ? -7.828 -6.717 6.048 1.00 97.12 361 CYS A C 1
ATOM 2922 O O . CYS A 1 361 ? -8.375 -7.658 5.462 1.00 97.12 361 CYS A O 1
ATOM 2924 N N . GLY A 1 362 ? -8.405 -5.519 6.175 1.00 95.88 362 GLY A N 1
ATOM 2925 C CA . GLY A 1 362 ? -9.784 -5.235 5.791 1.00 95.88 362 GLY A CA 1
ATOM 2926 C C . GLY A 1 362 ? -10.016 -5.146 4.285 1.00 95.88 362 GLY A C 1
ATOM 2927 O O . GLY A 1 362 ? -11.070 -5.549 3.801 1.00 95.88 362 GLY A O 1
ATOM 2928 N N . GLY A 1 363 ? -9.036 -4.671 3.520 1.00 95.12 363 GLY A N 1
ATOM 2929 C CA . GLY A 1 363 ? -9.199 -4.495 2.077 1.00 95.12 363 GLY A CA 1
ATOM 2930 C C . GLY A 1 363 ? -7.932 -4.143 1.310 1.00 95.12 363 GLY A C 1
ATOM 2931 O O . GLY A 1 363 ? -7.873 -4.418 0.106 1.00 95.12 363 GLY A O 1
ATOM 2932 N N . ALA A 1 364 ? -6.921 -3.594 1.980 1.00 95.38 364 ALA A N 1
ATOM 2933 C CA . ALA A 1 364 ? -5.680 -3.170 1.352 1.00 95.38 364 ALA A CA 1
ATOM 2934 C C . ALA A 1 364 ? -4.721 -4.304 0.999 1.00 95.38 364 ALA A C 1
ATOM 2936 O O . ALA A 1 364 ? -4.878 -5.447 1.440 1.00 95.38 364 ALA A O 1
ATOM 2937 N N . PHE A 1 365 ? -3.762 -4.027 0.116 1.00 94.69 365 PHE A N 1
ATOM 2938 C CA . PHE A 1 365 ? -2.733 -4.987 -0.274 1.00 94.69 365 PHE A CA 1
ATOM 2939 C C . PHE A 1 365 ? -1.976 -5.498 0.957 1.00 94.69 365 PHE A C 1
ATOM 2941 O O . PHE A 1 365 ? -1.674 -4.741 1.859 1.00 94.69 365 PHE A O 1
ATOM 2948 N N . LEU A 1 366 ? -1.642 -6.785 0.996 1.00 97.00 366 LEU A N 1
ATOM 2949 C CA . LEU A 1 366 ? -0.924 -7.384 2.129 1.00 97.00 366 LEU A CA 1
ATOM 2950 C C . LEU A 1 366 ? 0.410 -6.672 2.425 1.00 97.00 366 LEU A C 1
ATOM 2952 O O . LEU A 1 366 ? 1.167 -6.466 1.486 1.00 97.00 366 LEU A O 1
ATOM 2956 N N . HIS A 1 367 ? 0.759 -6.447 3.696 1.00 97.38 367 HIS A N 1
ATOM 2957 C CA . HIS A 1 367 ? 2.118 -6.088 4.146 1.00 97.38 367 HIS A CA 1
ATOM 2958 C C . HIS A 1 367 ? 2.899 -7.303 4.677 1.00 97.38 367 HIS A C 1
ATOM 2960 O O . HIS A 1 367 ? 2.310 -8.315 5.066 1.00 97.38 367 HIS A O 1
ATOM 2966 N N . PRO A 1 368 ? 4.242 -7.241 4.749 1.00 97.44 368 PRO A N 1
ATOM 2967 C CA . PRO A 1 368 ? 5.037 -8.325 5.315 1.00 97.44 368 PRO A CA 1
ATOM 2968 C C . PRO A 1 368 ? 4.936 -8.392 6.844 1.00 97.44 368 PRO A C 1
ATOM 2970 O O . PRO A 1 368 ? 5.001 -7.375 7.528 1.00 97.44 368 PRO A O 1
ATOM 2973 N N . THR A 1 369 ? 4.900 -9.604 7.398 1.00 98.00 369 THR A N 1
ATOM 2974 C CA . THR A 1 369 ? 4.954 -9.838 8.852 1.00 98.00 369 THR A CA 1
ATOM 2975 C C . THR A 1 369 ? 6.386 -10.074 9.347 1.00 98.00 369 THR A C 1
ATOM 2977 O O . THR A 1 369 ? 6.751 -9.653 10.442 1.00 98.00 369 THR A O 1
ATOM 2980 N N . HIS A 1 370 ? 7.243 -10.710 8.539 1.00 97.75 370 HIS A N 1
ATOM 2981 C CA . HIS A 1 370 ? 8.600 -11.120 8.941 1.00 97.75 370 HIS A CA 1
ATOM 2982 C C . HIS A 1 370 ? 9.537 -9.953 9.295 1.00 97.75 370 HIS A C 1
ATOM 2984 O O . HIS A 1 370 ? 10.419 -10.108 10.143 1.00 97.75 370 HIS A O 1
ATOM 2990 N N . VAL A 1 371 ? 9.295 -8.773 8.719 1.00 96.50 371 VAL A N 1
ATOM 2991 C CA . VAL A 1 371 ? 10.032 -7.529 8.998 1.00 96.50 371 VAL A CA 1
ATOM 2992 C C . VAL A 1 371 ? 9.906 -7.106 10.469 1.00 96.50 371 VAL A C 1
ATOM 2994 O O . VAL A 1 371 ? 10.856 -6.573 11.048 1.00 96.50 371 VAL A O 1
ATOM 2997 N N . PHE A 1 372 ? 8.764 -7.397 11.096 1.00 96.81 372 PHE A N 1
ATOM 2998 C CA . PHE A 1 372 ? 8.441 -6.995 12.468 1.00 96.81 372 PHE A CA 1
ATOM 2999 C C . PHE A 1 372 ? 8.703 -8.098 13.503 1.00 96.81 372 PHE A C 1
ATOM 3001 O O . PHE A 1 372 ? 8.477 -7.907 14.695 1.00 96.81 372 PHE A O 1
ATOM 3008 N N . SER A 1 373 ? 9.249 -9.241 13.080 1.00 96.00 373 SER A N 1
ATOM 3009 C CA . SER A 1 373 ? 9.431 -10.434 13.928 1.00 96.00 373 SER A CA 1
ATOM 3010 C C . SER A 1 373 ? 10.335 -10.228 15.155 1.00 96.00 373 SER A C 1
ATOM 3012 O O . SER A 1 373 ? 10.283 -11.019 16.093 1.00 96.00 373 SER A O 1
ATOM 3014 N N . LYS A 1 374 ? 11.161 -9.172 15.167 1.00 95.44 374 LYS A N 1
ATOM 3015 C CA . LYS A 1 374 ? 12.102 -8.845 16.255 1.00 95.44 374 LYS A CA 1
ATOM 3016 C C . LYS A 1 374 ? 11.552 -7.853 17.288 1.00 95.44 374 LYS A C 1
ATOM 3018 O O . LYS A 1 374 ? 12.265 -7.516 18.238 1.00 95.44 374 LYS A O 1
ATOM 3023 N N . PHE A 1 375 ? 10.325 -7.365 17.118 1.00 96.31 375 PHE A N 1
ATOM 3024 C CA . PHE A 1 375 ? 9.680 -6.514 18.114 1.00 96.31 375 PHE A CA 1
ATOM 3025 C C . PHE A 1 375 ? 9.465 -7.286 19.425 1.00 96.31 375 PHE A C 1
ATOM 3027 O O . PHE A 1 375 ? 9.027 -8.435 19.419 1.00 96.31 375 PHE A O 1
ATOM 3034 N N . SER A 1 376 ? 9.806 -6.664 20.557 1.00 94.12 376 SER A N 1
ATOM 3035 C CA . SER A 1 376 ? 9.785 -7.346 21.862 1.00 94.12 376 SER A CA 1
ATOM 3036 C C . SER A 1 376 ? 9.588 -6.446 23.079 1.00 94.12 376 SER A C 1
ATOM 3038 O O . SER A 1 376 ? 9.450 -6.968 24.181 1.00 94.12 376 SER A O 1
ATOM 3040 N N . LYS A 1 377 ? 9.582 -5.116 22.940 1.00 93.19 377 LYS A N 1
ATOM 3041 C CA . LYS A 1 377 ? 9.474 -4.196 24.081 1.00 93.19 377 LYS A CA 1
ATOM 3042 C C . LYS A 1 377 ? 8.564 -3.027 23.759 1.00 93.19 377 LYS A C 1
ATOM 3044 O O . LYS A 1 377 ? 8.675 -2.448 22.684 1.00 93.19 377 LYS A O 1
ATOM 3049 N N . PHE A 1 378 ? 7.730 -2.653 24.721 1.00 93.06 378 PHE A N 1
ATOM 3050 C CA . PHE A 1 378 ? 6.864 -1.483 24.630 1.00 93.06 378 PHE A CA 1
ATOM 3051 C C . PHE A 1 378 ? 6.511 -0.972 26.029 1.00 93.06 378 PHE A C 1
ATOM 3053 O O . PHE A 1 378 ? 6.197 -1.765 26.913 1.00 93.06 378 PHE A O 1
ATOM 3060 N N . TYR A 1 379 ? 6.624 0.345 26.236 1.00 91.38 379 TYR A N 1
ATOM 3061 C CA . TYR A 1 379 ? 6.413 1.020 27.530 1.00 91.38 379 TYR A CA 1
ATOM 3062 C C . TYR A 1 379 ? 7.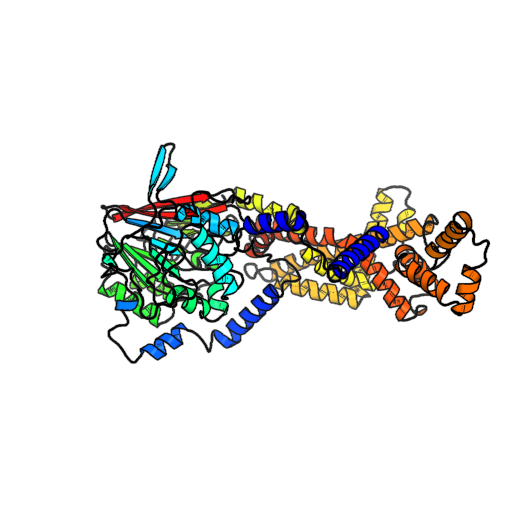066 0.309 28.731 1.00 91.38 379 TYR A C 1
ATOM 3064 O O . TYR A 1 379 ? 6.468 0.164 29.790 1.00 91.38 379 TYR A O 1
ATOM 3072 N N . GLY A 1 380 ? 8.305 -0.161 28.558 1.00 87.44 380 GLY A N 1
ATOM 3073 C CA . GLY A 1 380 ? 9.074 -0.845 29.605 1.00 87.44 380 GLY A CA 1
ATOM 3074 C C . GLY A 1 380 ? 8.757 -2.336 29.782 1.00 87.44 380 GLY A C 1
ATOM 3075 O O . GLY A 1 380 ? 9.601 -3.065 30.298 1.00 87.44 380 GLY A O 1
ATOM 3076 N N . SER A 1 381 ? 7.616 -2.819 29.288 1.00 91.38 381 SER A N 1
ATOM 3077 C CA . SER A 1 381 ? 7.231 -4.233 29.341 1.00 91.38 381 SER A CA 1
ATOM 3078 C C . SER A 1 381 ? 7.780 -5.028 28.153 1.00 91.38 381 SER A C 1
ATOM 3080 O O . SER A 1 381 ? 7.960 -4.500 27.051 1.00 91.38 381 SER A O 1
ATOM 3082 N N . SER A 1 382 ? 8.029 -6.321 28.374 1.00 93.69 382 SER A N 1
ATOM 3083 C CA . SER A 1 382 ? 8.447 -7.257 27.322 1.00 93.69 382 SER A CA 1
ATOM 3084 C C . SER A 1 382 ? 7.237 -7.953 26.707 1.00 93.69 382 SER A C 1
ATOM 3086 O O . SER A 1 382 ? 6.313 -8.329 27.419 1.00 93.69 382 SER A O 1
ATOM 3088 N N . TYR A 1 383 ? 7.249 -8.162 25.395 1.00 94.94 383 TYR A N 1
ATOM 3089 C CA . TYR A 1 383 ? 6.151 -8.743 24.628 1.00 94.94 383 TYR A CA 1
ATOM 3090 C C . TYR A 1 383 ? 6.621 -9.940 23.811 1.00 94.94 383 TYR A C 1
ATOM 3092 O O . TYR A 1 383 ? 7.730 -9.957 23.279 1.00 94.94 383 TYR A O 1
ATOM 3100 N N . VAL A 1 384 ? 5.736 -10.925 23.673 1.00 95.38 384 VAL A N 1
ATOM 3101 C CA . VAL A 1 384 ? 5.939 -12.105 22.829 1.00 95.38 384 VAL A CA 1
ATOM 3102 C C . VAL A 1 384 ? 4.913 -12.085 21.706 1.00 95.38 384 VAL A C 1
ATOM 3104 O O . VAL A 1 384 ? 3.713 -11.962 21.966 1.00 95.38 384 VAL A O 1
ATOM 3107 N N . SER A 1 385 ? 5.377 -12.237 20.464 1.00 96.25 385 SER A N 1
ATOM 3108 C CA . SER A 1 385 ? 4.495 -12.454 19.316 1.00 96.25 385 SER A CA 1
ATOM 3109 C C . SER A 1 385 ? 3.816 -13.817 19.453 1.00 96.25 385 SER A C 1
ATOM 3111 O O . SER A 1 385 ? 4.482 -14.849 19.517 1.00 96.25 385 SER A O 1
ATOM 3113 N N . LYS A 1 386 ? 2.487 -13.816 19.581 1.00 96.06 386 LYS A N 1
ATOM 3114 C CA . LYS A 1 386 ? 1.676 -15.029 19.762 1.00 96.06 386 LYS A CA 1
ATOM 3115 C C . LYS A 1 386 ? 1.177 -15.589 18.439 1.00 96.06 386 LYS A C 1
ATOM 3117 O O . LYS A 1 386 ? 1.064 -16.801 18.307 1.00 96.06 386 LYS A O 1
ATOM 3122 N N . ALA A 1 387 ? 0.866 -14.714 17.489 1.00 96.00 387 ALA A N 1
ATOM 3123 C CA . ALA A 1 387 ? 0.387 -15.089 16.169 1.00 96.00 387 ALA A CA 1
ATOM 3124 C C . ALA A 1 387 ? 0.690 -13.977 15.160 1.00 96.00 387 ALA A C 1
ATOM 3126 O O . ALA A 1 387 ? 0.680 -12.794 15.510 1.00 96.00 387 ALA A O 1
ATOM 3127 N N . ALA A 1 388 ? 0.922 -14.372 13.911 1.00 97.69 388 ALA A N 1
ATOM 3128 C CA . ALA A 1 388 ? 1.036 -13.483 12.766 1.00 97.69 388 ALA A CA 1
ATOM 3129 C C . ALA A 1 388 ? 0.387 -14.151 11.552 1.00 97.69 388 ALA A C 1
ATOM 3131 O O . ALA A 1 388 ? 0.547 -15.360 11.357 1.00 97.69 388 ALA A O 1
ATOM 3132 N N . TYR A 1 389 ? -0.334 -13.375 10.749 1.00 97.69 389 TYR A N 1
ATOM 3133 C CA . TYR A 1 389 ? -0.964 -13.857 9.529 1.00 97.69 389 TYR A CA 1
ATOM 3134 C C . TYR A 1 389 ? -0.702 -12.879 8.371 1.00 97.69 389 TYR A C 1
ATOM 3136 O O . TYR A 1 389 ? -1.082 -11.709 8.468 1.00 97.69 389 TYR A O 1
ATOM 3144 N N . PRO A 1 390 ? -0.029 -13.336 7.293 1.00 97.56 390 PRO A N 1
ATOM 3145 C CA . PRO A 1 390 ? 0.578 -14.662 7.126 1.00 97.56 390 PRO A CA 1
ATOM 3146 C C . PRO A 1 390 ? 1.727 -14.915 8.117 1.00 97.56 390 PRO A C 1
ATOM 3148 O O . PRO A 1 390 ? 2.289 -13.983 8.699 1.00 97.56 390 PRO A O 1
ATOM 3151 N N . SER A 1 391 ? 2.111 -16.184 8.282 1.00 97.69 391 SER A N 1
ATOM 3152 C CA . SER A 1 391 ? 3.270 -16.540 9.111 1.00 97.69 391 SER A CA 1
ATOM 3153 C C . SER A 1 391 ? 4.540 -15.832 8.613 1.00 97.69 391 SER A C 1
ATOM 3155 O O . SER A 1 391 ? 4.650 -15.499 7.431 1.00 97.69 391 SER A O 1
ATOM 3157 N N . PHE A 1 392 ? 5.534 -15.615 9.483 1.00 97.62 392 PHE A N 1
ATOM 3158 C CA . PHE A 1 392 ? 6.784 -14.952 9.077 1.00 97.62 392 PHE A CA 1
ATOM 3159 C C . PHE A 1 392 ? 7.475 -15.679 7.914 1.00 97.62 392 PHE A C 1
ATOM 3161 O O . PHE A 1 392 ? 7.958 -15.057 6.969 1.00 97.62 392 PHE A O 1
ATOM 3168 N N . HIS A 1 393 ? 7.468 -17.008 7.947 1.00 97.19 393 HIS A N 1
ATOM 3169 C CA . HIS A 1 393 ? 8.047 -17.823 6.891 1.00 97.19 393 HIS A CA 1
ATOM 3170 C C . HIS A 1 393 ? 7.284 -17.684 5.564 1.00 97.19 393 HIS A C 1
ATOM 3172 O O . HIS A 1 393 ? 7.904 -17.481 4.517 1.00 97.19 393 HIS A O 1
ATOM 3178 N N . ASP A 1 394 ? 5.950 -17.724 5.590 1.00 97.00 394 ASP A N 1
ATOM 3179 C CA . ASP A 1 394 ? 5.149 -17.562 4.371 1.00 97.00 394 ASP A CA 1
ATOM 3180 C C . ASP A 1 394 ? 5.262 -16.143 3.818 1.00 97.00 394 ASP A C 1
ATOM 3182 O O . ASP A 1 394 ? 5.402 -15.956 2.612 1.00 97.00 394 ASP A O 1
ATOM 3186 N N . SER A 1 395 ? 5.295 -15.142 4.697 1.00 97.44 395 SER A N 1
ATOM 3187 C CA . SER A 1 395 ? 5.527 -13.748 4.336 1.00 97.44 395 SER A CA 1
ATOM 3188 C C . SER A 1 395 ? 6.858 -13.559 3.597 1.00 97.44 395 SER A C 1
ATOM 3190 O O . SER A 1 395 ? 6.888 -12.923 2.544 1.00 97.44 395 SER A O 1
ATOM 3192 N N . SER A 1 396 ? 7.946 -14.163 4.084 1.00 96.69 396 SER A N 1
ATOM 3193 C CA . SER A 1 396 ? 9.252 -14.114 3.411 1.00 96.69 396 SER A CA 1
ATOM 3194 C C . SER A 1 396 ? 9.224 -14.798 2.034 1.00 96.69 396 SER A C 1
ATOM 3196 O O . SER A 1 396 ? 9.762 -14.272 1.056 1.00 96.69 396 SER A O 1
ATOM 3198 N N . LYS A 1 397 ? 8.511 -15.927 1.903 1.00 96.75 397 LYS A N 1
ATOM 3199 C CA . LYS A 1 397 ? 8.321 -16.612 0.610 1.00 96.75 397 LYS A CA 1
ATOM 3200 C C . LYS A 1 397 ? 7.499 -15.797 -0.381 1.00 96.75 397 LYS A C 1
ATOM 3202 O O . LYS A 1 397 ? 7.823 -15.764 -1.567 1.00 96.75 397 LYS A O 1
ATOM 3207 N N . ILE A 1 398 ? 6.447 -15.127 0.087 1.00 96.38 398 ILE A N 1
ATOM 3208 C CA . ILE A 1 398 ? 5.604 -14.255 -0.739 1.00 96.38 398 ILE A CA 1
ATOM 3209 C C . ILE A 1 398 ? 6.441 -13.143 -1.386 1.00 96.38 398 ILE A C 1
ATOM 3211 O O . ILE A 1 398 ? 6.207 -12.812 -2.553 1.00 96.38 398 ILE A O 1
ATOM 3215 N N . ALA A 1 399 ? 7.461 -12.634 -0.685 1.00 94.69 399 ALA A N 1
ATOM 3216 C CA . ALA A 1 399 ? 8.346 -11.591 -1.195 1.00 94.69 399 ALA A CA 1
ATOM 3217 C C . ALA A 1 399 ? 9.092 -11.991 -2.483 1.00 94.69 399 ALA A C 1
ATOM 3219 O O . ALA A 1 399 ? 9.437 -11.104 -3.265 1.00 94.69 399 ALA A O 1
ATOM 3220 N N . LEU A 1 400 ? 9.278 -13.292 -2.774 1.00 94.31 400 LEU A N 1
ATOM 3221 C CA . LEU A 1 400 ? 9.841 -13.785 -4.049 1.00 94.31 400 LEU A CA 1
ATOM 3222 C C . LEU A 1 400 ? 9.027 -13.317 -5.268 1.00 94.31 400 LEU A C 1
ATOM 3224 O O . LEU A 1 400 ? 9.542 -13.215 -6.386 1.00 94.31 400 LEU A O 1
ATOM 3228 N N . GLY A 1 401 ? 7.757 -12.963 -5.052 1.00 92.19 401 GLY A N 1
ATOM 3229 C CA . GLY A 1 401 ? 6.925 -12.293 -6.041 1.00 92.19 401 GLY A CA 1
ATOM 3230 C C . GLY A 1 401 ? 7.556 -11.023 -6.619 1.00 92.19 401 GLY A C 1
ATOM 3231 O O . GLY A 1 401 ? 7.260 -10.706 -7.768 1.00 92.19 401 GLY A O 1
ATOM 3232 N N . ASN A 1 402 ? 8.446 -10.334 -5.897 1.00 91.81 402 ASN A N 1
ATOM 3233 C CA . ASN A 1 402 ? 9.144 -9.151 -6.412 1.00 91.81 402 ASN A CA 1
ATOM 3234 C C . ASN A 1 402 ? 10.041 -9.483 -7.608 1.00 91.81 402 ASN A C 1
ATOM 3236 O O . ASN A 1 402 ? 10.109 -8.715 -8.555 1.00 91.81 402 ASN A O 1
ATOM 3240 N N . ILE A 1 403 ? 10.654 -10.664 -7.646 1.00 91.75 403 ILE A N 1
ATOM 3241 C CA . ILE A 1 403 ? 11.447 -11.083 -8.809 1.00 91.75 403 ILE A CA 1
ATOM 3242 C C . ILE A 1 403 ? 10.521 -11.562 -9.934 1.00 91.75 403 ILE A C 1
ATOM 3244 O O . ILE A 1 403 ? 10.655 -11.164 -11.088 1.00 91.75 403 ILE A O 1
ATOM 3248 N N . LEU A 1 404 ? 9.546 -12.412 -9.597 1.00 88.38 404 LEU A N 1
ATOM 3249 C CA . LEU A 1 404 ? 8.776 -13.169 -10.592 1.00 88.38 404 LEU A CA 1
ATOM 3250 C C . LEU A 1 404 ? 7.574 -12.411 -11.175 1.00 88.38 404 LEU A C 1
ATOM 3252 O O . LEU A 1 404 ? 7.123 -12.707 -12.281 1.00 88.38 404 LEU A O 1
ATOM 3256 N N . LYS A 1 405 ? 6.982 -11.491 -10.409 1.00 88.62 405 LYS A N 1
ATOM 3257 C CA . LYS A 1 405 ? 5.681 -10.872 -10.714 1.00 88.62 405 LYS A CA 1
ATOM 3258 C C . LYS A 1 405 ? 5.737 -9.353 -10.826 1.00 88.62 405 LYS A C 1
ATOM 3260 O O . LYS A 1 405 ? 4.770 -8.802 -11.352 1.00 88.62 405 LYS A O 1
ATOM 3265 N N . PHE A 1 406 ? 6.817 -8.697 -10.388 1.00 87.94 406 PHE A N 1
ATOM 3266 C CA . PHE A 1 406 ? 6.930 -7.234 -10.414 1.00 87.94 406 PHE A CA 1
ATOM 3267 C C . PHE A 1 406 ? 6.664 -6.684 -11.812 1.00 87.94 406 PHE A C 1
ATOM 3269 O O . PHE A 1 406 ? 5.700 -5.951 -11.990 1.00 87.94 406 PHE A O 1
ATOM 3276 N N . ARG A 1 407 ? 7.400 -7.141 -12.833 1.00 86.50 407 ARG A N 1
ATOM 3277 C CA . ARG A 1 407 ? 7.197 -6.679 -14.216 1.00 86.50 407 ARG A CA 1
ATOM 3278 C C . ARG A 1 407 ? 5.768 -6.905 -14.713 1.00 86.50 407 ARG A C 1
ATOM 3280 O O . ARG A 1 407 ? 5.150 -6.010 -15.272 1.00 86.50 407 ARG A O 1
ATOM 3287 N N . LYS A 1 408 ? 5.212 -8.101 -14.480 1.00 85.75 408 LYS A N 1
ATOM 3288 C CA . LYS A 1 408 ? 3.848 -8.446 -14.918 1.00 85.75 408 LYS A CA 1
ATOM 3289 C C . LYS A 1 408 ? 2.801 -7.518 -14.297 1.00 85.75 408 LYS A C 1
ATOM 3291 O O . LYS A 1 408 ? 1.807 -7.196 -14.941 1.00 85.75 408 LYS A O 1
ATOM 3296 N N . LYS A 1 409 ? 2.999 -7.121 -13.039 1.00 83.00 409 LYS A N 1
ATOM 3297 C CA . LYS A 1 409 ? 2.090 -6.222 -12.322 1.00 83.00 409 LYS A CA 1
ATOM 3298 C C . LYS A 1 409 ? 2.376 -4.753 -12.614 1.00 83.00 409 LYS A C 1
ATOM 3300 O O . LYS A 1 409 ? 1.437 -3.970 -12.618 1.00 83.00 409 LYS A O 1
ATOM 3305 N N . ASN A 1 410 ? 3.616 -4.390 -12.892 1.00 80.88 410 ASN A N 1
ATOM 3306 C CA . ASN A 1 410 ? 4.073 -3.007 -12.943 1.00 80.88 410 ASN A CA 1
ATOM 3307 C C . ASN A 1 410 ? 4.692 -2.691 -14.307 1.00 80.88 410 ASN A C 1
ATOM 3309 O O . ASN A 1 410 ? 5.658 -1.951 -14.386 1.00 80.88 410 ASN A O 1
ATOM 3313 N N . TRP A 1 411 ? 4.141 -3.233 -15.396 1.00 79.19 411 TRP A N 1
ATOM 3314 C CA . TRP A 1 411 ? 4.698 -3.068 -16.746 1.00 79.19 411 TRP A CA 1
ATOM 3315 C C . TRP A 1 411 ? 4.808 -1.599 -17.189 1.00 79.19 411 TRP A C 1
ATOM 3317 O O . TRP A 1 411 ? 5.564 -1.291 -18.092 1.00 79.19 411 TRP A O 1
ATOM 3327 N N . GLN A 1 412 ? 4.080 -0.669 -16.566 1.00 74.00 412 GLN A N 1
ATOM 3328 C CA . GLN A 1 412 ? 4.224 0.766 -16.838 1.00 74.00 412 GLN A CA 1
ATOM 3329 C C . GLN A 1 412 ? 5.509 1.357 -16.237 1.00 74.00 412 GLN A C 1
ATOM 3331 O O . GLN A 1 412 ? 6.023 2.340 -16.762 1.00 74.00 412 GLN A O 1
ATOM 3336 N N . PHE A 1 413 ? 6.056 0.752 -15.176 1.00 74.50 413 PHE A N 1
ATOM 3337 C CA . PHE A 1 413 ? 7.367 1.106 -14.622 1.00 74.50 413 PHE A CA 1
ATOM 3338 C C . PHE A 1 413 ? 8.481 0.926 -15.662 1.00 74.50 413 PHE A C 1
ATOM 3340 O O . PHE A 1 413 ? 9.407 1.734 -15.721 1.00 74.50 413 PHE A O 1
ATOM 3347 N N . ASP A 1 414 ? 8.343 -0.075 -16.541 1.00 80.88 414 ASP A N 1
ATOM 3348 C CA . ASP A 1 414 ? 9.275 -0.333 -17.642 1.00 80.88 414 ASP A CA 1
ATOM 3349 C C . ASP A 1 414 ? 9.460 0.905 -18.538 1.00 80.88 414 ASP A C 1
ATOM 3351 O O . ASP A 1 414 ? 10.564 1.138 -19.027 1.00 80.88 414 ASP A O 1
ATOM 3355 N N . ILE A 1 415 ? 8.420 1.735 -18.715 1.00 78.88 415 ILE A N 1
ATOM 3356 C CA . ILE A 1 415 ? 8.480 2.923 -19.577 1.00 78.88 415 ILE A CA 1
ATOM 3357 C C . ILE A 1 415 ? 9.541 3.903 -19.080 1.00 78.88 415 ILE A C 1
ATOM 3359 O O . ILE A 1 415 ? 10.437 4.282 -19.838 1.00 78.88 415 ILE A O 1
ATOM 3363 N N . ILE A 1 416 ? 9.455 4.270 -17.802 1.00 80.50 416 ILE A N 1
ATOM 3364 C CA . ILE A 1 416 ? 10.390 5.190 -17.148 1.00 80.50 416 ILE A CA 1
ATOM 3365 C C . ILE A 1 416 ? 11.764 4.524 -17.029 1.00 80.50 416 ILE A C 1
ATOM 3367 O O . ILE A 1 416 ? 12.785 5.136 -17.342 1.00 80.50 416 ILE A O 1
ATOM 3371 N N . GLY A 1 417 ? 11.786 3.247 -16.644 1.00 85.56 417 GLY A N 1
ATOM 3372 C CA . GLY A 1 417 ? 13.008 2.470 -16.489 1.00 85.56 417 GLY A CA 1
ATOM 3373 C C . GLY A 1 417 ? 13.858 2.393 -17.761 1.00 85.56 417 GLY A C 1
ATOM 3374 O O . GLY A 1 417 ? 15.071 2.594 -17.705 1.00 85.56 417 GLY A O 1
ATOM 3375 N N . GLY A 1 418 ? 13.231 2.160 -18.916 1.00 89.38 418 GLY A N 1
ATOM 3376 C CA . GLY A 1 418 ? 13.924 2.119 -20.204 1.00 89.38 418 GLY A CA 1
ATOM 3377 C C . GLY A 1 418 ? 14.494 3.480 -20.622 1.00 89.38 418 GLY A C 1
ATOM 3378 O O . GLY A 1 418 ? 15.587 3.536 -21.181 1.00 89.38 418 GLY A O 1
ATOM 3379 N N . ILE A 1 419 ? 13.801 4.585 -20.309 1.00 90.69 419 ILE A N 1
ATOM 3380 C CA . ILE A 1 419 ? 14.321 5.947 -20.534 1.00 90.69 419 ILE A CA 1
ATOM 3381 C C . ILE A 1 419 ? 15.557 6.189 -19.666 1.00 90.69 419 ILE A C 1
ATOM 3383 O O . ILE A 1 419 ? 16.570 6.671 -20.171 1.00 90.69 419 ILE A O 1
ATOM 3387 N N . ILE A 1 420 ? 15.502 5.808 -18.384 1.00 91.50 420 ILE A N 1
ATOM 3388 C CA . ILE A 1 420 ? 16.651 5.909 -17.475 1.00 91.50 420 ILE A CA 1
ATOM 3389 C C . ILE A 1 420 ? 17.832 5.123 -18.046 1.00 91.50 420 ILE A C 1
ATOM 3391 O O . ILE A 1 420 ? 18.911 5.690 -18.190 1.00 91.50 420 ILE A O 1
ATOM 3395 N N . TYR A 1 421 ? 17.635 3.860 -18.440 1.00 96.12 421 TYR A N 1
ATOM 3396 C CA . TYR A 1 421 ? 18.709 3.048 -19.022 1.00 96.12 421 TYR A CA 1
ATOM 3397 C C . TYR A 1 421 ? 19.300 3.688 -20.270 1.00 96.12 421 TYR A C 1
ATOM 3399 O O . TYR A 1 421 ? 20.518 3.693 -20.413 1.00 96.12 421 TYR A O 1
ATOM 3407 N N . PHE A 1 422 ? 18.471 4.255 -21.149 1.00 96.25 422 PHE A N 1
ATOM 3408 C CA . PHE A 1 422 ? 18.970 4.931 -22.340 1.00 96.25 422 PHE A CA 1
ATOM 3409 C C . PHE A 1 422 ? 19.846 6.134 -21.983 1.00 96.25 422 PHE A C 1
ATOM 3411 O O . PHE A 1 422 ? 20.925 6.267 -22.545 1.00 96.25 422 PHE A O 1
ATOM 3418 N N . ILE A 1 423 ? 19.457 6.956 -21.000 1.00 95.81 423 ILE A N 1
ATOM 3419 C CA . ILE A 1 423 ? 20.278 8.080 -20.513 1.00 95.81 423 ILE A CA 1
ATOM 3420 C C . ILE A 1 423 ? 21.625 7.583 -19.959 1.00 95.81 423 ILE A C 1
ATOM 3422 O O . ILE A 1 423 ? 22.668 8.174 -20.258 1.00 95.81 423 ILE A O 1
ATOM 3426 N N . LEU A 1 424 ? 21.628 6.475 -19.204 1.00 96.62 424 LEU A N 1
ATOM 3427 C CA . LEU A 1 424 ? 22.849 5.900 -18.617 1.00 96.62 424 LEU A CA 1
ATOM 3428 C C . LEU A 1 424 ? 23.896 5.495 -19.664 1.00 96.62 424 LEU A C 1
ATOM 3430 O O . LEU A 1 424 ? 25.080 5.489 -19.344 1.00 96.62 424 LEU A O 1
ATOM 3434 N N . VAL A 1 425 ? 23.485 5.178 -20.894 1.00 96.62 425 VAL A N 1
ATOM 3435 C CA . VAL A 1 425 ? 24.397 4.768 -21.978 1.00 96.62 425 VAL A CA 1
ATOM 3436 C C . VAL A 1 425 ? 24.375 5.700 -23.191 1.00 96.62 425 VAL A C 1
ATOM 3438 O O . VAL A 1 425 ? 25.063 5.439 -24.172 1.00 96.62 425 VAL A O 1
ATOM 3441 N N . PHE A 1 426 ? 23.605 6.789 -23.136 1.00 94.75 426 PHE A N 1
ATOM 3442 C CA . PHE A 1 426 ? 23.350 7.693 -24.259 1.00 94.75 426 PHE A CA 1
ATOM 3443 C C . PHE A 1 426 ? 24.636 8.165 -24.940 1.00 94.75 426 PHE A C 1
ATOM 3445 O O . PHE A 1 426 ? 24.749 8.106 -26.161 1.00 94.75 426 PHE A O 1
ATOM 3452 N N . SER A 1 427 ? 25.622 8.582 -24.142 1.00 93.81 427 SER A N 1
ATOM 3453 C CA . SER A 1 427 ? 26.900 9.110 -24.627 1.00 93.81 427 SER A CA 1
ATOM 3454 C C . SER A 1 427 ? 27.814 8.061 -25.265 1.00 93.81 427 SER A C 1
ATOM 3456 O O . SER A 1 427 ? 28.843 8.424 -25.824 1.00 93.81 427 SER A O 1
ATOM 3458 N N . LEU A 1 428 ? 27.470 6.775 -25.172 1.00 93.62 428 LEU A N 1
ATOM 3459 C CA . LEU A 1 428 ? 28.286 5.677 -25.685 1.00 93.62 428 LEU A CA 1
ATOM 3460 C C . LEU A 1 428 ? 27.851 5.212 -27.079 1.00 93.62 428 LEU A C 1
ATOM 3462 O O . LEU A 1 428 ? 28.557 4.422 -27.697 1.00 93.62 428 LEU A O 1
ATOM 3466 N N . PHE A 1 429 ? 26.706 5.656 -27.588 1.00 93.19 429 PHE A N 1
ATOM 3467 C CA . PHE A 1 429 ? 26.263 5.274 -28.925 1.00 93.19 429 PHE A CA 1
ATOM 3468 C C . PHE A 1 429 ? 26.889 6.168 -30.010 1.00 93.19 429 PHE A C 1
ATOM 3470 O O . PHE A 1 429 ? 26.890 7.387 -29.843 1.00 93.19 429 PHE A O 1
ATOM 3477 N N . PRO A 1 430 ? 27.299 5.620 -31.174 1.00 92.94 430 PRO A N 1
ATOM 3478 C CA . PRO A 1 430 ? 27.549 4.202 -31.482 1.00 92.94 430 PRO A CA 1
ATOM 3479 C C . PRO A 1 430 ? 28.893 3.683 -30.947 1.00 92.94 430 PRO A C 1
ATOM 3481 O O . PRO A 1 430 ? 29.848 4.439 -30.771 1.00 92.94 430 PRO A O 1
ATOM 3484 N N . GLN A 1 431 ? 29.014 2.358 -30.825 1.00 91.81 431 GLN A N 1
ATOM 3485 C CA . GLN A 1 431 ? 30.278 1.687 -30.508 1.00 91.81 431 GLN A CA 1
ATOM 3486 C C . GLN A 1 431 ? 30.945 1.160 -31.783 1.00 91.81 431 GLN A C 1
ATOM 3488 O O . GLN A 1 431 ? 30.593 0.102 -32.295 1.00 91.81 431 GLN A O 1
ATOM 3493 N N . CYS A 1 432 ? 31.941 1.884 -32.298 1.00 87.81 432 CYS A N 1
ATOM 3494 C CA . CYS A 1 432 ? 32.546 1.609 -33.611 1.00 87.81 432 CYS A CA 1
ATOM 3495 C C . CYS A 1 432 ? 33.630 0.519 -33.633 1.00 87.81 432 CYS A C 1
ATOM 3497 O O . CYS A 1 432 ? 33.996 0.032 -34.700 1.00 87.81 432 CYS A O 1
ATOM 3499 N N . LYS A 1 433 ? 34.180 0.143 -32.475 1.00 85.62 433 LYS A N 1
ATOM 3500 C CA . LYS A 1 433 ? 35.274 -0.834 -32.363 1.00 85.62 433 LYS A CA 1
ATOM 3501 C C . LYS A 1 433 ? 34.794 -2.057 -31.589 1.00 85.62 433 LYS A C 1
ATOM 3503 O O . LYS A 1 433 ? 35.078 -2.172 -30.406 1.00 85.62 433 LYS A O 1
ATOM 3508 N N . LEU A 1 434 ? 34.042 -2.938 -32.250 1.00 87.56 434 LEU A N 1
ATOM 3509 C CA . LEU A 1 434 ? 33.500 -4.163 -31.634 1.00 87.56 434 LEU A CA 1
ATOM 3510 C C . LEU A 1 434 ? 33.984 -5.459 -32.289 1.00 87.56 434 LEU A C 1
ATOM 3512 O O . LEU A 1 434 ? 33.849 -6.531 -31.704 1.00 87.56 434 LEU A O 1
ATOM 3516 N N . ALA A 1 435 ? 34.597 -5.380 -33.472 1.00 81.56 435 ALA A N 1
ATOM 3517 C CA . ALA A 1 435 ? 35.045 -6.556 -34.213 1.00 81.56 435 ALA A CA 1
ATOM 3518 C C . ALA A 1 435 ? 36.076 -7.411 -33.451 1.00 81.56 435 ALA A C 1
ATOM 3520 O O . ALA A 1 435 ? 36.184 -8.603 -33.715 1.00 81.56 435 ALA A O 1
ATOM 3521 N N . HIS A 1 436 ? 36.824 -6.843 -32.496 1.00 84.62 436 HIS A N 1
ATOM 3522 C CA . HIS A 1 436 ? 37.768 -7.599 -31.660 1.00 84.62 436 HIS A CA 1
ATOM 3523 C C . HIS A 1 436 ? 37.078 -8.584 -30.706 1.00 84.62 436 HIS A C 1
ATOM 3525 O O . HIS A 1 436 ? 37.713 -9.545 -30.283 1.00 84.62 436 HIS A O 1
ATOM 3531 N N . ILE A 1 437 ? 35.794 -8.386 -30.390 1.00 86.25 437 ILE A N 1
ATOM 3532 C CA . ILE A 1 437 ? 35.015 -9.296 -29.534 1.00 86.25 437 ILE A CA 1
ATOM 3533 C C . ILE A 1 437 ? 34.762 -10.635 -30.238 1.00 86.25 437 ILE A C 1
ATOM 3535 O O . ILE A 1 437 ? 34.693 -11.663 -29.575 1.00 86.25 437 ILE A O 1
ATOM 3539 N N . LEU A 1 438 ? 34.681 -10.633 -31.572 1.00 81.25 438 LEU A N 1
ATOM 3540 C CA . LEU A 1 438 ? 34.338 -11.801 -32.396 1.00 81.25 438 LEU A CA 1
ATOM 3541 C C . LEU A 1 438 ? 35.558 -12.570 -32.937 1.00 81.25 438 LEU A C 1
ATOM 3543 O O . LEU A 1 438 ? 35.392 -13.530 -33.682 1.00 81.25 438 LEU A O 1
ATOM 3547 N N . ARG A 1 439 ? 36.785 -12.131 -32.620 1.00 79.62 439 ARG A N 1
ATOM 3548 C CA . ARG A 1 439 ? 38.043 -12.696 -33.156 1.00 79.62 439 ARG A CA 1
ATOM 3549 C C . ARG A 1 439 ? 38.689 -13.763 -32.262 1.00 79.62 439 ARG A C 1
ATOM 3551 O O . ARG A 1 439 ? 39.809 -14.169 -32.544 1.00 79.62 439 ARG A O 1
ATOM 3558 N N . GLY A 1 440 ? 38.057 -14.152 -31.158 1.00 72.69 440 GLY A N 1
ATOM 3559 C CA . GLY A 1 440 ? 38.629 -15.123 -30.227 1.00 72.69 440 GLY A CA 1
ATOM 3560 C C . GLY A 1 440 ? 38.453 -16.562 -30.712 1.00 72.69 440 GLY A C 1
ATOM 3561 O O . GLY A 1 440 ? 37.387 -16.953 -31.170 1.00 72.69 440 GLY A O 1
ATOM 3562 N N . ASP A 1 441 ? 39.471 -17.399 -30.527 1.00 76.75 441 ASP A N 1
ATOM 3563 C CA . ASP A 1 441 ? 39.399 -18.812 -30.937 1.00 76.75 441 ASP A CA 1
ATOM 3564 C C . ASP A 1 441 ? 38.562 -19.684 -29.972 1.00 76.75 441 ASP A C 1
ATOM 3566 O O . ASP A 1 441 ? 38.359 -20.876 -30.201 1.00 76.75 441 ASP A O 1
ATOM 3570 N N . SER A 1 442 ? 38.075 -19.113 -28.862 1.00 86.88 442 SER A N 1
ATOM 3571 C CA . SER A 1 442 ? 37.327 -19.825 -27.818 1.00 86.88 442 SER A CA 1
ATOM 3572 C C . SER A 1 442 ? 36.217 -18.975 -27.197 1.00 86.88 442 SER A C 1
ATOM 3574 O O . SER A 1 442 ? 36.299 -17.747 -27.135 1.00 86.88 442 SER A O 1
ATOM 3576 N N . PHE A 1 443 ? 35.191 -19.641 -26.654 1.00 86.38 443 PHE A N 1
ATOM 3577 C CA . PHE A 1 443 ? 34.087 -18.981 -25.947 1.00 86.38 443 PHE A CA 1
ATOM 3578 C C . PHE A 1 443 ? 34.562 -18.149 -24.742 1.00 86.38 443 PHE A C 1
ATOM 3580 O O . PHE A 1 443 ? 34.066 -17.046 -24.524 1.00 86.38 443 PHE A O 1
ATOM 3587 N N . SER A 1 444 ? 35.549 -18.639 -23.984 1.00 86.94 444 SER A N 1
ATOM 3588 C CA . SER A 1 444 ? 36.142 -17.892 -22.868 1.00 86.94 444 SER A CA 1
ATOM 3589 C C . SER A 1 444 ? 36.845 -16.620 -23.336 1.00 86.94 444 SER A C 1
ATOM 3591 O O . SER A 1 444 ? 36.681 -15.583 -22.701 1.00 86.94 444 SER A O 1
ATOM 3593 N N . GLY A 1 445 ? 37.552 -16.670 -24.471 1.00 88.62 445 GLY A N 1
ATOM 3594 C CA . GLY A 1 445 ? 38.193 -15.491 -25.059 1.00 88.62 445 GLY A CA 1
ATOM 3595 C C . GLY A 1 445 ? 37.182 -14.436 -25.518 1.00 88.62 445 GLY A C 1
ATOM 3596 O O . GLY A 1 445 ? 37.379 -13.244 -25.282 1.00 88.62 445 GLY A O 1
ATOM 3597 N N . HIS A 1 446 ? 36.055 -14.859 -26.102 1.00 87.62 446 HIS A N 1
ATOM 3598 C CA . HIS A 1 446 ? 34.949 -13.951 -26.433 1.00 87.62 446 HIS A CA 1
ATOM 3599 C C . HIS A 1 446 ? 34.343 -13.299 -25.189 1.00 87.62 446 HIS A C 1
ATOM 3601 O O . HIS A 1 446 ? 34.106 -12.091 -25.182 1.00 87.62 446 HIS A O 1
ATOM 3607 N N . LEU A 1 447 ? 34.119 -14.078 -24.128 1.00 89.62 447 LEU A N 1
ATOM 3608 C CA . LEU A 1 447 ? 33.564 -13.568 -22.877 1.00 89.62 447 LEU A CA 1
ATOM 3609 C C . LEU A 1 447 ? 34.511 -12.572 -22.194 1.00 89.62 447 LEU A C 1
ATOM 3611 O O . LEU A 1 447 ? 34.061 -11.524 -21.739 1.00 89.62 447 LEU A O 1
ATOM 3615 N N . GLU A 1 448 ? 35.811 -12.862 -22.155 1.00 91.12 448 GLU A N 1
ATOM 3616 C CA . GLU A 1 448 ? 36.825 -11.963 -21.596 1.00 91.12 448 GLU A CA 1
ATOM 3617 C C . GLU A 1 448 ? 36.901 -10.645 -22.379 1.00 91.12 448 GLU A C 1
ATOM 3619 O O . GLU A 1 448 ? 36.824 -9.569 -21.786 1.00 91.12 448 GLU A O 1
ATOM 3624 N N . SER A 1 449 ? 36.952 -10.717 -23.713 1.00 91.75 449 SER A N 1
ATOM 3625 C CA . SER A 1 449 ? 36.948 -9.540 -24.591 1.00 91.75 449 SER A CA 1
ATOM 3626 C C . SER A 1 449 ? 35.672 -8.700 -24.427 1.00 91.75 449 SER A C 1
ATOM 3628 O O . SER A 1 449 ? 35.723 -7.466 -24.348 1.00 91.75 449 SER A O 1
ATOM 3630 N N . PHE A 1 450 ? 34.515 -9.358 -24.300 1.00 93.12 450 PHE A N 1
ATOM 3631 C CA . PHE A 1 450 ? 33.239 -8.696 -24.042 1.00 93.12 450 PHE A CA 1
ATOM 3632 C C . PHE A 1 450 ? 33.238 -7.975 -22.688 1.00 93.12 450 PHE A C 1
ATOM 3634 O O . PHE A 1 450 ? 32.946 -6.781 -22.633 1.00 93.12 450 PHE A O 1
ATOM 3641 N N . LEU A 1 451 ? 33.617 -8.660 -21.604 1.00 93.31 451 LEU A N 1
ATOM 3642 C CA . LEU A 1 451 ? 33.672 -8.074 -20.261 1.00 93.31 451 LEU A CA 1
ATOM 3643 C C . LEU A 1 451 ? 34.697 -6.936 -20.167 1.00 93.31 451 LEU A C 1
ATOM 3645 O O . LEU A 1 451 ? 34.407 -5.907 -19.557 1.00 93.31 451 LEU A O 1
ATOM 3649 N N . GLY A 1 452 ? 35.852 -7.073 -20.821 1.00 94.31 452 GLY A N 1
ATOM 3650 C CA . GLY A 1 452 ? 36.835 -5.996 -20.940 1.00 94.31 452 GLY A CA 1
ATOM 3651 C C . GLY A 1 452 ? 36.268 -4.774 -21.666 1.00 94.31 452 GLY A C 1
ATOM 3652 O O . GLY A 1 452 ? 36.495 -3.640 -21.250 1.00 94.31 452 GLY A O 1
ATOM 3653 N N . THR A 1 453 ? 35.450 -4.985 -22.700 1.00 94.75 453 THR A N 1
ATOM 3654 C CA . THR A 1 453 ? 34.775 -3.889 -23.415 1.00 94.75 453 THR A CA 1
ATOM 3655 C C . THR A 1 453 ? 33.698 -3.221 -22.553 1.00 94.75 453 THR A C 1
ATOM 3657 O O . THR A 1 453 ? 33.617 -1.994 -22.536 1.00 94.75 453 THR A O 1
ATOM 3660 N N . VAL A 1 454 ? 32.922 -3.991 -21.778 1.00 95.50 454 VAL A N 1
ATOM 3661 C CA . VAL A 1 454 ? 31.976 -3.447 -20.781 1.00 95.50 454 VAL A CA 1
ATOM 3662 C C . VAL A 1 454 ? 32.714 -2.578 -19.758 1.00 95.50 454 VAL A C 1
ATOM 3664 O O . VAL A 1 454 ? 32.254 -1.484 -19.437 1.00 95.50 454 VAL A O 1
ATOM 3667 N N . TRP A 1 455 ? 33.867 -3.037 -19.265 1.00 95.44 455 TRP A N 1
ATOM 3668 C CA . TRP A 1 455 ? 34.683 -2.284 -18.313 1.00 95.44 455 TRP A CA 1
ATOM 3669 C C . TRP A 1 455 ? 35.224 -0.982 -18.912 1.00 95.44 455 TRP A C 1
ATOM 3671 O O . TRP A 1 455 ? 35.114 0.073 -18.292 1.00 95.44 455 TRP A O 1
ATOM 3681 N N . ASN A 1 456 ? 35.735 -1.025 -20.143 1.00 94.50 456 ASN A N 1
ATOM 3682 C CA . ASN A 1 456 ? 36.181 0.180 -20.843 1.00 94.50 456 ASN A CA 1
ATOM 3683 C C . ASN A 1 456 ? 35.029 1.177 -21.028 1.00 94.50 456 ASN A C 1
ATOM 3685 O O . ASN A 1 456 ? 35.202 2.365 -20.776 1.00 94.50 456 ASN A O 1
ATOM 3689 N N . ALA A 1 457 ? 33.838 0.692 -21.391 1.00 94.19 457 ALA A N 1
ATOM 3690 C CA . ALA A 1 457 ? 32.645 1.524 -21.497 1.00 94.19 457 ALA A CA 1
ATOM 3691 C C . ALA A 1 457 ? 32.258 2.154 -20.147 1.00 94.19 457 ALA A C 1
ATOM 3693 O O . ALA A 1 457 ? 31.923 3.336 -20.099 1.00 94.19 457 ALA A O 1
ATOM 3694 N N . PHE A 1 458 ? 32.360 1.407 -19.042 1.00 95.38 458 PHE A N 1
ATOM 3695 C CA . PHE A 1 458 ? 32.166 1.941 -17.692 1.00 95.38 458 PHE A CA 1
ATOM 3696 C C . PHE A 1 458 ? 33.152 3.077 -17.377 1.00 95.38 458 PHE A C 1
ATOM 3698 O O . PHE A 1 458 ? 32.729 4.145 -16.933 1.00 95.38 458 PHE A O 1
ATOM 3705 N N . VAL A 1 459 ? 34.445 2.890 -17.658 1.00 94.69 459 VAL A N 1
ATOM 3706 C CA . VAL A 1 459 ? 35.465 3.936 -17.467 1.00 94.69 459 VAL A CA 1
ATOM 3707 C C . VAL A 1 459 ? 35.150 5.168 -18.325 1.00 94.69 459 VAL A C 1
ATOM 3709 O O . VAL A 1 459 ? 35.159 6.287 -17.814 1.00 94.69 459 VAL A O 1
ATOM 3712 N N . SER A 1 460 ? 34.754 4.983 -19.589 1.00 93.25 460 SER A N 1
ATOM 3713 C CA . SER A 1 460 ? 34.330 6.081 -20.471 1.00 93.25 460 SER A CA 1
ATOM 3714 C C . SER A 1 460 ? 33.111 6.847 -19.950 1.00 93.25 460 SER A C 1
ATOM 3716 O O . SER A 1 460 ? 33.035 8.066 -20.137 1.00 93.25 460 SER A O 1
ATOM 3718 N N . VAL A 1 461 ? 32.164 6.181 -19.276 1.00 94.50 461 VAL A N 1
ATOM 3719 C CA . VAL A 1 461 ? 31.049 6.876 -18.609 1.00 94.50 461 VAL A CA 1
ATOM 3720 C C . VAL A 1 461 ? 31.573 7.790 -17.508 1.00 94.50 461 VAL A C 1
ATOM 3722 O O . VAL A 1 461 ? 31.140 8.934 -17.419 1.00 94.50 461 VAL A O 1
ATOM 3725 N N . MET A 1 462 ? 32.513 7.305 -16.698 1.00 91.94 462 MET A N 1
ATOM 3726 C CA . MET A 1 462 ? 33.033 8.036 -15.542 1.00 91.94 462 MET A CA 1
ATOM 3727 C C . MET A 1 462 ? 33.953 9.202 -15.922 1.00 91.94 462 MET A C 1
ATOM 3729 O O . MET A 1 462 ? 33.926 10.233 -15.255 1.00 91.94 462 MET A O 1
ATOM 3733 N N . GLU A 1 463 ? 34.760 9.052 -16.973 1.00 92.88 463 GLU A N 1
ATOM 3734 C CA . GLU A 1 463 ? 35.812 10.020 -17.311 1.00 92.88 463 GLU A CA 1
ATOM 3735 C C . GLU A 1 463 ? 35.427 10.990 -18.434 1.00 92.88 463 GLU A C 1
ATOM 3737 O O . GLU A 1 463 ? 35.883 12.131 -18.442 1.00 92.88 463 GLU A O 1
ATOM 3742 N N . GLN A 1 464 ? 34.621 10.544 -19.404 1.00 88.44 464 GLN A N 1
ATOM 3743 C CA . GLN A 1 464 ? 34.494 11.224 -20.703 1.00 88.44 464 GLN A CA 1
ATOM 3744 C C . GLN A 1 464 ? 33.051 11.619 -21.056 1.00 88.44 464 GLN A C 1
ATOM 3746 O O . GLN A 1 464 ? 32.837 12.417 -21.967 1.00 88.44 464 GLN A O 1
ATOM 3751 N N . SER A 1 465 ? 32.044 11.093 -20.348 1.00 90.88 465 SER A N 1
ATOM 3752 C CA . SER A 1 465 ? 30.636 11.185 -20.763 1.00 90.88 465 SER A CA 1
ATOM 3753 C C . SER A 1 465 ? 29.782 12.045 -19.830 1.00 90.88 465 SER A C 1
ATOM 3755 O O . SER A 1 465 ? 29.129 11.527 -18.928 1.00 90.88 465 SER A O 1
ATOM 3757 N N . TYR A 1 466 ? 29.696 13.356 -20.074 1.00 91.31 466 TYR A N 1
ATOM 3758 C CA . TYR A 1 466 ? 28.962 14.275 -19.185 1.00 91.31 466 TYR A CA 1
ATOM 3759 C C . TYR A 1 466 ? 27.478 13.915 -18.971 1.00 91.31 466 TYR A C 1
ATOM 3761 O O . TYR A 1 466 ? 26.996 13.950 -17.837 1.00 91.31 466 TYR A O 1
ATOM 3769 N N . VAL A 1 467 ? 26.741 13.563 -20.034 1.00 92.56 467 VAL A N 1
ATOM 3770 C CA . VAL A 1 467 ? 25.291 13.281 -19.950 1.00 92.56 467 VAL A CA 1
ATOM 3771 C C . VAL A 1 467 ? 25.036 11.984 -19.187 1.00 92.56 467 VAL A C 1
ATOM 3773 O O . VAL A 1 467 ? 24.290 11.983 -18.207 1.00 92.56 467 VAL A O 1
ATOM 3776 N N . SER A 1 468 ? 25.691 10.895 -19.593 1.00 95.25 468 SER A N 1
ATOM 3777 C CA . SER A 1 468 ? 25.551 9.597 -18.931 1.00 95.25 468 SER A CA 1
ATOM 3778 C C . SER A 1 468 ? 26.064 9.620 -17.488 1.00 95.25 468 SER A C 1
ATOM 3780 O O . SER A 1 468 ? 25.380 9.106 -16.604 1.00 95.25 468 SER A O 1
ATOM 3782 N N . PHE A 1 469 ? 27.181 10.303 -17.204 1.00 96.19 469 PHE A N 1
ATOM 3783 C CA . PHE A 1 469 ? 27.674 10.505 -15.837 1.00 96.19 469 PHE A CA 1
ATOM 3784 C C . PHE A 1 469 ? 26.678 11.275 -14.962 1.00 96.19 469 PHE A C 1
ATOM 3786 O O . PHE A 1 469 ? 26.393 10.867 -13.836 1.00 96.19 469 PHE A O 1
ATOM 3793 N N . THR A 1 470 ? 26.087 12.353 -15.488 1.00 95.31 470 THR A N 1
ATOM 3794 C CA . THR A 1 470 ? 25.043 13.107 -14.774 1.00 95.31 470 THR A CA 1
ATOM 3795 C C . THR A 1 470 ? 23.834 12.219 -14.480 1.00 95.31 470 THR A C 1
ATOM 3797 O O . THR A 1 470 ? 23.312 12.246 -13.367 1.00 95.31 470 THR A O 1
ATOM 3800 N N . GLY A 1 471 ? 23.423 11.379 -15.438 1.00 95.19 471 GLY A N 1
ATOM 3801 C CA . GLY A 1 471 ? 22.371 10.381 -15.234 1.00 95.19 471 GLY A CA 1
ATOM 3802 C C . GLY A 1 471 ? 22.692 9.400 -14.101 1.00 95.19 471 GLY A C 1
ATOM 3803 O O . GLY A 1 471 ? 21.847 9.169 -13.236 1.00 95.19 471 GLY A O 1
ATOM 3804 N N . VAL A 1 472 ? 23.925 8.879 -14.054 1.00 96.69 472 VAL A N 1
ATOM 3805 C CA . VAL A 1 472 ? 24.404 8.000 -12.970 1.00 96.69 472 VAL A CA 1
ATOM 3806 C C . VAL A 1 472 ? 24.366 8.718 -11.619 1.00 96.69 472 VAL A C 1
ATOM 3808 O O . VAL A 1 472 ? 23.879 8.148 -10.643 1.00 96.69 472 VAL A O 1
ATOM 3811 N N . LEU A 1 473 ? 24.830 9.969 -11.547 1.00 96.38 473 LEU A N 1
ATOM 3812 C CA . LEU A 1 473 ? 24.848 10.753 -10.309 1.00 96.38 473 LEU A CA 1
ATOM 3813 C C . LEU A 1 473 ? 23.435 11.022 -9.778 1.00 96.38 473 LEU A C 1
ATOM 3815 O O . LEU A 1 473 ? 23.176 10.832 -8.589 1.00 96.38 473 LEU A O 1
ATOM 3819 N N . VAL A 1 474 ? 22.510 11.426 -10.652 1.00 95.12 474 VAL A N 1
ATOM 3820 C CA . VAL A 1 474 ? 21.105 11.664 -10.285 1.00 95.12 474 VAL A CA 1
ATOM 3821 C C . VAL A 1 474 ? 20.449 10.372 -9.805 1.00 95.12 474 VAL A C 1
ATOM 3823 O O . VAL A 1 474 ? 19.780 10.370 -8.767 1.00 95.12 474 VAL A O 1
ATOM 3826 N N . LEU A 1 475 ? 20.676 9.259 -10.509 1.00 92.88 475 LEU A N 1
ATOM 3827 C CA . LEU A 1 475 ? 20.162 7.955 -10.102 1.00 92.88 475 LEU A CA 1
ATOM 3828 C C . LEU A 1 475 ? 20.750 7.518 -8.753 1.00 92.88 475 LEU A C 1
ATOM 3830 O O . LEU A 1 475 ? 20.018 6.999 -7.917 1.00 92.88 475 LEU A O 1
ATOM 3834 N N . LEU A 1 476 ? 22.036 7.781 -8.501 1.00 96.69 476 LEU A N 1
ATOM 3835 C CA . LEU A 1 476 ? 22.702 7.470 -7.235 1.00 96.69 476 LEU A CA 1
ATOM 3836 C C . LEU A 1 476 ? 22.132 8.274 -6.069 1.00 96.69 476 LEU A C 1
ATOM 3838 O O . LEU A 1 476 ? 21.805 7.695 -5.033 1.00 96.69 476 LEU A O 1
ATOM 3842 N N . ILE A 1 477 ? 21.975 9.587 -6.234 1.00 94.12 477 ILE A N 1
ATOM 3843 C CA . ILE A 1 477 ? 21.364 10.448 -5.214 1.00 94.12 477 ILE A CA 1
ATOM 3844 C C . ILE A 1 477 ? 19.945 9.955 -4.913 1.00 94.12 477 ILE A C 1
ATOM 3846 O O . ILE A 1 477 ? 19.598 9.753 -3.748 1.00 94.12 477 ILE A O 1
ATOM 3850 N N . THR A 1 478 ? 19.160 9.683 -5.957 1.00 89.06 478 THR A N 1
ATOM 3851 C CA . THR A 1 478 ? 17.787 9.178 -5.826 1.00 89.06 478 THR A CA 1
ATOM 3852 C C . THR A 1 478 ? 17.754 7.830 -5.109 1.00 89.06 478 THR A C 1
ATOM 3854 O O . THR A 1 478 ? 16.989 7.668 -4.163 1.00 89.06 478 THR A O 1
ATOM 3857 N N . ALA A 1 479 ? 18.622 6.884 -5.480 1.00 89.88 479 ALA A N 1
ATOM 3858 C CA . ALA A 1 479 ? 18.706 5.570 -4.849 1.00 89.88 479 ALA A CA 1
ATOM 3859 C C . ALA A 1 479 ? 19.091 5.666 -3.365 1.00 89.88 479 ALA A C 1
ATOM 3861 O O . ALA A 1 479 ? 18.484 5.004 -2.530 1.00 89.88 479 ALA A O 1
ATOM 3862 N N . ILE A 1 480 ? 20.052 6.520 -2.998 1.00 92.38 480 ILE A N 1
ATOM 3863 C CA . ILE A 1 480 ? 20.454 6.715 -1.594 1.00 92.38 480 ILE A CA 1
ATOM 3864 C C . ILE A 1 480 ? 19.310 7.325 -0.771 1.00 92.38 480 ILE A C 1
ATOM 3866 O O . ILE A 1 480 ? 19.093 6.921 0.378 1.00 92.38 480 ILE A O 1
ATOM 3870 N N . ILE A 1 481 ? 18.583 8.290 -1.343 1.00 89.62 481 ILE A N 1
ATOM 3871 C CA . ILE A 1 481 ? 17.412 8.906 -0.705 1.00 89.62 481 ILE A CA 1
ATOM 3872 C C . ILE A 1 481 ? 16.301 7.871 -0.525 1.00 89.62 481 ILE A C 1
ATOM 3874 O O . ILE A 1 481 ? 15.744 7.798 0.567 1.00 89.62 481 ILE A O 1
ATOM 3878 N N . PHE A 1 482 ? 16.053 7.050 -1.548 1.00 88.44 482 PHE A N 1
ATOM 3879 C CA . PHE A 1 482 ? 15.032 6.004 -1.549 1.00 88.44 482 PHE A CA 1
ATOM 3880 C C . PHE A 1 482 ? 15.265 4.946 -0.465 1.00 88.44 482 PHE A C 1
ATOM 3882 O O . PHE A 1 482 ? 14.307 4.465 0.130 1.00 88.44 482 PHE A O 1
ATOM 3889 N N . VAL A 1 483 ? 16.522 4.609 -0.145 1.00 89.31 483 VAL A N 1
ATOM 3890 C CA . VAL A 1 483 ? 16.813 3.671 0.950 1.00 89.31 483 VAL A CA 1
ATOM 3891 C C . VAL A 1 483 ? 16.323 4.249 2.296 1.00 89.31 483 VAL A C 1
ATOM 3893 O O . VAL A 1 483 ? 16.793 5.326 2.689 1.00 89.31 483 VAL A O 1
ATOM 3896 N N . PRO A 1 484 ? 15.478 3.520 3.057 1.00 86.94 484 PRO A N 1
ATOM 3897 C CA . PRO A 1 484 ? 14.870 3.998 4.293 1.00 86.94 484 PRO A CA 1
ATOM 3898 C C . PRO A 1 484 ? 15.870 4.465 5.357 1.00 86.94 484 PRO A C 1
ATOM 3900 O O . PRO A 1 484 ? 16.962 3.909 5.520 1.00 86.94 484 PRO A O 1
ATOM 3903 N N . SER A 1 485 ? 15.460 5.455 6.155 1.00 86.56 485 SER A N 1
ATOM 3904 C CA . SER A 1 485 ? 16.256 6.045 7.245 1.00 86.56 485 SER A CA 1
ATOM 3905 C C . SER A 1 485 ? 16.553 5.089 8.408 1.00 86.56 485 SER A C 1
ATOM 3907 O O . SER A 1 485 ? 17.473 5.360 9.178 1.00 86.56 485 SER A O 1
ATOM 3909 N N . LYS A 1 486 ? 15.842 3.954 8.499 1.00 87.69 486 LYS A N 1
ATOM 3910 C CA . LYS A 1 486 ? 16.039 2.885 9.498 1.00 87.69 486 LYS A CA 1
ATOM 3911 C C . LYS A 1 486 ? 17.494 2.425 9.634 1.00 87.69 486 LYS A C 1
ATOM 3913 O O . LYS A 1 486 ? 17.923 2.004 10.705 1.00 87.69 486 LYS A O 1
ATOM 3918 N N . ILE A 1 487 ? 18.258 2.445 8.544 1.00 91.25 487 ILE A N 1
ATOM 3919 C CA . ILE A 1 487 ? 19.657 2.009 8.533 1.00 91.25 487 ILE A CA 1
ATOM 3920 C C . ILE A 1 487 ? 20.616 3.205 8.485 1.00 91.25 487 ILE A C 1
ATOM 3922 O O . ILE A 1 487 ? 20.292 4.284 7.991 1.00 91.25 487 ILE A O 1
ATOM 3926 N N . SER A 1 488 ? 21.845 3.009 8.970 1.00 93.62 488 SER A N 1
ATOM 3927 C CA . SER A 1 488 ? 22.837 4.087 9.042 1.00 93.62 488 SER A CA 1
ATOM 3928 C C . SER A 1 488 ? 23.152 4.694 7.669 1.00 93.62 488 SER A C 1
ATOM 3930 O O . SER A 1 488 ? 23.187 3.991 6.657 1.00 93.62 488 SER A O 1
ATOM 3932 N N . ARG A 1 489 ? 23.476 5.998 7.638 1.00 93.81 489 ARG A N 1
ATOM 3933 C CA . ARG A 1 489 ? 23.828 6.727 6.399 1.00 93.81 489 ARG A CA 1
ATOM 3934 C C . ARG A 1 489 ? 24.887 5.998 5.563 1.00 93.81 489 ARG A C 1
ATOM 3936 O O . ARG A 1 489 ? 24.749 5.917 4.351 1.00 93.81 489 ARG A O 1
ATOM 3943 N N . LYS A 1 490 ? 25.893 5.390 6.208 1.00 95.69 490 LYS A N 1
ATOM 3944 C CA . LYS A 1 490 ? 26.926 4.585 5.531 1.00 95.69 490 LYS A CA 1
ATOM 3945 C C . LYS A 1 490 ? 26.332 3.383 4.789 1.00 95.69 490 LYS A C 1
ATOM 3947 O O . LYS A 1 490 ? 26.665 3.162 3.632 1.00 95.69 490 LYS A O 1
ATOM 3952 N N . LYS A 1 491 ? 25.426 2.628 5.424 1.00 95.19 491 LYS A N 1
ATOM 3953 C CA . LYS A 1 491 ? 24.758 1.482 4.785 1.00 95.19 491 LYS A CA 1
ATOM 3954 C C . LYS A 1 491 ? 23.846 1.922 3.640 1.00 95.19 491 LYS A C 1
ATOM 3956 O O . LYS A 1 491 ? 23.832 1.252 2.616 1.00 95.19 491 LYS A O 1
ATOM 3961 N N . ARG A 1 492 ? 23.149 3.059 3.779 1.00 94.75 492 ARG A N 1
ATOM 3962 C CA . ARG A 1 492 ? 22.327 3.642 2.699 1.00 94.75 492 ARG A CA 1
ATOM 3963 C C . ARG A 1 492 ? 23.158 3.939 1.456 1.00 94.75 492 ARG A C 1
ATOM 3965 O O . ARG A 1 492 ? 22.765 3.550 0.365 1.00 94.75 492 ARG A O 1
ATOM 3972 N N . VAL A 1 493 ? 24.330 4.554 1.639 1.00 97.19 493 VAL A N 1
ATOM 3973 C CA . VAL A 1 493 ? 25.281 4.804 0.546 1.00 97.19 493 VAL A CA 1
ATOM 3974 C C . VAL A 1 493 ? 25.725 3.492 -0.098 1.00 97.19 493 VAL A C 1
ATOM 3976 O O . VAL A 1 493 ? 25.637 3.369 -1.311 1.00 97.19 493 VAL A O 1
ATOM 3979 N N . VAL A 1 494 ? 26.133 2.492 0.691 1.00 97.56 494 VAL A N 1
ATOM 3980 C CA . VAL A 1 494 ? 26.567 1.188 0.154 1.00 97.56 494 VAL A CA 1
ATOM 3981 C C . VAL A 1 494 ? 25.462 0.515 -0.664 1.00 97.56 494 VAL A C 1
ATOM 3983 O O . VAL A 1 494 ? 25.713 0.075 -1.780 1.00 97.56 494 VAL A O 1
ATOM 3986 N N . ILE A 1 495 ? 24.236 0.462 -0.143 1.00 96.88 495 ILE A N 1
ATOM 3987 C CA . ILE A 1 495 ? 23.095 -0.158 -0.833 1.00 96.88 495 ILE A CA 1
ATOM 3988 C C . ILE A 1 495 ? 22.745 0.612 -2.108 1.00 96.88 495 ILE A C 1
ATOM 3990 O O . ILE A 1 495 ? 22.568 -0.008 -3.154 1.00 96.88 495 ILE A O 1
ATOM 3994 N N . GLY A 1 496 ? 22.701 1.946 -2.041 1.00 95.62 496 GLY A N 1
ATOM 3995 C CA . GLY A 1 496 ? 22.456 2.800 -3.202 1.00 95.62 496 GLY A CA 1
ATOM 3996 C C . GLY A 1 496 ? 23.512 2.608 -4.291 1.00 95.62 496 GLY A C 1
ATOM 3997 O O . GLY A 1 496 ? 23.157 2.401 -5.447 1.00 95.62 496 GLY A O 1
ATOM 3998 N N . VAL A 1 497 ? 24.800 2.582 -3.926 1.00 97.81 497 VAL A N 1
ATOM 3999 C CA . VAL A 1 497 ? 25.905 2.313 -4.862 1.00 97.81 497 VAL A CA 1
ATOM 4000 C C . VAL A 1 497 ? 25.763 0.932 -5.494 1.00 97.81 497 VAL A C 1
ATOM 4002 O O . VAL A 1 497 ? 25.821 0.825 -6.711 1.00 97.81 497 VAL A O 1
ATOM 4005 N N . LEU A 1 498 ? 25.527 -0.124 -4.708 1.00 97.81 498 LEU A N 1
ATOM 4006 C CA . LEU A 1 498 ? 25.343 -1.477 -5.249 1.00 97.81 498 LEU A CA 1
ATOM 4007 C C . LEU A 1 498 ? 24.153 -1.552 -6.216 1.00 97.81 498 LEU A C 1
ATOM 4009 O O . LEU A 1 498 ? 24.255 -2.176 -7.272 1.00 97.81 498 LEU A O 1
ATOM 4013 N N . HIS A 1 499 ? 23.045 -0.891 -5.878 1.00 96.75 499 HIS A N 1
ATOM 4014 C CA . HIS A 1 499 ? 21.845 -0.861 -6.706 1.00 96.75 499 HIS A CA 1
ATOM 4015 C C . HIS A 1 499 ? 22.067 -0.112 -8.028 1.00 96.75 499 HIS A C 1
ATOM 4017 O O . HIS A 1 499 ? 21.727 -0.629 -9.094 1.00 96.75 499 HIS A O 1
ATOM 4023 N N . VAL A 1 500 ? 22.696 1.067 -7.986 1.00 97.25 500 VAL A N 1
ATOM 4024 C CA . VAL A 1 500 ? 23.015 1.843 -9.194 1.00 97.25 500 VAL A CA 1
ATOM 4025 C C . VAL A 1 500 ? 24.061 1.145 -10.050 1.00 97.25 500 VAL A C 1
ATOM 4027 O O . VAL A 1 500 ? 23.896 1.100 -11.265 1.00 97.25 500 VAL A O 1
ATOM 4030 N N . THR A 1 501 ? 25.081 0.531 -9.450 1.00 97.56 501 THR A N 1
ATOM 4031 C CA . THR A 1 501 ? 26.054 -0.283 -10.187 1.00 97.56 501 THR A CA 1
ATOM 4032 C C . THR A 1 501 ? 25.364 -1.439 -10.907 1.00 97.56 501 THR A C 1
ATOM 4034 O O . THR A 1 501 ? 25.654 -1.674 -12.076 1.00 97.56 501 THR A O 1
ATOM 4037 N N . ALA A 1 502 ? 24.404 -2.124 -10.275 1.00 97.88 502 ALA A N 1
ATOM 4038 C CA . ALA A 1 502 ? 23.642 -3.183 -10.940 1.00 97.88 502 ALA A CA 1
ATOM 4039 C C . ALA A 1 502 ? 22.854 -2.658 -12.155 1.00 97.88 502 ALA A C 1
ATOM 4041 O O . ALA A 1 502 ? 22.881 -3.279 -13.219 1.00 97.88 502 ALA A O 1
ATOM 4042 N N . HIS A 1 503 ? 22.200 -1.499 -12.026 1.00 97.31 503 HIS A N 1
ATOM 4043 C CA . HIS A 1 503 ? 21.493 -0.860 -13.137 1.00 97.31 503 HIS A CA 1
ATOM 4044 C C . HIS A 1 503 ? 22.436 -0.404 -14.260 1.00 97.31 503 HIS A C 1
ATOM 4046 O O . HIS A 1 503 ? 22.169 -0.679 -15.429 1.00 97.31 503 HIS A O 1
ATOM 4052 N N . LEU A 1 504 ? 23.555 0.238 -13.919 1.00 97.38 504 LEU A N 1
ATOM 4053 C CA . LEU A 1 504 ? 24.550 0.711 -14.879 1.00 97.38 504 LEU A CA 1
ATOM 4054 C C . LEU A 1 504 ? 25.192 -0.452 -15.640 1.00 97.38 504 LEU A C 1
ATOM 4056 O O . LEU A 1 504 ? 25.220 -0.433 -16.867 1.00 97.38 504 LEU A O 1
ATOM 4060 N N . MET A 1 505 ? 25.643 -1.495 -14.940 1.00 97.38 505 MET A N 1
ATOM 4061 C CA . MET A 1 505 ? 26.231 -2.678 -15.576 1.00 97.38 505 MET A CA 1
ATOM 4062 C C . MET A 1 505 ? 25.230 -3.374 -16.498 1.00 97.38 505 MET A C 1
ATOM 4064 O O . MET A 1 505 ? 25.584 -3.745 -17.615 1.00 97.38 505 MET A O 1
ATOM 4068 N N . ALA A 1 506 ? 23.968 -3.503 -16.078 1.00 97.62 506 ALA A N 1
ATOM 4069 C CA . ALA A 1 506 ? 22.917 -4.043 -16.931 1.00 97.62 506 ALA A CA 1
ATOM 4070 C C . ALA A 1 506 ? 22.705 -3.189 -18.192 1.00 97.62 506 ALA A C 1
ATOM 4072 O O . ALA A 1 506 ? 22.629 -3.738 -19.289 1.00 97.62 506 ALA A O 1
ATOM 4073 N N . ALA A 1 507 ? 22.648 -1.861 -18.058 1.00 97.50 507 ALA A N 1
ATOM 4074 C CA . ALA A 1 507 ? 22.490 -0.955 -19.193 1.00 97.50 507 ALA A CA 1
ATOM 4075 C C . ALA A 1 507 ? 23.674 -1.048 -20.175 1.00 97.50 507 ALA A C 1
ATOM 4077 O O . ALA A 1 507 ? 23.452 -1.155 -21.380 1.00 97.50 507 ALA A O 1
ATOM 4078 N N . LEU A 1 508 ? 24.914 -1.087 -19.671 1.00 97.31 508 LEU A N 1
ATOM 4079 C CA . LEU A 1 508 ? 26.132 -1.226 -20.481 1.00 97.31 508 LEU A CA 1
ATOM 4080 C C . LEU A 1 508 ? 26.182 -2.559 -21.235 1.00 97.31 508 LEU A C 1
ATOM 4082 O O . LEU A 1 508 ? 26.473 -2.577 -22.430 1.00 97.31 508 LEU A O 1
ATOM 4086 N N . ILE A 1 509 ? 25.860 -3.668 -20.559 1.00 97.00 509 ILE A N 1
ATOM 4087 C CA . ILE A 1 509 ? 25.800 -4.998 -21.181 1.00 97.00 509 ILE A CA 1
ATOM 4088 C C . ILE A 1 509 ? 24.757 -5.008 -22.300 1.00 97.00 509 ILE A C 1
ATOM 4090 O O . ILE A 1 509 ? 25.053 -5.449 -23.406 1.00 97.00 509 ILE A O 1
ATOM 4094 N N . LEU A 1 510 ? 23.555 -4.485 -22.045 1.00 96.69 510 LEU A N 1
ATOM 4095 C CA . LEU A 1 510 ? 22.489 -4.430 -23.048 1.00 96.69 510 LEU A CA 1
ATOM 4096 C C . LEU A 1 510 ? 22.851 -3.537 -24.236 1.00 96.69 510 LEU A C 1
ATOM 4098 O O . LEU A 1 510 ? 22.505 -3.863 -25.370 1.00 96.69 510 LEU A O 1
ATOM 4102 N N . MET A 1 511 ? 23.544 -2.425 -23.984 1.00 96.38 511 MET A N 1
ATOM 4103 C CA . MET A 1 511 ? 23.994 -1.511 -25.030 1.00 96.38 511 MET A CA 1
ATOM 4104 C C . MET A 1 511 ? 24.985 -2.220 -25.946 1.00 96.38 511 MET A C 1
ATOM 4106 O O . MET A 1 511 ? 24.793 -2.241 -27.161 1.00 96.38 511 MET A O 1
ATOM 4110 N N . LEU A 1 512 ? 25.984 -2.885 -25.359 1.00 95.81 512 LEU A N 1
ATOM 4111 C CA . LEU A 1 512 ? 26.973 -3.643 -26.115 1.00 95.81 512 LEU A CA 1
ATOM 4112 C C . LEU A 1 512 ? 26.354 -4.829 -26.849 1.00 95.81 512 LEU A C 1
ATOM 4114 O O . LEU A 1 512 ? 26.749 -5.099 -27.975 1.00 95.81 512 LEU A O 1
ATOM 4118 N N . MET A 1 513 ? 25.366 -5.513 -26.269 1.00 94.50 513 MET A N 1
ATOM 4119 C CA . MET A 1 513 ? 24.632 -6.572 -26.968 1.00 94.50 513 MET A CA 1
ATOM 4120 C C . MET A 1 513 ? 23.873 -6.042 -28.191 1.00 94.50 513 MET A C 1
ATOM 4122 O O . MET A 1 513 ? 23.890 -6.693 -29.235 1.00 94.50 513 MET A O 1
ATOM 4126 N N . LEU A 1 514 ? 23.228 -4.874 -28.085 1.00 93.94 514 LEU A N 1
ATOM 4127 C CA . LEU A 1 514 ? 22.541 -4.240 -29.213 1.00 93.94 514 LEU A CA 1
ATOM 4128 C C . LEU A 1 514 ? 23.535 -3.848 -30.314 1.00 93.94 514 LEU A C 1
ATOM 4130 O O . LEU A 1 514 ? 23.347 -4.223 -31.470 1.00 93.94 514 LEU A O 1
ATOM 4134 N N . GLU A 1 515 ? 24.605 -3.139 -29.955 1.00 94.06 515 GLU A N 1
ATOM 4135 C CA . GLU A 1 515 ? 25.634 -2.692 -30.901 1.00 94.06 515 GLU A CA 1
ATOM 4136 C C . GLU A 1 515 ? 26.377 -3.864 -31.554 1.00 94.06 515 GLU A C 1
ATOM 4138 O O . GLU A 1 515 ? 26.615 -3.846 -32.761 1.00 94.06 515 GLU A O 1
ATOM 4143 N N . LEU A 1 516 ? 26.686 -4.919 -30.793 1.00 92.81 516 LEU A N 1
ATOM 4144 C CA . LEU A 1 516 ? 27.293 -6.140 -31.323 1.00 92.81 516 LEU A CA 1
ATOM 4145 C C . LEU A 1 516 ? 26.335 -6.872 -32.270 1.00 92.81 516 LEU A C 1
ATOM 4147 O O . LEU A 1 516 ? 26.766 -7.371 -33.305 1.00 92.81 516 LEU A O 1
ATOM 4151 N N . GLY A 1 517 ? 25.036 -6.903 -31.961 1.00 91.69 517 GLY A N 1
ATOM 4152 C CA . GLY A 1 517 ? 24.020 -7.456 -32.857 1.00 91.69 517 GLY A CA 1
ATOM 4153 C C . GLY A 1 517 ? 23.956 -6.717 -34.197 1.00 91.69 517 GLY A C 1
ATOM 4154 O O . GLY A 1 517 ? 23.898 -7.358 -35.247 1.00 91.69 517 GLY A O 1
ATOM 4155 N N . ILE A 1 518 ? 24.028 -5.382 -34.174 1.00 91.25 518 ILE A N 1
ATOM 4156 C CA . ILE A 1 518 ? 24.087 -4.550 -35.387 1.00 91.25 518 ILE A CA 1
ATOM 4157 C C . ILE A 1 518 ? 25.389 -4.816 -36.155 1.00 91.25 518 ILE A C 1
ATOM 4159 O O . ILE A 1 518 ? 25.346 -5.020 -37.365 1.00 91.25 518 ILE A O 1
ATOM 4163 N N . GLU A 1 519 ? 26.531 -4.870 -35.466 1.00 91.00 519 GLU A N 1
ATOM 4164 C CA . GLU A 1 519 ? 27.839 -5.168 -36.064 1.00 91.00 519 GLU A CA 1
ATOM 4165 C C . GLU A 1 519 ? 27.851 -6.530 -36.777 1.00 91.00 519 GLU A C 1
ATOM 4167 O O . GLU A 1 519 ? 28.291 -6.613 -37.921 1.00 91.00 519 GLU A O 1
ATOM 4172 N N . ILE A 1 520 ? 27.312 -7.582 -36.150 1.00 90.25 520 ILE A N 1
ATOM 4173 C CA . ILE A 1 520 ? 27.182 -8.916 -36.761 1.00 90.25 520 ILE A CA 1
ATOM 4174 C C . ILE A 1 520 ? 26.316 -8.843 -38.025 1.00 90.25 520 ILE A C 1
ATOM 4176 O O . ILE A 1 520 ? 26.680 -9.404 -39.058 1.00 90.25 520 ILE A O 1
ATOM 4180 N N . CYS A 1 521 ? 25.190 -8.124 -37.977 1.00 90.88 521 CYS A N 1
ATOM 4181 C CA . CYS A 1 521 ? 24.326 -7.957 -39.147 1.00 90.88 521 CYS A CA 1
ATOM 4182 C C . CYS A 1 521 ? 25.043 -7.231 -40.294 1.00 90.88 521 CYS A C 1
ATOM 4184 O O . CYS A 1 521 ? 24.877 -7.621 -41.446 1.00 90.88 521 CYS A O 1
ATOM 4186 N N . ILE A 1 522 ? 25.861 -6.219 -39.995 1.00 89.06 522 ILE A N 1
ATOM 4187 C CA . ILE A 1 522 ? 26.663 -5.510 -41.002 1.00 89.06 522 ILE A CA 1
ATOM 4188 C C . ILE A 1 522 ? 27.735 -6.443 -41.590 1.00 89.06 522 ILE A C 1
ATOM 4190 O O . ILE A 1 522 ? 27.851 -6.548 -42.808 1.00 89.06 522 ILE A O 1
ATOM 4194 N N . GLN A 1 523 ? 28.483 -7.176 -40.757 1.00 87.62 523 GLN A N 1
ATOM 4195 C CA . GLN A 1 523 ? 29.552 -8.079 -41.216 1.00 87.62 523 GLN A CA 1
ATOM 4196 C C . GLN A 1 523 ? 29.042 -9.219 -42.110 1.00 87.62 523 GLN A C 1
ATOM 4198 O O . GLN A 1 523 ? 29.739 -9.639 -43.033 1.00 87.62 523 GLN A O 1
ATOM 4203 N N . HIS A 1 524 ? 27.822 -9.703 -41.867 1.00 87.88 524 HIS A N 1
ATOM 4204 C CA . HIS A 1 524 ? 27.179 -10.737 -42.681 1.00 87.88 524 HIS A CA 1
ATOM 4205 C C . HIS A 1 524 ? 26.365 -10.185 -43.860 1.00 87.88 524 HIS A C 1
ATOM 4207 O O . HIS A 1 524 ? 25.633 -10.946 -44.493 1.00 87.88 524 HIS A O 1
ATOM 4213 N N . ASN A 1 525 ? 26.494 -8.893 -44.182 1.00 85.25 525 ASN A N 1
ATOM 4214 C CA . ASN A 1 525 ? 25.747 -8.229 -45.249 1.00 85.25 525 ASN A CA 1
ATOM 4215 C C . ASN A 1 525 ? 24.221 -8.409 -45.098 1.00 85.25 525 ASN A C 1
ATOM 4217 O O . ASN A 1 525 ? 23.521 -8.656 -46.079 1.00 85.25 525 ASN A O 1
ATOM 4221 N N . LEU A 1 526 ? 23.691 -8.308 -43.878 1.00 85.00 526 LEU A N 1
ATOM 4222 C CA . LEU A 1 526 ? 22.247 -8.305 -43.608 1.00 85.00 526 LEU A CA 1
ATOM 4223 C C . LEU A 1 526 ? 21.675 -6.886 -43.487 1.00 85.00 526 LEU A C 1
ATOM 4225 O O . LEU A 1 526 ? 20.496 -6.694 -43.762 1.00 85.00 526 LEU A O 1
ATOM 4229 N N . LEU A 1 527 ? 22.495 -5.913 -43.074 1.00 86.56 527 LEU A N 1
ATOM 4230 C CA . LEU A 1 527 ? 22.139 -4.497 -42.940 1.00 86.56 527 LEU A CA 1
ATOM 4231 C C . LEU A 1 527 ? 23.250 -3.607 -43.516 1.00 86.56 527 LEU A C 1
ATOM 4233 O O . LEU A 1 527 ? 24.412 -4.010 -43.535 1.00 86.56 527 LEU A O 1
ATOM 4237 N N . ALA A 1 528 ? 22.902 -2.379 -43.903 1.00 85.25 528 ALA A N 1
ATOM 4238 C CA . ALA A 1 528 ? 23.808 -1.334 -44.399 1.00 85.25 528 ALA A CA 1
ATOM 4239 C C . ALA A 1 528 ? 24.502 -1.613 -45.749 1.00 85.25 528 ALA A C 1
ATOM 4241 O O . ALA A 1 528 ? 25.574 -1.068 -46.022 1.00 85.25 528 ALA A O 1
ATOM 4242 N N . ASN A 1 529 ? 23.878 -2.399 -46.631 1.00 81.06 529 ASN A N 1
ATOM 4243 C CA . ASN A 1 529 ? 24.458 -2.751 -47.938 1.00 81.06 529 ASN A CA 1
ATOM 4244 C C . ASN A 1 529 ? 24.078 -1.795 -49.077 1.00 81.06 529 ASN A C 1
ATOM 4246 O O . ASN A 1 529 ? 24.864 -1.596 -50.002 1.00 81.06 529 ASN A O 1
ATOM 4250 N N . SER A 1 530 ? 22.861 -1.242 -49.056 1.00 76.62 530 SER A N 1
ATOM 4251 C CA . SER A 1 530 ? 22.300 -0.464 -50.177 1.00 76.62 530 SER A CA 1
ATOM 4252 C C . SER A 1 530 ? 21.781 0.927 -49.783 1.00 76.62 530 SER A C 1
ATOM 4254 O O . SER A 1 530 ? 21.118 1.602 -50.577 1.00 76.62 530 SER A O 1
ATOM 4256 N N . GLY A 1 531 ? 22.159 1.401 -48.590 1.00 83.38 531 GLY A N 1
ATOM 4257 C CA . GLY A 1 531 ? 21.870 2.745 -48.077 1.00 83.38 531 GLY A CA 1
ATOM 4258 C C . GLY A 1 531 ? 20.498 2.869 -47.403 1.00 83.38 531 GLY A C 1
ATOM 4259 O O . GLY A 1 531 ? 19.822 1.888 -47.153 1.00 83.38 531 GLY A O 1
ATOM 4260 N N . TYR A 1 532 ? 20.042 4.093 -47.122 1.00 83.06 532 TYR A N 1
ATOM 4261 C CA . TYR A 1 532 ? 18.848 4.380 -46.295 1.00 83.06 532 TYR A CA 1
ATOM 4262 C C . TYR A 1 532 ? 17.480 3.883 -46.817 1.00 83.06 532 TYR A C 1
ATOM 4264 O O . TYR A 1 532 ? 16.447 4.158 -46.201 1.00 83.06 532 TYR A O 1
ATOM 4272 N N . HIS A 1 533 ? 17.429 3.231 -47.979 1.00 84.81 533 HIS A N 1
ATOM 4273 C CA . HIS A 1 533 ? 16.188 2.959 -48.713 1.00 84.81 533 HIS A CA 1
ATOM 4274 C C . HIS A 1 533 ? 16.100 1.514 -49.225 1.00 84.81 533 HIS A C 1
ATOM 4276 O O . HIS A 1 533 ? 15.495 1.275 -50.272 1.00 84.81 533 HIS A O 1
ATOM 4282 N N . THR A 1 534 ? 16.698 0.553 -48.521 1.00 83.38 534 THR A N 1
ATOM 4283 C CA . THR A 1 534 ? 16.706 -0.864 -48.927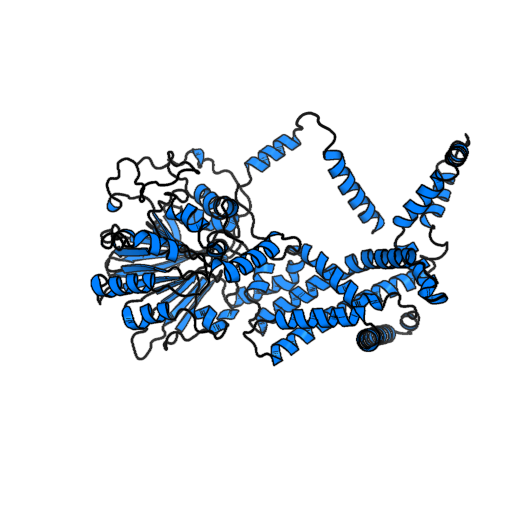 1.00 83.38 534 THR A CA 1
ATOM 4284 C C . THR A 1 534 ? 15.291 -1.437 -49.024 1.00 83.38 534 THR A C 1
ATOM 4286 O O . THR A 1 534 ? 14.948 -2.018 -50.055 1.00 83.38 534 THR A O 1
ATOM 4289 N N . LEU A 1 535 ? 14.418 -1.162 -48.045 1.00 82.69 535 LEU A N 1
ATOM 4290 C CA . LEU A 1 535 ? 13.004 -1.551 -48.097 1.00 82.69 535 LEU A CA 1
ATOM 4291 C C . LEU A 1 535 ? 12.266 -0.971 -49.315 1.00 82.69 535 LEU A C 1
ATOM 4293 O O . LEU A 1 535 ? 11.449 -1.654 -49.928 1.00 82.69 535 LEU A O 1
ATOM 4297 N N . TYR A 1 536 ? 12.573 0.269 -49.704 1.00 84.69 536 TYR A N 1
ATOM 4298 C CA . TYR A 1 536 ? 11.981 0.895 -50.891 1.00 84.69 536 TYR A CA 1
ATOM 4299 C C . TYR A 1 536 ? 12.496 0.274 -52.196 1.00 84.69 536 TYR A C 1
ATOM 4301 O O . TYR A 1 536 ? 11.732 0.111 -53.147 1.00 84.69 536 TYR A O 1
ATOM 4309 N N . GLN A 1 537 ? 13.778 -0.098 -52.254 1.00 84.88 537 GLN A N 1
ATOM 4310 C CA . GLN A 1 537 ? 14.340 -0.814 -53.402 1.00 84.88 537 GLN A CA 1
ATOM 4311 C C . GLN A 1 537 ? 13.709 -2.201 -53.556 1.00 84.88 537 GLN A C 1
ATOM 4313 O O . GLN A 1 537 ? 13.321 -2.567 -54.664 1.00 84.88 537 GLN A O 1
ATOM 4318 N N . TRP A 1 538 ? 13.539 -2.928 -52.448 1.00 84.31 538 TRP A N 1
ATOM 4319 C CA . TRP A 1 538 ? 12.820 -4.202 -52.427 1.00 84.31 538 TRP A CA 1
ATOM 4320 C C . TRP A 1 538 ? 11.352 -4.035 -52.837 1.00 84.31 538 TRP A C 1
ATOM 4322 O O . TRP A 1 538 ? 10.854 -4.780 -53.676 1.00 84.31 538 TRP A O 1
ATOM 4332 N N . TYR A 1 539 ? 10.663 -3.012 -52.320 1.00 85.00 539 TYR A N 1
ATOM 4333 C CA . TYR A 1 539 ? 9.298 -2.695 -52.743 1.00 85.00 539 TYR A CA 1
ATOM 4334 C C . TYR A 1 539 ? 9.221 -2.476 -54.252 1.00 85.00 539 TYR A C 1
ATOM 4336 O O . TYR A 1 539 ? 8.386 -3.091 -54.904 1.00 85.00 539 TYR A O 1
ATOM 4344 N N . LYS A 1 540 ? 10.118 -1.662 -54.824 1.00 85.50 540 LYS A N 1
ATOM 4345 C CA . LYS A 1 540 ? 10.149 -1.425 -56.271 1.00 85.50 540 LYS A CA 1
ATOM 4346 C C . LYS A 1 540 ? 10.395 -2.700 -57.075 1.00 85.50 540 LYS A C 1
ATOM 4348 O O . LYS A 1 540 ? 9.808 -2.828 -58.145 1.00 85.50 540 LYS A O 1
ATOM 4353 N N . SER A 1 541 ? 11.248 -3.614 -56.603 1.00 84.81 541 SER A N 1
ATOM 4354 C CA . SER A 1 541 ? 11.507 -4.871 -57.317 1.00 84.81 541 SER A CA 1
ATOM 4355 C C . SER A 1 541 ? 10.306 -5.815 -57.267 1.00 84.81 541 SER A C 1
ATOM 4357 O O . SER A 1 541 ? 9.949 -6.407 -58.277 1.00 84.81 541 SER A O 1
ATOM 4359 N N . VAL A 1 542 ? 9.642 -5.927 -56.114 1.00 86.31 542 VAL A N 1
ATOM 4360 C CA . VAL A 1 542 ? 8.442 -6.766 -55.972 1.00 86.31 542 VAL A CA 1
ATOM 4361 C C . VAL A 1 542 ? 7.260 -6.161 -56.727 1.00 86.31 542 VAL A C 1
ATOM 4363 O O . VAL A 1 542 ? 6.519 -6.884 -57.391 1.00 86.31 542 VAL A O 1
ATOM 4366 N N . GLU A 1 543 ? 7.095 -4.839 -56.664 1.00 84.06 543 GLU A N 1
ATOM 4367 C CA . GLU A 1 543 ? 6.051 -4.107 -57.379 1.00 84.06 543 GLU A CA 1
ATOM 4368 C C . GLU A 1 543 ? 6.213 -4.245 -58.899 1.00 84.06 543 GLU A C 1
ATOM 4370 O O . GLU A 1 543 ? 5.216 -4.418 -59.597 1.00 84.06 543 GLU A O 1
ATOM 4375 N N . SER A 1 544 ? 7.441 -4.208 -59.428 1.00 83.50 544 SER A N 1
ATOM 4376 C CA . SER A 1 544 ? 7.683 -4.391 -60.863 1.00 83.50 544 SER A CA 1
ATOM 4377 C C . SER A 1 544 ? 7.478 -5.835 -61.329 1.00 83.50 544 SER A C 1
ATOM 4379 O O . SER A 1 544 ? 6.990 -6.039 -62.438 1.00 83.50 544 SER A O 1
ATOM 4381 N N . GLU A 1 545 ? 7.803 -6.819 -60.489 1.00 86.00 545 GLU A N 1
ATOM 4382 C CA . GLU A 1 545 ? 7.652 -8.245 -60.796 1.00 86.00 545 GLU A CA 1
ATOM 4383 C C . GLU A 1 545 ? 6.190 -8.715 -60.721 1.00 86.00 545 GLU A C 1
ATOM 4385 O O . GLU A 1 545 ? 5.707 -9.394 -61.625 1.00 86.00 545 GLU A O 1
ATOM 4390 N N . HIS A 1 546 ? 5.464 -8.335 -59.667 1.00 85.69 546 HIS A N 1
ATOM 4391 C CA . HIS A 1 546 ? 4.122 -8.859 -59.385 1.00 85.69 546 HIS A CA 1
ATOM 4392 C C . HIS A 1 546 ? 2.995 -7.948 -59.886 1.00 85.69 546 HIS A C 1
ATOM 4394 O O . HIS A 1 546 ? 1.872 -8.410 -60.088 1.00 85.69 546 HIS A O 1
ATOM 4400 N N . PHE A 1 547 ? 3.276 -6.660 -60.103 1.00 82.44 547 PHE A N 1
ATOM 4401 C CA . PHE A 1 547 ? 2.298 -5.672 -60.558 1.00 82.44 547 PHE A CA 1
ATOM 4402 C C . PHE A 1 547 ? 2.876 -4.828 -61.707 1.00 82.44 547 PHE A C 1
ATOM 4404 O O . PHE A 1 547 ? 3.179 -3.647 -61.513 1.00 82.44 547 PHE A O 1
ATOM 4411 N N . PRO A 1 548 ? 3.039 -5.387 -62.917 1.00 78.50 548 PRO A N 1
ATOM 4412 C CA . PRO A 1 548 ? 3.496 -4.613 -64.067 1.00 78.50 548 PRO A CA 1
ATOM 4413 C C . PRO A 1 548 ? 2.506 -3.480 -64.390 1.00 78.50 548 PRO A C 1
ATOM 4415 O O . PRO A 1 548 ? 1.297 -3.636 -64.221 1.00 78.50 548 PRO A O 1
ATOM 4418 N N . ASP A 1 549 ? 3.008 -2.333 -64.858 1.00 80.06 549 ASP A N 1
ATOM 4419 C CA . ASP A 1 549 ? 2.203 -1.157 -65.232 1.00 80.06 549 ASP A CA 1
ATOM 4420 C C . ASP A 1 549 ? 2.140 -1.000 -66.765 1.00 80.06 549 ASP A C 1
ATOM 4422 O O . ASP A 1 549 ? 2.806 -0.129 -67.332 1.00 80.06 549 ASP A O 1
ATOM 4426 N N . PRO A 1 550 ? 1.355 -1.836 -67.474 1.00 77.88 550 PRO A N 1
ATOM 4427 C CA . PRO A 1 550 ? 1.277 -1.806 -68.936 1.00 77.88 550 PRO A CA 1
ATOM 4428 C C . PRO A 1 550 ? 0.681 -0.497 -69.472 1.00 77.88 550 PRO A C 1
ATOM 4430 O O . PRO A 1 550 ? 0.862 -0.164 -70.639 1.00 77.88 550 PRO A O 1
ATOM 4433 N N . THR A 1 551 ? -0.026 0.258 -68.628 1.00 82.69 551 THR A N 1
ATOM 4434 C CA . THR A 1 551 ? -0.632 1.544 -68.990 1.00 82.69 551 THR A CA 1
ATOM 4435 C C . THR A 1 551 ? 0.268 2.749 -68.711 1.00 82.69 551 THR A C 1
ATOM 4437 O O . THR A 1 551 ? -0.088 3.863 -69.098 1.00 82.69 551 THR A O 1
ATOM 4440 N N . GLY A 1 552 ? 1.404 2.584 -68.028 1.00 83.25 552 GLY A N 1
ATOM 4441 C CA . GLY A 1 552 ? 2.259 3.697 -67.596 1.00 83.25 552 GLY A CA 1
ATOM 4442 C C . GLY A 1 552 ? 1.557 4.674 -66.642 1.00 83.25 552 GLY A C 1
ATOM 4443 O O . GLY A 1 552 ? 1.832 5.877 -66.665 1.00 83.25 552 GLY A O 1
ATOM 4444 N N . LEU A 1 553 ? 0.588 4.198 -65.857 1.00 83.00 553 LEU A N 1
ATOM 4445 C CA . LEU A 1 553 ? -0.161 5.006 -64.896 1.00 83.00 553 LEU A CA 1
ATOM 4446 C C . LEU A 1 553 ? 0.755 5.556 -63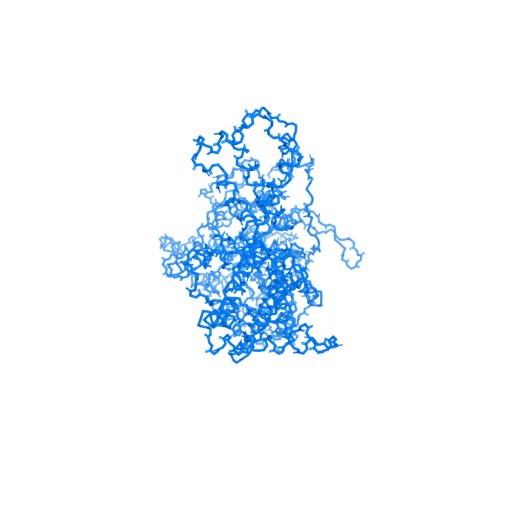.794 1.00 83.00 553 LEU A C 1
ATOM 4448 O O . LEU A 1 553 ? 0.629 6.722 -63.427 1.00 83.00 553 LEU A O 1
ATOM 4452 N N . ARG A 1 554 ? 1.709 4.761 -63.299 1.00 83.81 554 ARG A N 1
ATOM 4453 C CA . ARG A 1 554 ? 2.654 5.172 -62.248 1.00 83.81 554 ARG A CA 1
ATOM 4454 C C . ARG A 1 554 ? 3.579 6.278 -62.730 1.00 83.81 554 ARG A C 1
ATOM 4456 O O . ARG A 1 554 ? 3.749 7.264 -62.024 1.00 83.81 554 ARG A O 1
ATOM 4463 N N . ALA A 1 555 ? 4.105 6.153 -63.949 1.00 83.94 555 ALA A N 1
ATOM 4464 C CA . ALA A 1 555 ? 4.935 7.190 -64.563 1.00 83.94 555 ALA A CA 1
ATOM 4465 C C . ALA A 1 555 ? 4.155 8.506 -64.739 1.00 83.94 555 ALA A C 1
ATOM 4467 O O . ALA A 1 555 ? 4.680 9.585 -64.470 1.00 83.94 555 ALA A O 1
ATOM 4468 N N . ARG A 1 556 ? 2.868 8.421 -65.112 1.00 88.38 556 ARG A N 1
ATOM 4469 C CA . ARG A 1 556 ? 1.978 9.590 -65.194 1.00 88.38 556 ARG A CA 1
ATOM 4470 C C . ARG A 1 556 ? 1.707 10.217 -63.827 1.00 88.38 556 ARG A C 1
ATOM 4472 O O . ARG A 1 556 ? 1.773 11.434 -63.715 1.00 88.38 556 ARG A O 1
ATOM 4479 N N . ILE A 1 557 ? 1.461 9.417 -62.788 1.00 84.44 557 ILE A N 1
ATOM 4480 C CA . ILE A 1 557 ? 1.273 9.908 -61.411 1.00 84.44 557 ILE A CA 1
ATOM 4481 C C . ILE A 1 557 ? 2.556 10.559 -60.878 1.00 84.44 557 ILE A C 1
ATOM 4483 O O . ILE A 1 557 ? 2.496 11.631 -60.279 1.00 84.44 557 ILE A O 1
ATOM 4487 N N . GLU A 1 558 ? 3.721 9.955 -61.110 1.00 88.75 558 GLU A N 1
ATOM 4488 C CA . GLU A 1 558 ? 5.017 10.540 -60.755 1.00 88.75 558 GLU A CA 1
ATOM 4489 C C . GLU A 1 558 ? 5.208 11.902 -61.435 1.00 88.75 558 GLU A C 1
ATOM 4491 O O . GLU A 1 558 ? 5.551 12.875 -60.766 1.00 88.75 558 GLU A O 1
ATOM 4496 N N . GLN A 1 559 ? 4.884 12.011 -62.725 1.00 90.12 559 GLN A N 1
ATOM 4497 C CA . GLN A 1 559 ? 4.953 13.274 -63.457 1.00 90.12 559 GLN A CA 1
ATOM 4498 C C . GLN A 1 559 ? 3.936 14.311 -62.946 1.00 90.12 559 GLN A C 1
ATOM 4500 O O . GLN A 1 559 ? 4.302 15.464 -62.729 1.00 90.12 559 GLN A O 1
ATOM 4505 N N . TRP A 1 560 ? 2.679 13.918 -62.709 1.00 92.00 560 TRP A N 1
ATOM 4506 C CA . TRP A 1 560 ? 1.620 14.804 -62.198 1.00 92.00 560 TRP A CA 1
ATOM 4507 C C . TRP A 1 560 ? 1.893 15.311 -60.784 1.00 92.00 560 TRP A C 1
ATOM 4509 O O . TRP A 1 560 ? 1.470 16.407 -60.426 1.00 92.00 560 TRP A O 1
ATOM 4519 N N . THR A 1 561 ? 2.606 14.524 -59.983 1.00 89.06 561 THR A N 1
ATOM 4520 C CA . THR A 1 561 ? 2.987 14.889 -58.614 1.00 89.06 561 THR A CA 1
ATOM 4521 C C . THR A 1 561 ? 4.371 15.526 -58.529 1.00 89.06 561 THR A C 1
ATOM 4523 O O . THR A 1 561 ? 4.857 15.747 -57.423 1.00 89.06 561 THR A O 1
ATOM 4526 N N . PHE A 1 562 ? 5.022 15.820 -59.662 1.00 87.75 562 PHE A N 1
ATOM 4527 C CA . PHE A 1 562 ? 6.395 16.340 -59.710 1.00 87.75 562 PHE A CA 1
ATOM 4528 C C . PHE A 1 562 ? 7.389 15.493 -58.888 1.00 87.75 562 PHE A C 1
ATOM 4530 O O . PHE A 1 562 ? 8.279 16.020 -58.223 1.00 87.75 562 PHE A O 1
ATOM 4537 N N . GLY A 1 563 ? 7.217 14.168 -58.882 1.00 85.44 563 GLY A N 1
ATOM 4538 C CA . GLY A 1 563 ? 8.047 13.234 -58.118 1.00 85.44 563 GLY A CA 1
ATOM 4539 C C . GLY A 1 563 ? 7.699 13.119 -56.630 1.00 85.44 563 GLY A C 1
ATOM 4540 O O . GLY A 1 563 ? 8.323 12.324 -55.923 1.00 85.44 563 GLY A O 1
ATOM 4541 N N . LEU A 1 564 ? 6.692 13.847 -56.134 1.00 86.50 564 LEU A N 1
ATOM 4542 C CA . LEU A 1 564 ? 6.303 13.805 -54.723 1.00 86.50 564 LEU A CA 1
ATOM 4543 C C . LEU A 1 564 ? 5.752 12.432 -54.321 1.00 86.50 564 LEU A C 1
ATOM 4545 O O . LEU A 1 564 ? 6.086 11.940 -53.249 1.00 86.50 564 LEU A O 1
ATOM 4549 N N . TYR A 1 565 ? 4.964 11.781 -55.181 1.00 82.62 565 TYR A N 1
ATOM 4550 C CA . TYR A 1 565 ? 4.394 10.460 -54.897 1.00 82.62 565 TYR A CA 1
ATOM 4551 C C . TYR A 1 565 ? 5.458 9.391 -54.562 1.00 82.62 565 TYR A C 1
ATOM 4553 O O . TYR A 1 565 ? 5.423 8.850 -53.450 1.00 82.62 565 TYR A O 1
ATOM 4561 N N . PRO A 1 566 ? 6.448 9.105 -55.435 1.00 83.38 566 PRO A N 1
ATOM 4562 C CA . PRO A 1 566 ? 7.493 8.136 -55.110 1.00 83.38 566 PRO A CA 1
ATOM 4563 C C . PRO A 1 566 ? 8.416 8.612 -53.981 1.00 83.38 566 PRO A C 1
ATOM 4565 O O . PRO A 1 566 ? 8.907 7.783 -53.216 1.00 83.38 566 PRO A O 1
ATOM 4568 N N . ALA A 1 567 ? 8.635 9.924 -53.823 1.00 84.75 567 ALA A N 1
ATOM 4569 C CA . ALA A 1 567 ? 9.408 10.461 -52.704 1.00 84.75 567 ALA A CA 1
ATOM 4570 C C . ALA A 1 567 ? 8.712 10.210 -51.356 1.00 84.75 567 ALA A C 1
ATOM 4572 O O . ALA A 1 567 ? 9.352 9.731 -50.421 1.00 84.75 567 ALA A O 1
ATOM 4573 N N . CYS A 1 568 ? 7.403 10.457 -51.258 1.00 84.62 568 CYS A N 1
ATOM 4574 C CA . CYS A 1 568 ? 6.615 10.188 -50.057 1.00 84.62 568 CYS A CA 1
ATOM 4575 C C . CYS A 1 568 ? 6.679 8.711 -49.661 1.00 84.62 568 CYS A C 1
ATOM 4577 O O . CYS A 1 568 ? 6.961 8.419 -48.503 1.00 84.62 568 CYS A O 1
ATOM 4579 N N . ILE A 1 569 ? 6.493 7.786 -50.609 1.00 83.12 569 ILE A N 1
ATOM 4580 C CA . ILE A 1 569 ? 6.598 6.341 -50.339 1.00 83.12 569 ILE A CA 1
ATOM 4581 C C . ILE A 1 569 ? 8.016 5.982 -49.881 1.00 83.12 569 ILE A C 1
ATOM 4583 O O . ILE A 1 569 ? 8.182 5.304 -48.869 1.00 83.12 569 ILE A O 1
ATOM 4587 N N . LYS A 1 570 ? 9.043 6.485 -50.575 1.00 84.31 570 LYS A N 1
ATOM 4588 C CA . LYS A 1 570 ? 10.454 6.247 -50.248 1.00 84.31 570 LYS A CA 1
ATOM 4589 C C . LYS A 1 570 ? 10.807 6.678 -48.822 1.00 84.31 570 LYS A C 1
ATOM 4591 O O . LYS A 1 570 ? 11.417 5.902 -48.090 1.00 84.31 570 LYS A O 1
ATOM 4596 N N . TYR A 1 571 ? 10.435 7.894 -48.422 1.00 81.88 571 TYR A N 1
ATOM 4597 C CA . TYR A 1 571 ? 10.730 8.408 -47.080 1.00 81.88 571 TYR A CA 1
ATOM 4598 C C . TYR A 1 571 ? 9.851 7.774 -45.998 1.00 81.88 571 TYR A C 1
ATOM 4600 O O . TYR A 1 571 ? 10.342 7.514 -44.900 1.00 81.88 571 TYR A O 1
ATOM 4608 N N . LEU A 1 572 ? 8.588 7.464 -46.309 1.00 80.62 572 LEU A N 1
ATOM 4609 C CA . LEU A 1 572 ? 7.706 6.725 -45.406 1.00 80.62 572 LEU A CA 1
ATOM 4610 C C . LEU A 1 572 ? 8.282 5.337 -45.105 1.00 80.62 572 LEU A C 1
ATOM 4612 O O . LEU A 1 572 ? 8.360 4.949 -43.946 1.00 80.62 572 LEU A O 1
ATOM 4616 N N . MET A 1 573 ? 8.745 4.612 -46.125 1.00 80.69 573 MET A N 1
ATOM 4617 C CA . MET A 1 573 ? 9.349 3.287 -45.958 1.00 80.69 573 MET A CA 1
ATOM 4618 C C . MET A 1 573 ? 10.633 3.324 -45.132 1.00 80.69 573 MET A C 1
ATOM 4620 O O . MET A 1 573 ? 10.809 2.464 -44.274 1.00 80.69 573 MET A O 1
ATOM 4624 N N . SER A 1 574 ? 11.484 4.340 -45.301 1.00 78.50 574 SER A N 1
ATOM 4625 C CA . SER A 1 574 ? 12.661 4.518 -44.438 1.00 78.50 574 SER A CA 1
ATOM 4626 C C . SER A 1 574 ? 12.303 4.704 -42.965 1.00 78.50 574 SER A C 1
ATOM 4628 O O . SER A 1 574 ? 13.040 4.239 -42.104 1.00 78.50 574 SER A O 1
ATOM 4630 N N . ALA A 1 575 ? 11.162 5.326 -42.651 1.00 75.44 575 ALA A N 1
ATOM 4631 C CA . ALA A 1 575 ? 10.696 5.440 -41.268 1.00 75.44 575 ALA A CA 1
ATOM 4632 C C . ALA A 1 575 ? 10.283 4.083 -40.658 1.00 75.44 575 ALA A C 1
ATOM 4634 O O . ALA A 1 575 ? 10.293 3.932 -39.438 1.00 75.44 575 ALA A O 1
ATOM 4635 N N . PHE A 1 576 ? 9.947 3.090 -41.490 1.00 79.94 576 PHE A N 1
ATOM 4636 C CA . PHE A 1 576 ? 9.624 1.724 -41.059 1.00 79.94 576 PHE A CA 1
ATOM 4637 C C . PHE A 1 576 ? 10.822 0.763 -41.101 1.00 79.94 576 PHE A C 1
ATOM 4639 O O . PHE A 1 576 ? 10.729 -0.336 -40.547 1.00 79.94 576 PHE A O 1
ATOM 4646 N N . ASP A 1 577 ? 11.945 1.179 -41.694 1.00 84.50 577 ASP A N 1
ATOM 4647 C CA . ASP A 1 577 ? 13.184 0.403 -41.803 1.00 84.50 577 ASP A CA 1
ATOM 4648 C C . ASP A 1 577 ? 14.253 0.873 -40.803 1.00 84.50 577 ASP A C 1
ATOM 4650 O O . ASP A 1 577 ? 15.393 1.209 -41.124 1.00 84.50 577 ASP A O 1
ATOM 4654 N N . VAL A 1 578 ? 13.836 0.944 -39.540 1.00 86.50 578 VAL A N 1
ATOM 4655 C CA . VAL A 1 578 ? 14.642 1.470 -38.433 1.00 86.50 578 VAL A CA 1
ATOM 4656 C C . VAL A 1 578 ? 15.996 0.747 -38.271 1.00 86.50 578 VAL A C 1
ATOM 4658 O O . VAL A 1 578 ? 16.989 1.446 -38.072 1.00 86.50 578 VAL A O 1
ATOM 4661 N N . PRO A 1 579 ? 16.111 -0.598 -38.388 1.00 88.38 579 PRO A N 1
ATOM 4662 C CA . PRO A 1 579 ? 17.408 -1.282 -38.330 1.00 88.38 579 PRO A CA 1
ATOM 4663 C C . PRO A 1 579 ? 18.384 -0.837 -39.413 1.00 88.38 579 PRO A C 1
ATOM 4665 O O . PRO A 1 579 ? 19.563 -0.644 -39.117 1.00 88.38 579 PRO A O 1
ATOM 4668 N N . GLU A 1 580 ? 17.906 -0.653 -40.646 1.00 88.38 580 GLU A N 1
ATOM 4669 C CA . GLU A 1 580 ? 18.747 -0.196 -41.749 1.00 88.38 580 GLU A CA 1
ATOM 4670 C C . GLU A 1 580 ? 19.203 1.244 -41.510 1.00 88.38 580 GLU A C 1
ATOM 4672 O O . GLU A 1 580 ? 20.390 1.543 -41.631 1.00 88.38 580 GLU A O 1
ATOM 4677 N N . VAL A 1 581 ? 18.293 2.126 -41.078 1.00 88.38 581 VAL A N 1
ATOM 4678 C CA . VAL A 1 581 ? 18.636 3.508 -40.702 1.00 88.38 581 VAL A CA 1
ATOM 4679 C C . VAL A 1 581 ? 19.703 3.518 -39.604 1.00 88.38 581 VAL A C 1
ATOM 4681 O O . VAL A 1 581 ? 20.708 4.215 -39.739 1.00 88.38 581 VAL A O 1
ATOM 4684 N N . MET A 1 582 ? 19.541 2.709 -38.552 1.00 90.75 582 MET A N 1
ATOM 4685 C CA . MET A 1 582 ? 20.533 2.577 -37.480 1.00 90.75 582 MET A CA 1
ATOM 4686 C C . MET A 1 582 ? 21.888 2.103 -38.011 1.00 90.75 582 MET A C 1
ATOM 4688 O O . MET A 1 582 ? 22.906 2.714 -37.694 1.00 90.75 582 MET A O 1
ATOM 4692 N N . ALA A 1 583 ? 21.916 1.045 -38.826 1.00 91.75 583 ALA A N 1
ATOM 4693 C CA . ALA A 1 583 ? 23.146 0.434 -39.321 1.00 91.75 583 ALA A CA 1
ATOM 4694 C C . ALA A 1 583 ? 23.900 1.330 -40.321 1.00 91.75 583 ALA A C 1
ATOM 4696 O O . ALA A 1 583 ? 25.121 1.483 -40.213 1.00 91.75 583 ALA A O 1
ATOM 4697 N N . VAL A 1 584 ? 23.188 1.966 -41.259 1.00 91.56 584 VAL A N 1
ATOM 4698 C CA . VAL A 1 584 ? 23.771 2.899 -42.237 1.00 91.56 584 VAL A CA 1
ATOM 4699 C C . VAL A 1 584 ? 24.298 4.142 -41.527 1.00 91.56 584 VAL A C 1
ATOM 4701 O O . VAL A 1 584 ? 25.456 4.514 -41.728 1.00 91.56 584 VAL A O 1
ATOM 4704 N N . THR A 1 585 ? 23.500 4.765 -40.649 1.00 90.69 585 THR A N 1
ATOM 4705 C CA . THR A 1 585 ? 23.957 5.946 -39.904 1.00 90.69 585 THR A CA 1
ATOM 4706 C C . THR A 1 585 ? 25.129 5.612 -38.991 1.00 90.69 585 THR A C 1
ATOM 4708 O O . THR A 1 585 ? 26.111 6.351 -38.989 1.00 90.69 585 THR A O 1
ATOM 4711 N N . ARG A 1 586 ? 25.091 4.477 -38.283 1.00 92.38 586 ARG A N 1
ATOM 4712 C CA . ARG A 1 586 ? 26.224 3.987 -37.486 1.00 92.38 586 ARG A CA 1
ATOM 4713 C C . ARG A 1 586 ? 27.484 3.839 -38.334 1.00 92.38 586 ARG A C 1
ATOM 4715 O O . ARG A 1 586 ? 28.534 4.334 -37.941 1.00 92.38 586 ARG A O 1
ATOM 4722 N N . THR A 1 587 ? 27.389 3.200 -39.499 1.00 90.69 587 THR A N 1
ATOM 4723 C CA . THR A 1 587 ? 28.535 3.001 -40.402 1.00 90.69 587 THR A CA 1
ATOM 4724 C C . THR A 1 587 ? 29.138 4.332 -40.848 1.00 90.69 587 THR A C 1
ATOM 4726 O O . THR A 1 587 ? 30.361 4.469 -40.867 1.00 90.69 587 THR A O 1
ATOM 4729 N N . ASN A 1 588 ? 28.299 5.325 -41.148 1.00 90.62 588 ASN A N 1
ATOM 4730 C CA . ASN A 1 588 ? 28.755 6.665 -41.511 1.00 90.62 588 ASN A CA 1
ATOM 4731 C C . ASN A 1 588 ? 29.424 7.372 -40.325 1.00 90.62 588 ASN A C 1
ATOM 4733 O O . ASN A 1 588 ? 30.544 7.850 -40.473 1.00 90.62 588 ASN A O 1
ATOM 4737 N N . ILE A 1 589 ? 28.810 7.354 -39.132 1.00 91.69 589 ILE A N 1
ATOM 4738 C CA . ILE A 1 589 ? 29.405 7.930 -37.911 1.00 91.69 589 ILE A CA 1
ATOM 4739 C C . ILE A 1 589 ? 30.776 7.307 -37.632 1.00 91.69 589 ILE A C 1
ATOM 4741 O O . ILE A 1 589 ? 31.723 8.015 -37.304 1.00 91.69 589 ILE A O 1
ATOM 4745 N N . CYS A 1 590 ? 30.904 5.989 -37.776 1.00 90.88 590 CYS A N 1
ATOM 4746 C CA . CYS A 1 590 ? 32.152 5.287 -37.493 1.00 90.88 590 CYS A CA 1
ATOM 4747 C C . CYS A 1 590 ? 33.268 5.561 -38.510 1.00 90.88 590 CYS A C 1
ATOM 4749 O O . CYS A 1 590 ? 34.438 5.385 -38.170 1.00 90.88 590 CYS A O 1
ATOM 4751 N N . LYS A 1 591 ? 32.928 5.984 -39.734 1.00 89.94 591 LYS A N 1
ATOM 4752 C CA . LYS A 1 591 ? 33.896 6.350 -40.781 1.00 89.94 591 LYS A CA 1
ATOM 4753 C C . LYS A 1 591 ? 34.255 7.834 -40.756 1.00 89.94 591 LYS A C 1
ATOM 4755 O O . LYS A 1 591 ? 35.426 8.175 -40.871 1.00 89.94 591 LYS A O 1
ATOM 4760 N N . GLU A 1 592 ? 33.252 8.696 -40.629 1.00 91.00 592 GLU A N 1
ATOM 4761 C CA . GLU A 1 592 ? 33.358 10.142 -40.869 1.00 91.00 592 GLU A CA 1
ATOM 4762 C C . GLU A 1 592 ? 33.247 10.975 -39.581 1.00 91.00 592 GLU A C 1
ATOM 4764 O O . GLU A 1 592 ? 33.461 12.184 -39.600 1.00 91.00 592 GLU A O 1
ATOM 4769 N N . GLY A 1 593 ? 32.942 10.342 -38.445 1.00 88.19 593 GLY A N 1
ATOM 4770 C CA . GLY A 1 593 ? 32.715 11.008 -37.164 1.00 88.19 593 GLY A CA 1
ATOM 4771 C C . GLY A 1 593 ? 31.285 11.530 -37.008 1.00 88.19 593 GLY A C 1
ATOM 4772 O O . GLY A 1 593 ? 30.536 11.681 -37.971 1.00 88.19 593 GLY A O 1
ATOM 4773 N N . MET A 1 594 ? 30.880 11.818 -35.767 1.00 85.94 594 MET A N 1
ATOM 4774 C CA . MET A 1 594 ? 29.514 12.271 -35.456 1.00 85.94 594 MET A CA 1
ATOM 4775 C C . MET A 1 594 ? 29.210 13.684 -35.984 1.00 85.94 594 MET A C 1
ATOM 4777 O O . MET A 1 594 ? 28.051 14.009 -36.227 1.00 85.94 594 MET A O 1
ATOM 4781 N N . GLU A 1 595 ? 30.242 14.501 -36.213 1.00 86.19 595 GLU A N 1
ATOM 4782 C CA . GLU A 1 595 ? 30.129 15.861 -36.765 1.00 86.19 595 GLU A CA 1
ATOM 4783 C C . GLU A 1 595 ? 29.680 15.883 -38.235 1.00 86.19 595 GLU A C 1
ATOM 4785 O O . GLU A 1 595 ? 29.173 16.898 -38.708 1.00 86.19 595 GLU A O 1
ATOM 4790 N N . SER A 1 596 ? 29.811 14.756 -38.945 1.00 85.31 596 SER A N 1
ATOM 4791 C CA . SER A 1 596 ? 29.335 14.601 -40.326 1.00 85.31 596 SER A CA 1
ATOM 4792 C C . SER A 1 596 ? 27.804 14.625 -40.444 1.00 85.31 596 SER A C 1
ATOM 4794 O O . SER A 1 596 ? 27.259 14.878 -41.521 1.00 85.31 596 SER A O 1
ATOM 4796 N N . LEU A 1 597 ? 27.083 14.378 -39.344 1.00 88.88 597 LEU A N 1
ATOM 4797 C CA . LEU A 1 597 ? 25.626 14.330 -39.335 1.00 88.88 597 LEU A CA 1
ATOM 4798 C C . LEU A 1 597 ? 25.000 15.707 -39.126 1.00 88.88 597 LEU A C 1
ATOM 4800 O O . LEU A 1 597 ? 25.372 16.480 -38.245 1.00 88.88 597 LEU A O 1
ATOM 4804 N N . SER A 1 598 ? 23.925 15.965 -39.870 1.00 91.50 598 SER A N 1
ATOM 4805 C CA . SER A 1 598 ? 23.021 17.067 -39.554 1.00 91.50 598 SER A CA 1
ATOM 4806 C C . SER A 1 598 ? 22.347 16.846 -38.195 1.00 91.50 598 SER A C 1
ATOM 4808 O O . SER A 1 598 ? 22.149 15.714 -37.746 1.00 91.50 598 SER A O 1
ATOM 4810 N N . ARG A 1 599 ? 21.909 17.934 -37.548 1.00 89.88 599 ARG A N 1
ATOM 4811 C CA . ARG A 1 599 ? 21.190 17.856 -36.262 1.00 89.88 599 ARG A CA 1
ATOM 4812 C C . ARG A 1 599 ? 19.939 16.977 -36.357 1.00 89.88 599 ARG A C 1
ATOM 4814 O O . ARG A 1 599 ? 19.663 16.214 -35.439 1.00 89.88 599 ARG A O 1
ATOM 4821 N N . SER A 1 600 ? 19.203 17.054 -37.467 1.00 86.25 600 SER A N 1
ATOM 4822 C CA . SER A 1 600 ? 18.045 16.189 -37.716 1.00 86.25 600 SER A CA 1
ATOM 4823 C C . SER A 1 600 ? 18.450 14.727 -37.914 1.00 86.25 600 SER A C 1
ATOM 4825 O O . SER A 1 600 ? 17.793 13.849 -37.363 1.00 86.25 600 SER A O 1
ATOM 4827 N N . GLY A 1 601 ? 19.552 14.459 -38.622 1.00 87.94 601 GLY A N 1
ATOM 4828 C CA . GLY A 1 601 ? 20.112 13.114 -38.775 1.00 87.94 601 GLY A CA 1
ATOM 4829 C C . GLY A 1 601 ? 20.515 12.487 -37.439 1.00 87.94 601 GLY A C 1
ATOM 4830 O O . GLY A 1 601 ? 20.157 11.345 -37.166 1.00 87.94 601 GLY A O 1
ATOM 4831 N N . ALA A 1 602 ? 21.170 13.255 -36.564 1.00 89.81 602 ALA A N 1
ATOM 4832 C CA . ALA A 1 602 ? 21.514 12.805 -35.216 1.00 89.81 602 ALA A CA 1
ATOM 4833 C C . ALA A 1 602 ? 20.263 12.491 -34.373 1.00 89.81 602 ALA A C 1
ATOM 4835 O O . ALA A 1 602 ? 20.211 11.459 -33.708 1.00 89.81 602 ALA A O 1
ATOM 4836 N N . VAL A 1 603 ? 19.226 13.336 -34.432 1.00 90.88 603 VAL A N 1
ATOM 4837 C CA . VAL A 1 603 ? 17.953 13.084 -33.731 1.00 90.88 603 VAL A CA 1
ATOM 4838 C C . VAL A 1 603 ? 17.282 11.807 -34.237 1.00 90.88 603 VAL A C 1
ATOM 4840 O O . VAL A 1 603 ? 16.848 10.993 -33.425 1.00 90.88 603 VAL A O 1
ATOM 4843 N N . ILE A 1 604 ? 17.229 11.598 -35.556 1.00 89.56 604 ILE A N 1
ATOM 4844 C CA . ILE A 1 604 ? 16.656 10.385 -36.159 1.00 89.56 604 ILE A CA 1
ATOM 4845 C C . ILE A 1 604 ? 17.437 9.143 -35.721 1.00 89.56 604 ILE A C 1
ATOM 4847 O O . ILE A 1 604 ? 16.828 8.135 -35.360 1.00 89.56 604 ILE A O 1
ATOM 4851 N N . TYR A 1 605 ? 18.769 9.221 -35.693 1.00 91.81 605 TYR A N 1
ATOM 4852 C CA . TYR A 1 605 ? 19.624 8.138 -35.222 1.00 91.81 605 TYR A CA 1
ATOM 4853 C C . TYR A 1 605 ? 19.332 7.769 -33.763 1.00 91.81 605 TYR A C 1
ATOM 4855 O O . TYR A 1 605 ? 18.978 6.625 -33.479 1.00 91.81 605 TYR A O 1
ATOM 4863 N N . TYR A 1 606 ? 19.397 8.733 -32.841 1.00 93.44 606 TYR A N 1
ATOM 4864 C CA . TYR A 1 606 ? 19.149 8.460 -31.423 1.00 93.44 606 TYR A CA 1
ATOM 4865 C C . TYR A 1 606 ? 17.711 8.017 -31.152 1.00 93.44 606 TYR A C 1
ATOM 4867 O O . TYR A 1 606 ? 17.507 7.147 -30.311 1.00 93.44 606 TYR A O 1
ATOM 4875 N N . ALA A 1 607 ? 16.720 8.548 -31.875 1.00 91.25 607 ALA A N 1
ATOM 4876 C CA . ALA A 1 607 ? 15.340 8.075 -31.784 1.00 91.25 607 ALA A CA 1
ATOM 4877 C C . ALA A 1 607 ? 15.216 6.610 -32.235 1.00 91.25 607 ALA A C 1
ATOM 4879 O O . ALA A 1 607 ? 14.545 5.815 -31.578 1.00 91.25 607 ALA A O 1
ATOM 4880 N N . SER A 1 608 ? 15.907 6.237 -33.313 1.00 91.06 608 SER A N 1
ATOM 4881 C CA . SER A 1 608 ? 15.930 4.867 -33.834 1.00 91.06 608 SER A CA 1
ATOM 4882 C C . SER A 1 608 ? 16.571 3.894 -32.840 1.00 91.06 608 SER A C 1
ATOM 4884 O O . SER A 1 608 ? 15.965 2.878 -32.490 1.00 91.06 608 SER A O 1
ATOM 4886 N N . VAL A 1 609 ? 17.750 4.246 -32.310 1.00 93.38 609 VAL A N 1
ATOM 4887 C CA . VAL A 1 609 ? 18.447 3.463 -31.276 1.00 93.38 609 VAL A CA 1
ATOM 4888 C C . VAL A 1 609 ? 17.591 3.346 -30.019 1.00 93.38 609 VAL A C 1
ATOM 4890 O O . VAL A 1 609 ? 17.435 2.245 -29.489 1.00 93.38 609 VAL A O 1
ATOM 4893 N N . PHE A 1 610 ? 17.000 4.453 -29.560 1.00 93.12 610 PHE A N 1
ATOM 4894 C CA . PHE A 1 610 ? 16.137 4.482 -28.383 1.00 93.12 610 PHE A CA 1
ATOM 4895 C C . PHE A 1 610 ? 14.993 3.479 -28.500 1.00 93.12 610 PHE A C 1
ATOM 4897 O O . PHE A 1 610 ? 14.799 2.698 -27.577 1.00 93.12 610 PHE A O 1
ATOM 4904 N N . LEU A 1 611 ? 14.268 3.445 -29.624 1.00 89.12 611 LEU A N 1
ATOM 4905 C CA . LEU A 1 611 ? 13.126 2.541 -29.799 1.00 89.12 611 LEU A CA 1
ATOM 4906 C C . LEU A 1 611 ? 13.507 1.070 -29.573 1.00 89.12 611 LEU A C 1
ATOM 4908 O O . LEU A 1 611 ? 12.806 0.350 -28.860 1.00 89.12 611 LEU A O 1
ATOM 4912 N N . TYR A 1 612 ? 14.635 0.630 -30.132 1.00 89.69 612 TYR A N 1
ATOM 4913 C CA . TYR A 1 612 ? 15.104 -0.750 -29.987 1.00 89.69 612 TYR A CA 1
ATOM 4914 C C . TYR A 1 612 ? 15.702 -1.019 -28.612 1.00 89.69 612 TYR A C 1
ATOM 4916 O O . TYR A 1 612 ? 15.355 -2.011 -27.964 1.00 89.69 612 TYR A O 1
ATOM 4924 N N . PHE A 1 613 ? 16.573 -0.126 -28.149 1.00 92.25 613 PHE A N 1
ATOM 4925 C CA . PHE A 1 613 ? 17.219 -0.259 -26.853 1.00 92.25 613 PHE A CA 1
ATOM 4926 C C . PHE A 1 613 ? 16.203 -0.242 -25.710 1.00 92.25 613 PHE A C 1
ATOM 4928 O O . PHE A 1 613 ? 16.321 -1.012 -24.760 1.00 92.25 613 PHE A O 1
ATOM 4935 N N . TRP A 1 614 ? 15.166 0.585 -25.810 1.00 90.31 614 TRP A N 1
ATOM 4936 C CA . TRP A 1 614 ? 14.093 0.673 -24.830 1.00 90.31 614 TRP A CA 1
ATOM 4937 C C . TRP A 1 614 ? 13.321 -0.649 -24.736 1.00 90.31 614 TRP A C 1
ATOM 4939 O O . TRP A 1 614 ? 13.260 -1.239 -23.658 1.00 90.31 614 TRP A O 1
ATOM 4949 N N . VAL A 1 615 ? 12.829 -1.196 -25.857 1.00 87.75 615 VAL A N 1
ATOM 4950 C CA . VAL A 1 615 ? 12.134 -2.502 -25.859 1.00 87.75 615 VAL A CA 1
ATOM 4951 C C . VAL A 1 615 ? 13.028 -3.602 -25.284 1.00 87.75 615 VAL A C 1
ATOM 4953 O O . VAL A 1 615 ? 12.566 -4.420 -24.487 1.00 87.75 615 VAL A O 1
ATOM 4956 N N . PHE A 1 616 ? 14.310 -3.600 -25.650 1.00 87.69 616 PHE A N 1
ATOM 4957 C CA . PHE A 1 616 ? 15.272 -4.606 -25.215 1.00 87.69 616 PHE A CA 1
ATOM 4958 C C . PHE A 1 616 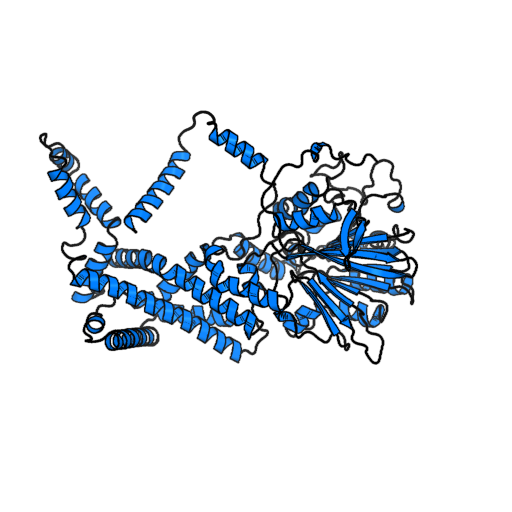? 15.642 -4.498 -23.728 1.00 87.69 616 PHE A C 1
ATOM 4960 O O . PHE A 1 616 ? 15.803 -5.517 -23.056 1.00 87.69 616 PHE A O 1
ATOM 4967 N N . SER A 1 617 ? 15.740 -3.281 -23.191 1.00 92.38 617 SER A N 1
ATOM 4968 C CA . SER A 1 617 ? 16.195 -3.034 -21.817 1.00 92.38 617 SER A CA 1
ATOM 4969 C C . SER A 1 617 ? 15.103 -3.162 -20.764 1.00 92.38 617 SER A C 1
ATOM 4971 O O . SER A 1 617 ? 15.378 -3.625 -19.654 1.00 92.38 617 SER A O 1
ATOM 4973 N N . THR A 1 618 ? 13.858 -2.827 -21.109 1.00 87.56 618 THR A N 1
ATOM 4974 C CA . THR A 1 618 ? 12.720 -2.820 -20.176 1.00 87.56 618 THR A CA 1
ATOM 4975 C C . THR A 1 618 ? 12.557 -4.081 -19.303 1.00 87.56 618 THR A C 1
ATOM 4977 O O . THR A 1 618 ? 12.355 -3.921 -18.096 1.00 87.56 618 THR A O 1
ATOM 4980 N N . PRO A 1 619 ? 12.720 -5.334 -19.799 1.00 89.75 619 PRO A N 1
ATOM 4981 C CA . PRO A 1 619 ? 12.617 -6.523 -18.950 1.00 89.75 619 PRO A CA 1
ATOM 4982 C C . PRO A 1 619 ? 13.649 -6.553 -17.823 1.00 89.75 619 PRO A C 1
ATOM 4984 O O . PRO A 1 619 ? 13.352 -7.000 -16.713 1.00 89.75 619 PRO A O 1
ATOM 4987 N N . VAL A 1 620 ? 14.866 -6.100 -18.125 1.00 92.94 620 VAL A N 1
ATOM 4988 C CA . VAL A 1 620 ? 16.013 -6.170 -17.221 1.00 92.94 620 VAL A CA 1
ATOM 4989 C C . VAL A 1 620 ? 15.908 -5.099 -16.146 1.00 92.94 620 VAL A C 1
ATOM 4991 O O . VAL A 1 620 ? 16.232 -5.377 -14.995 1.00 92.94 620 VAL A O 1
ATOM 4994 N N . VAL A 1 621 ? 15.385 -3.913 -16.475 1.00 91.06 621 VAL A N 1
ATOM 4995 C CA . VAL A 1 621 ? 15.165 -2.842 -15.490 1.00 91.06 621 VAL A CA 1
ATOM 4996 C C . VAL A 1 621 ? 14.274 -3.330 -14.347 1.00 91.06 621 VAL A C 1
ATOM 4998 O O . VAL A 1 621 ? 14.667 -3.275 -13.179 1.00 91.06 621 VAL A O 1
ATOM 5001 N N . SER A 1 622 ? 13.105 -3.875 -14.691 1.00 89.50 622 SER A N 1
ATOM 5002 C CA . SER A 1 622 ? 12.164 -4.432 -13.716 1.00 89.50 622 SER A CA 1
ATOM 5003 C C . SER A 1 622 ? 12.742 -5.614 -12.942 1.00 89.50 622 SER A C 1
ATOM 5005 O O . SER A 1 622 ? 12.452 -5.764 -11.756 1.00 89.50 622 SER A O 1
ATOM 5007 N N . LEU A 1 623 ? 13.567 -6.453 -13.579 1.00 93.31 623 LEU A N 1
ATOM 5008 C CA . LEU A 1 623 ? 14.216 -7.579 -12.906 1.00 93.31 623 LEU A CA 1
ATOM 5009 C C . LEU A 1 623 ? 15.226 -7.108 -11.852 1.00 93.31 623 LEU A C 1
ATOM 5011 O O . LEU A 1 623 ? 15.220 -7.628 -10.736 1.00 93.31 623 LEU A O 1
ATOM 5015 N N . VAL A 1 624 ? 16.073 -6.126 -12.183 1.00 96.25 624 VAL A N 1
ATOM 5016 C CA . VAL A 1 624 ? 17.059 -5.562 -11.247 1.00 96.25 624 VAL A CA 1
ATOM 5017 C C . VAL A 1 624 ? 16.348 -4.900 -10.066 1.00 96.25 624 VAL A C 1
ATOM 5019 O O . VAL A 1 624 ? 16.691 -5.175 -8.916 1.00 96.25 624 VAL A O 1
ATOM 5022 N N . PHE A 1 625 ? 15.310 -4.101 -10.325 1.00 93.56 625 PHE A N 1
ATOM 5023 C CA . PHE A 1 625 ? 14.555 -3.422 -9.271 1.00 93.56 625 PHE A CA 1
ATOM 5024 C C . PHE A 1 625 ? 13.745 -4.393 -8.393 1.00 93.56 625 PHE A C 1
ATOM 5026 O O . PHE A 1 625 ? 13.788 -4.318 -7.165 1.00 93.56 625 PHE A O 1
ATOM 5033 N N . GLY A 1 626 ? 13.072 -5.378 -8.994 1.00 93.44 626 GLY A N 1
ATOM 5034 C CA . GLY A 1 626 ? 12.373 -6.432 -8.256 1.00 93.44 626 GLY A CA 1
ATOM 5035 C C . GLY A 1 626 ? 13.317 -7.288 -7.400 1.00 93.44 626 GLY A C 1
ATOM 5036 O O . GLY A 1 626 ? 12.996 -7.635 -6.262 1.00 93.44 626 GLY A O 1
ATOM 5037 N N . SER A 1 627 ? 14.520 -7.580 -7.904 1.00 97.12 627 SER A N 1
ATOM 5038 C CA . SER A 1 627 ? 15.559 -8.290 -7.143 1.00 97.12 627 SER A CA 1
ATOM 5039 C C . SER A 1 627 ? 16.085 -7.456 -5.978 1.00 97.12 627 SER A C 1
ATOM 5041 O O . SER A 1 627 ? 16.266 -7.988 -4.884 1.00 97.12 627 SER A O 1
ATOM 5043 N N . TYR A 1 628 ? 16.268 -6.149 -6.182 1.00 96.56 628 TYR A N 1
ATOM 5044 C CA . TYR A 1 628 ? 16.616 -5.209 -5.120 1.00 96.56 628 TYR A CA 1
ATOM 5045 C C . TYR A 1 628 ? 15.587 -5.239 -3.983 1.00 96.56 628 TYR A C 1
ATOM 5047 O O . TYR A 1 628 ? 15.962 -5.494 -2.839 1.00 96.56 628 TYR A O 1
ATOM 5055 N N . LEU A 1 629 ? 14.294 -5.088 -4.294 1.00 94.75 629 LEU A N 1
ATOM 5056 C CA . LEU A 1 629 ? 13.228 -5.123 -3.287 1.00 94.75 629 LEU A CA 1
ATOM 5057 C C . LEU A 1 629 ? 13.204 -6.455 -2.528 1.00 94.75 629 LEU A C 1
ATOM 5059 O O . LEU A 1 629 ? 13.125 -6.455 -1.300 1.00 94.75 629 LEU A O 1
ATOM 5063 N N . TYR A 1 630 ? 13.341 -7.583 -3.236 1.00 97.19 630 TYR A N 1
ATOM 5064 C CA . TYR A 1 630 ? 13.417 -8.915 -2.627 1.00 97.19 630 TYR A CA 1
ATOM 5065 C C . TYR A 1 630 ? 14.603 -9.065 -1.664 1.00 97.19 630 TYR A C 1
ATOM 5067 O O . TYR A 1 630 ? 14.446 -9.614 -0.570 1.00 97.19 630 TYR A O 1
ATOM 5075 N N . ILE A 1 631 ? 15.788 -8.583 -2.052 1.00 97.25 631 ILE A N 1
ATOM 5076 C CA . ILE A 1 631 ? 16.988 -8.674 -1.214 1.00 97.25 631 ILE A CA 1
ATOM 5077 C C . ILE A 1 631 ? 16.846 -7.777 0.022 1.00 97.25 631 ILE A C 1
ATOM 5079 O O . ILE A 1 631 ? 17.099 -8.196 1.155 1.00 97.25 631 ILE A O 1
ATOM 5083 N N . CYS A 1 632 ? 16.400 -6.543 -0.183 1.00 96.31 632 CYS A N 1
ATOM 5084 C CA . CYS A 1 632 ? 16.224 -5.561 0.875 1.00 96.31 632 CYS A CA 1
ATOM 5085 C C . CYS A 1 632 ? 15.224 -6.017 1.941 1.00 96.31 632 CYS A C 1
ATOM 5087 O O . CYS A 1 632 ? 15.525 -5.929 3.134 1.00 96.31 632 CYS A O 1
ATOM 5089 N N . ILE A 1 633 ? 14.072 -6.549 1.542 1.00 95.81 633 ILE A N 1
ATOM 5090 C CA . ILE A 1 633 ? 13.047 -6.948 2.507 1.00 95.81 633 ILE A CA 1
ATOM 5091 C C . ILE A 1 633 ? 13.437 -8.200 3.301 1.00 95.81 633 ILE A C 1
ATOM 5093 O O . ILE A 1 633 ? 13.288 -8.211 4.521 1.00 95.81 633 ILE A O 1
ATOM 5097 N N . ASN A 1 634 ? 14.017 -9.215 2.651 1.00 96.94 634 ASN A N 1
ATOM 5098 C CA . ASN A 1 634 ? 14.319 -10.492 3.307 1.00 96.94 634 ASN A CA 1
ATOM 5099 C C . ASN A 1 634 ? 15.606 -10.478 4.141 1.00 96.94 634 ASN A C 1
ATOM 5101 O O . ASN A 1 634 ? 15.663 -11.143 5.172 1.00 96.94 634 ASN A O 1
ATOM 5105 N N . TRP A 1 635 ? 16.646 -9.750 3.719 1.00 95.31 635 TRP A N 1
ATOM 5106 C CA . TRP A 1 635 ? 17.932 -9.752 4.433 1.00 95.31 635 TRP A CA 1
ATOM 5107 C C . TRP A 1 635 ? 18.165 -8.499 5.269 1.00 95.31 635 TRP A C 1
ATOM 5109 O O . TRP A 1 635 ? 18.824 -8.569 6.308 1.00 95.31 635 TRP A O 1
ATOM 5119 N N . LEU A 1 636 ? 17.649 -7.349 4.832 1.00 95.31 636 LEU A N 1
ATOM 5120 C CA . LEU A 1 636 ? 17.856 -6.075 5.525 1.00 95.31 636 LEU A CA 1
ATOM 5121 C C . LEU A 1 636 ? 16.621 -5.625 6.315 1.00 95.31 636 LEU A C 1
ATOM 5123 O O . LEU A 1 636 ? 16.755 -4.730 7.150 1.00 95.31 636 LEU A O 1
ATOM 5127 N N . HIS A 1 637 ? 15.459 -6.257 6.099 1.00 95.75 637 HIS A N 1
ATOM 5128 C CA . HIS A 1 637 ? 14.171 -5.873 6.683 1.00 95.75 637 HIS A CA 1
ATOM 5129 C C . HIS A 1 637 ? 13.870 -4.381 6.474 1.00 95.75 637 HIS A C 1
ATOM 5131 O O . HIS A 1 637 ? 13.497 -3.676 7.412 1.00 95.75 637 HIS A O 1
ATOM 5137 N N . ILE A 1 638 ? 14.099 -3.902 5.247 1.00 92.62 638 ILE A N 1
ATOM 5138 C CA . ILE A 1 638 ? 13.741 -2.556 4.781 1.00 92.62 638 ILE A CA 1
ATOM 5139 C C . ILE A 1 638 ? 12.773 -2.651 3.598 1.00 92.62 638 ILE A C 1
ATOM 5141 O O . ILE A 1 638 ? 12.626 -3.723 3.017 1.00 92.62 638 ILE A O 1
ATOM 5145 N N . HIS A 1 639 ? 12.153 -1.532 3.220 1.00 91.12 639 HIS A N 1
ATOM 5146 C CA . HIS A 1 639 ? 11.190 -1.460 2.116 1.00 91.12 639 HIS A CA 1
ATOM 5147 C C . HIS A 1 639 ? 9.949 -2.342 2.295 1.00 91.12 639 HIS A C 1
ATOM 5149 O O . HIS A 1 639 ? 9.500 -3.001 1.358 1.00 91.12 639 HIS A O 1
ATOM 5155 N N . PHE A 1 640 ? 9.420 -2.415 3.521 1.00 93.19 640 PHE A N 1
ATOM 5156 C CA . PHE A 1 640 ? 8.263 -3.264 3.801 1.00 93.19 640 PHE A CA 1
ATOM 5157 C C . PHE A 1 640 ? 7.031 -2.852 2.987 1.00 93.19 640 PHE A C 1
ATOM 5159 O O . PHE A 1 640 ? 6.291 -3.723 2.532 1.00 93.19 640 PHE A O 1
ATOM 5166 N N . ASP A 1 641 ? 6.860 -1.547 2.773 1.00 90.00 641 ASP A N 1
ATOM 5167 C CA . ASP A 1 641 ? 5.744 -0.989 2.026 1.00 90.00 641 ASP A CA 1
ATOM 5168 C C . ASP A 1 641 ? 5.963 -1.142 0.515 1.00 90.00 641 ASP A C 1
ATOM 5170 O O . ASP A 1 641 ? 5.193 -1.824 -0.160 1.00 90.00 641 ASP A O 1
ATOM 5174 N N . GLU A 1 642 ? 7.086 -0.641 -0.009 1.00 89.50 642 GLU A N 1
ATOM 5175 C CA . GLU A 1 642 ? 7.413 -0.659 -1.442 1.00 89.50 642 GLU A CA 1
ATOM 5176 C C . GLU A 1 642 ? 7.467 -2.081 -2.020 1.00 89.50 642 GLU A C 1
ATOM 5178 O O . GLU A 1 642 ? 6.966 -2.358 -3.115 1.00 89.50 642 GLU A O 1
ATOM 5183 N N . ALA A 1 643 ? 8.047 -3.026 -1.275 1.00 90.25 643 ALA A N 1
ATOM 5184 C CA . ALA A 1 643 ? 8.185 -4.400 -1.738 1.00 90.25 643 ALA A CA 1
ATOM 5185 C C . ALA A 1 643 ? 6.850 -5.152 -1.814 1.00 90.25 643 ALA A C 1
ATOM 5187 O O . ALA A 1 643 ? 6.747 -6.108 -2.580 1.00 90.25 643 ALA A O 1
ATOM 5188 N N . PHE A 1 644 ? 5.836 -4.778 -1.036 1.00 93.06 644 PHE A N 1
ATOM 5189 C CA . PHE A 1 644 ? 4.552 -5.484 -1.029 1.00 93.06 644 PHE A CA 1
ATOM 5190 C C . PHE A 1 644 ? 3.447 -4.717 -1.770 1.00 93.06 644 PHE A C 1
ATOM 5192 O O . PHE A 1 644 ? 2.626 -5.352 -2.446 1.00 93.06 644 PHE A O 1
ATOM 5199 N N . SER A 1 645 ? 3.486 -3.382 -1.777 1.00 89.75 645 SER A N 1
ATOM 5200 C CA . SER A 1 645 ? 2.606 -2.544 -2.601 1.00 89.75 645 SER A CA 1
ATOM 5201 C C . SER A 1 645 ? 2.830 -2.803 -4.091 1.00 89.75 645 SER A C 1
ATOM 5203 O O . SER A 1 645 ? 1.868 -2.908 -4.855 1.00 89.75 645 SER A O 1
ATOM 5205 N N . SER A 1 646 ? 4.074 -3.074 -4.508 1.00 85.62 646 SER A N 1
ATOM 5206 C CA . SER A 1 646 ? 4.393 -3.489 -5.883 1.00 85.62 646 SER A CA 1
ATOM 5207 C C . SER A 1 646 ? 3.728 -4.811 -6.294 1.00 85.62 646 SER A C 1
ATOM 5209 O O . SER A 1 646 ? 3.463 -5.054 -7.480 1.00 85.62 646 SER A O 1
ATOM 5211 N N . LEU A 1 647 ? 3.424 -5.679 -5.323 1.00 89.88 647 LEU A N 1
ATOM 5212 C CA . LEU A 1 647 ? 2.827 -6.989 -5.551 1.00 89.88 647 LEU A CA 1
ATOM 5213 C C . LEU A 1 647 ? 1.306 -6.961 -5.528 1.00 89.88 647 LEU A C 1
ATOM 5215 O O . LEU A 1 647 ? 0.710 -7.908 -6.053 1.00 89.88 647 LEU A O 1
ATOM 5219 N N . ARG A 1 648 ? 0.667 -5.914 -4.989 1.00 90.31 648 ARG A N 1
ATOM 5220 C CA . ARG A 1 648 ? -0.799 -5.732 -4.987 1.00 90.31 648 ARG A CA 1
ATOM 5221 C C . ARG A 1 648 ? -1.520 -7.030 -4.625 1.00 90.31 648 ARG A C 1
ATOM 5223 O O . ARG A 1 648 ? -2.208 -7.646 -5.455 1.00 90.31 648 ARG A O 1
ATOM 5230 N N . ILE A 1 649 ? -1.187 -7.559 -3.450 1.00 93.12 649 ILE A N 1
ATOM 5231 C CA . ILE A 1 649 ? -1.656 -8.865 -2.990 1.00 93.12 649 ILE A CA 1
ATOM 5232 C C . ILE A 1 649 ? -3.012 -8.672 -2.315 1.00 93.12 649 ILE A C 1
ATOM 5234 O O . ILE A 1 649 ? -3.091 -8.293 -1.153 1.00 93.12 649 ILE A O 1
ATOM 5238 N N . ALA A 1 650 ? -4.075 -8.986 -3.054 1.00 94.12 650 ALA A N 1
ATOM 5239 C CA . ALA A 1 650 ? -5.455 -8.926 -2.567 1.00 94.12 650 ALA A CA 1
ATOM 5240 C C . ALA A 1 650 ? -5.849 -10.081 -1.634 1.00 94.12 650 ALA A C 1
ATOM 5242 O O . ALA A 1 650 ? -6.928 -10.063 -1.068 1.00 94.12 650 ALA A O 1
ATOM 5243 N N . ASN A 1 651 ? -5.000 -11.095 -1.498 1.00 95.62 651 ASN A N 1
ATOM 5244 C CA . ASN A 1 651 ? -5.220 -12.250 -0.628 1.00 95.62 651 ASN A CA 1
ATOM 5245 C C . ASN A 1 651 ? -4.805 -11.946 0.819 1.00 95.62 651 ASN A C 1
ATOM 5247 O O . ASN A 1 651 ? -4.279 -10.863 1.079 1.00 95.62 651 ASN A O 1
ATOM 5251 N N . TYR A 1 652 ? -4.985 -12.922 1.717 1.00 96.94 652 TYR A N 1
ATOM 5252 C CA . TYR A 1 652 ? -4.655 -12.807 3.141 1.00 96.94 652 TYR A CA 1
ATOM 5253 C C . TYR A 1 652 ? -5.418 -11.647 3.782 1.00 96.94 652 TYR A C 1
ATOM 5255 O O . TYR A 1 652 ? -4.863 -10.586 4.072 1.00 96.94 652 TYR A O 1
ATOM 5263 N N . LYS A 1 653 ? -6.734 -11.833 3.903 1.00 97.75 653 LYS A N 1
ATOM 5264 C CA . LYS A 1 653 ? -7.632 -10.882 4.562 1.00 97.75 653 LYS A CA 1
ATOM 5265 C C . LYS A 1 653 ? -8.097 -11.427 5.900 1.00 97.75 653 LYS A C 1
ATOM 5267 O O . LYS A 1 653 ? -8.077 -12.637 6.104 1.00 97.75 653 LYS A O 1
ATOM 5272 N N . SER A 1 654 ? -8.488 -10.551 6.811 1.00 97.38 654 SER A N 1
ATOM 5273 C CA . SER A 1 654 ? -9.011 -10.949 8.111 1.00 97.38 654 SER A CA 1
ATOM 5274 C C . SER A 1 654 ? -9.757 -9.817 8.791 1.00 97.38 654 SER A C 1
ATOM 5276 O O . SER A 1 654 ? -9.555 -8.646 8.489 1.00 97.38 654 SER A O 1
ATOM 5278 N N . PHE A 1 655 ? -10.574 -10.196 9.761 1.00 98.00 655 PHE A N 1
ATOM 5279 C CA . PHE A 1 655 ? -11.165 -9.308 10.754 1.00 98.00 655 PHE A CA 1
ATOM 5280 C C . PHE A 1 655 ? -11.139 -10.020 12.111 1.00 98.00 655 PHE A C 1
ATOM 5282 O O . PHE A 1 655 ? -10.876 -11.227 12.186 1.00 98.00 655 PHE A O 1
ATOM 5289 N N . THR A 1 656 ? -11.355 -9.280 13.192 1.00 98.12 656 THR A N 1
ATOM 5290 C CA . THR A 1 656 ? -11.384 -9.838 14.546 1.00 98.12 656 THR A CA 1
ATOM 5291 C C . THR A 1 656 ? -12.775 -9.687 15.137 1.00 98.12 656 THR A C 1
ATOM 5293 O O . THR A 1 656 ? -13.283 -8.577 15.211 1.00 98.12 656 THR A O 1
ATOM 5296 N N . ARG A 1 657 ? -13.359 -10.791 15.590 1.00 97.88 657 ARG A N 1
ATOM 5297 C CA . ARG A 1 657 ? -14.628 -10.848 16.310 1.00 97.88 657 ARG A CA 1
ATOM 5298 C C . ARG A 1 657 ? -14.377 -11.048 17.798 1.00 97.88 657 ARG A C 1
ATOM 5300 O O . ARG A 1 657 ? -13.560 -11.880 18.187 1.00 97.88 657 ARG A O 1
ATOM 5307 N N . PHE A 1 658 ? -15.097 -10.307 18.620 1.00 97.69 658 PHE A N 1
ATOM 5308 C CA . PHE A 1 658 ? -14.983 -10.301 20.069 1.00 97.69 658 PHE A CA 1
ATOM 5309 C C . PHE A 1 658 ? -16.300 -10.709 20.709 1.00 97.69 658 PHE A C 1
ATOM 5311 O O . PHE A 1 658 ? -17.369 -10.377 20.198 1.00 97.69 658 PHE A O 1
ATOM 5318 N N . HIS A 1 659 ? -16.205 -11.385 21.849 1.00 96.94 659 HIS A N 1
ATOM 5319 C CA . HIS A 1 659 ? -17.344 -11.774 22.669 1.00 96.94 659 HIS A CA 1
ATOM 5320 C C . HIS A 1 659 ? -17.066 -11.428 24.127 1.00 96.94 659 HIS A C 1
ATOM 5322 O O . HIS A 1 659 ? -16.094 -11.921 24.704 1.00 96.94 659 HIS A O 1
ATOM 5328 N N . ILE A 1 660 ? -17.914 -10.577 24.707 1.00 96.44 660 ILE A N 1
ATOM 5329 C CA . ILE A 1 660 ? -17.854 -10.219 26.125 1.00 96.44 660 ILE A CA 1
ATOM 5330 C C . ILE A 1 660 ? -18.691 -11.227 26.910 1.00 96.44 660 ILE A C 1
ATOM 5332 O O . ILE A 1 660 ? -19.912 -11.300 26.757 1.00 96.44 660 ILE A O 1
ATOM 5336 N N . LYS A 1 661 ? -18.028 -12.000 27.770 1.00 93.94 661 LYS A N 1
ATOM 5337 C CA . LYS A 1 661 ? -18.677 -12.959 28.663 1.00 93.94 661 LYS A CA 1
ATOM 5338 C C . LYS A 1 661 ? -19.170 -12.287 29.938 1.00 93.94 661 LYS A C 1
ATOM 5340 O O . LYS A 1 661 ? -18.575 -11.336 30.430 1.00 93.94 661 LYS A O 1
ATOM 5345 N N . LYS A 1 662 ? -20.173 -12.904 30.569 1.00 90.12 662 LYS A N 1
ATOM 5346 C CA . LYS A 1 662 ? -20.730 -12.491 31.874 1.00 90.12 662 LYS A CA 1
ATOM 5347 C C . LYS A 1 662 ? -19.724 -12.480 33.033 1.00 90.12 662 LYS A C 1
ATOM 5349 O O . LYS A 1 662 ? -19.997 -11.917 34.081 1.00 90.12 662 LYS A O 1
ATOM 5354 N N . ASN A 1 663 ? -18.574 -13.136 32.884 1.00 90.31 663 ASN A N 1
ATOM 5355 C CA . ASN A 1 663 ? -17.501 -13.122 33.881 1.00 90.31 663 ASN A CA 1
ATOM 5356 C C . ASN A 1 663 ? -16.474 -11.998 33.637 1.00 90.31 663 ASN A C 1
ATOM 5358 O O . ASN A 1 663 ? -15.394 -12.043 34.220 1.00 90.31 663 ASN A O 1
ATOM 5362 N N . LYS A 1 664 ? -16.803 -11.018 32.782 1.00 89.75 664 LYS A N 1
ATOM 5363 C CA . LYS A 1 664 ? -15.940 -9.923 32.310 1.00 89.75 664 LYS A CA 1
ATOM 5364 C C . LYS A 1 664 ? -14.787 -10.337 31.386 1.00 89.75 664 LYS A C 1
ATOM 5366 O O . LYS A 1 664 ? -14.053 -9.463 30.927 1.00 89.75 664 LYS A O 1
ATOM 5371 N N . ASP A 1 665 ? -14.624 -11.620 31.062 1.00 92.69 665 ASP A N 1
ATOM 5372 C CA . ASP A 1 665 ? -13.612 -12.043 30.091 1.00 92.69 665 ASP A CA 1
ATOM 5373 C C . ASP A 1 665 ? -14.034 -11.690 28.660 1.00 92.69 665 ASP A C 1
ATOM 5375 O O . ASP A 1 665 ? -15.214 -11.737 28.307 1.00 92.69 665 ASP A O 1
ATOM 5379 N N . ILE A 1 666 ? -13.045 -11.408 27.811 1.00 94.81 666 ILE A N 1
ATOM 5380 C CA . ILE A 1 666 ? -13.238 -11.264 26.368 1.00 94.81 666 ILE A CA 1
ATOM 5381 C C . ILE A 1 666 ? -12.617 -12.451 25.638 1.00 94.81 666 ILE A C 1
ATOM 5383 O O . ILE A 1 666 ? -11.421 -12.725 25.764 1.00 94.81 666 ILE A O 1
ATOM 5387 N N . GLU A 1 667 ? -13.421 -13.116 24.812 1.00 94.75 667 GLU A N 1
ATOM 5388 C CA . GLU A 1 667 ? -12.922 -14.029 23.784 1.00 94.75 667 GLU A CA 1
ATOM 5389 C C . GLU A 1 667 ? -12.636 -13.264 22.495 1.00 94.75 667 GLU A C 1
ATOM 5391 O O . GLU A 1 667 ? -13.387 -12.372 22.103 1.00 94.75 667 GLU A O 1
ATOM 5396 N N . VAL A 1 668 ? -11.542 -13.632 21.827 1.00 95.38 668 VAL A N 1
ATOM 5397 C CA . VAL A 1 668 ? -11.061 -12.973 20.611 1.00 95.38 668 VAL A CA 1
ATOM 5398 C C . VAL A 1 668 ? -10.881 -14.015 19.514 1.00 95.38 668 VAL A C 1
ATOM 5400 O O . VAL A 1 668 ? -10.024 -14.892 19.624 1.00 95.38 668 VAL A O 1
ATOM 5403 N N . PHE A 1 669 ? -11.652 -13.889 18.439 1.00 95.38 669 PHE A N 1
ATOM 5404 C CA . PHE A 1 669 ? -11.623 -14.759 17.269 1.00 95.38 669 PHE A CA 1
ATOM 5405 C C . PHE A 1 669 ? -11.140 -13.962 16.058 1.00 95.38 669 PHE A C 1
ATOM 5407 O O . PHE A 1 669 ? -11.857 -13.112 15.540 1.00 95.38 669 PHE A O 1
ATOM 5414 N N . THR A 1 670 ? -9.931 -14.227 15.569 1.00 95.62 670 THR A N 1
ATOM 5415 C CA . THR A 1 670 ? -9.469 -13.643 14.302 1.00 95.62 670 THR A CA 1
ATOM 5416 C C . THR A 1 670 ? -9.765 -14.611 13.167 1.00 95.62 670 THR A C 1
ATOM 5418 O O . THR A 1 670 ? -9.256 -15.730 13.148 1.00 95.62 670 THR A O 1
ATOM 5421 N N . LEU A 1 671 ? -10.593 -14.171 12.224 1.00 95.38 671 LEU A N 1
ATOM 5422 C CA . LEU A 1 671 ? -11.066 -14.974 11.103 1.00 95.38 671 LEU A CA 1
ATOM 5423 C C . LEU A 1 671 ? -10.297 -14.578 9.849 1.00 95.38 671 LEU A C 1
ATOM 5425 O O . LEU A 1 671 ? -10.313 -13.414 9.455 1.00 95.38 671 LEU A O 1
ATOM 5429 N N . ALA A 1 672 ? -9.610 -15.545 9.246 1.00 94.62 672 ALA A N 1
ATOM 5430 C CA . ALA A 1 672 ? -8.703 -15.334 8.126 1.00 94.62 672 ALA A CA 1
ATOM 5431 C C . ALA A 1 672 ? -9.269 -15.871 6.802 1.00 94.62 672 ALA A C 1
ATOM 5433 O O . ALA A 1 672 ? -9.973 -16.879 6.763 1.00 94.62 672 ALA A O 1
ATOM 5434 N N . VAL A 1 673 ? -8.920 -15.198 5.707 1.00 94.00 673 VAL A N 1
ATOM 5435 C CA . VAL A 1 673 ? -9.335 -15.488 4.334 1.00 94.00 673 VAL A CA 1
ATOM 5436 C C . VAL A 1 673 ? -8.093 -15.537 3.447 1.00 94.00 673 VAL A C 1
ATOM 5438 O O . VAL A 1 673 ? -7.563 -14.509 3.013 1.00 94.00 673 VAL A O 1
ATOM 5441 N N . ASP A 1 674 ? -7.643 -16.750 3.130 1.00 94.69 674 ASP A N 1
ATOM 5442 C CA . ASP A 1 674 ? -6.418 -16.962 2.347 1.00 94.69 674 ASP A CA 1
ATOM 5443 C C . ASP A 1 674 ? -6.541 -16.484 0.902 1.00 94.69 674 ASP A C 1
ATOM 5445 O O . ASP A 1 674 ? -5.575 -15.994 0.313 1.00 94.69 674 ASP A O 1
ATOM 5449 N N . LYS A 1 675 ? -7.721 -16.639 0.299 1.00 95.38 675 LYS A N 1
ATOM 5450 C CA . LYS A 1 675 ? -7.962 -16.310 -1.107 1.00 95.38 675 LYS A CA 1
ATOM 5451 C C . LYS A 1 675 ? -9.217 -15.475 -1.246 1.00 95.38 675 LYS A C 1
ATOM 5453 O O . LYS A 1 675 ? -10.304 -15.923 -0.903 1.00 95.38 675 LYS A O 1
ATOM 5458 N N . VAL A 1 676 ? -9.052 -14.291 -1.822 1.00 94.62 676 VAL A N 1
ATOM 5459 C CA . VAL A 1 676 ? -10.173 -13.414 -2.146 1.00 94.62 676 VAL A CA 1
ATOM 5460 C C . VAL A 1 676 ? -10.779 -13.833 -3.492 1.00 94.62 676 VAL A C 1
ATOM 5462 O O . VAL A 1 676 ? -10.033 -13.946 -4.478 1.00 94.62 676 V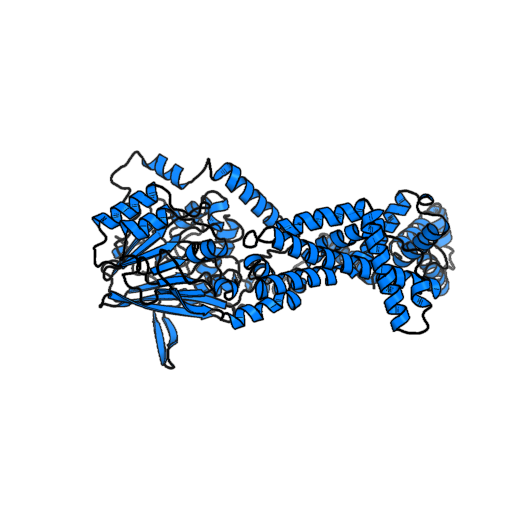AL A O 1
ATOM 5465 N N . PRO A 1 677 ? -12.103 -14.075 -3.559 1.00 91.81 677 PRO A N 1
ATOM 5466 C CA . PRO A 1 677 ? -12.803 -14.365 -4.807 1.00 91.81 677 PRO A CA 1
ATOM 5467 C C . PRO A 1 677 ? -12.666 -13.236 -5.836 1.00 91.81 677 PRO A C 1
ATOM 5469 O O . PRO A 1 677 ? -12.502 -12.066 -5.492 1.00 91.81 677 PRO A O 1
ATOM 5472 N N . LYS A 1 678 ? -12.716 -13.592 -7.123 1.00 86.94 678 LYS A N 1
ATOM 5473 C CA . LYS A 1 678 ? -12.608 -12.633 -8.240 1.00 86.94 678 LYS A CA 1
ATOM 5474 C C . LYS A 1 678 ? -13.715 -12.764 -9.274 1.00 86.94 678 LYS A C 1
ATOM 5476 O O . LYS A 1 678 ? -13.943 -11.822 -10.027 1.00 86.94 678 LYS A O 1
ATOM 5481 N N . ASP A 1 679 ? -14.359 -13.923 -9.311 1.00 87.62 679 ASP A N 1
ATOM 5482 C CA . ASP A 1 679 ? -15.434 -14.214 -10.241 1.00 87.62 679 ASP A CA 1
ATOM 5483 C C . ASP A 1 679 ? -16.765 -13.872 -9.582 1.00 87.62 679 ASP A C 1
ATOM 5485 O O . ASP A 1 679 ? -17.060 -14.319 -8.472 1.00 87.62 679 ASP A O 1
ATOM 5489 N N . TRP A 1 680 ? -17.550 -13.056 -10.277 1.00 85.88 680 TRP A N 1
ATOM 5490 C CA . TRP A 1 680 ? -18.787 -12.495 -9.759 1.00 85.88 680 TRP A CA 1
ATOM 5491 C C . TRP A 1 680 ? -19.995 -13.223 -10.319 1.00 85.88 680 TRP A C 1
ATOM 5493 O O . TRP A 1 680 ? -20.087 -13.504 -11.517 1.00 85.88 680 TRP A O 1
ATOM 5503 N N . LYS A 1 681 ? -20.944 -13.494 -9.430 1.00 83.38 681 LYS A N 1
ATOM 5504 C CA . LYS A 1 681 ? -22.260 -14.012 -9.765 1.00 83.38 681 LYS A CA 1
ATOM 5505 C C . LYS A 1 681 ? -23.286 -13.197 -8.997 1.00 83.38 681 LYS A C 1
ATOM 5507 O O . LYS A 1 681 ? -23.097 -12.958 -7.809 1.00 83.38 681 LYS A O 1
ATOM 5512 N N . LEU A 1 682 ? -24.351 -12.792 -9.685 1.00 79.69 682 LEU A N 1
ATOM 5513 C CA . LEU A 1 682 ? -25.477 -12.136 -9.039 1.00 79.69 682 LEU A CA 1
ATOM 5514 C C . LEU A 1 682 ? -26.094 -13.103 -8.028 1.00 79.69 682 LEU A C 1
ATOM 5516 O O . LEU A 1 682 ? -26.416 -14.248 -8.371 1.00 79.69 682 LEU A O 1
ATOM 5520 N N . ASP A 1 683 ? -26.225 -12.638 -6.796 1.00 77.12 683 ASP A N 1
ATOM 5521 C CA . ASP A 1 683 ? -26.974 -13.346 -5.780 1.00 77.12 683 ASP A CA 1
ATOM 5522 C C . ASP A 1 683 ? -28.466 -13.210 -6.114 1.00 77.12 683 ASP A C 1
ATOM 5524 O O . ASP A 1 683 ? -28.992 -12.107 -6.246 1.00 77.12 683 ASP A O 1
ATOM 5528 N N . LYS A 1 684 ? -29.127 -14.348 -6.354 1.00 75.31 684 LYS A N 1
ATOM 5529 C CA . LYS A 1 684 ? -30.547 -14.379 -6.743 1.00 75.31 684 LYS A CA 1
ATOM 5530 C C . LYS A 1 684 ? -31.439 -13.888 -5.615 1.00 75.31 684 LYS A C 1
ATOM 5532 O O . LYS A 1 684 ? -32.517 -13.368 -5.884 1.00 75.31 684 LYS A O 1
ATOM 5537 N N . ASP A 1 685 ? -30.960 -14.056 -4.391 1.00 70.75 685 ASP A N 1
ATOM 5538 C CA . ASP A 1 685 ? -31.657 -13.644 -3.196 1.00 70.75 685 ASP A CA 1
ATOM 5539 C C . ASP A 1 685 ? -31.271 -12.210 -2.823 1.00 70.75 685 ASP A C 1
ATOM 5541 O O . ASP A 1 685 ? -31.827 -11.676 -1.886 1.00 70.75 685 ASP A O 1
ATOM 5545 N N . TRP A 1 686 ? -30.403 -11.518 -3.573 1.00 69.94 686 TRP A N 1
ATOM 5546 C CA . TRP A 1 686 ? -30.059 -10.119 -3.289 1.00 69.94 686 TRP A CA 1
ATOM 5547 C C . TRP A 1 686 ? -31.270 -9.184 -3.370 1.00 69.94 686 TRP A C 1
ATOM 5549 O O . TRP A 1 686 ? -31.465 -8.324 -2.515 1.00 69.94 686 TRP A O 1
ATOM 5559 N N . ASP A 1 687 ? -32.123 -9.372 -4.377 1.00 62.25 687 ASP A N 1
ATOM 5560 C CA . ASP A 1 687 ? -33.361 -8.597 -4.514 1.00 62.25 687 ASP A CA 1
ATOM 5561 C C . ASP A 1 687 ? -34.463 -9.087 -3.554 1.00 62.25 687 ASP A C 1
ATOM 5563 O O . ASP A 1 687 ? -35.410 -8.347 -3.281 1.00 62.25 687 ASP A O 1
ATOM 5567 N N . ALA A 1 688 ? -34.334 -10.322 -3.053 1.00 51.03 688 ALA A N 1
ATOM 5568 C CA . ALA A 1 688 ? -35.314 -11.014 -2.217 1.00 51.03 688 ALA A CA 1
ATOM 5569 C C . ALA A 1 688 ? -34.927 -11.100 -0.729 1.00 51.03 688 ALA A C 1
ATOM 5571 O O . ALA A 1 688 ? -35.754 -11.547 0.068 1.00 51.03 688 ALA A O 1
ATOM 5572 N N . GLU A 1 689 ? -33.708 -10.690 -0.348 1.00 55.72 689 GLU A N 1
ATOM 5573 C CA . GLU A 1 689 ? -33.243 -10.614 1.035 1.00 55.72 689 GLU A CA 1
ATOM 5574 C C . GLU A 1 689 ? -34.306 -9.784 1.756 1.00 55.72 689 GLU A C 1
ATOM 5576 O O . GLU A 1 689 ? -34.573 -8.657 1.322 1.00 55.72 689 GLU A O 1
ATOM 5581 N N . PRO A 1 690 ? -34.994 -10.339 2.776 1.00 47.25 690 PRO A N 1
ATOM 5582 C CA . PRO A 1 690 ? -35.999 -9.599 3.513 1.00 47.25 690 PRO A CA 1
ATOM 5583 C C . PRO A 1 690 ? -35.272 -8.426 4.148 1.00 47.25 690 PRO A C 1
ATOM 5585 O O . PRO A 1 690 ? -34.577 -8.570 5.156 1.00 47.25 690 PRO A O 1
ATOM 5588 N N . LYS A 1 691 ? -35.367 -7.273 3.494 1.00 48.97 691 LYS A N 1
ATOM 5589 C CA . LYS A 1 691 ? -34.758 -6.040 3.961 1.00 48.97 691 LYS A CA 1
ATOM 5590 C C . LYS A 1 691 ? -35.475 -5.763 5.261 1.00 48.97 691 LYS A C 1
ATOM 5592 O O . LYS A 1 691 ? -36.691 -5.580 5.239 1.00 48.97 691 LYS A O 1
ATOM 5597 N N . GLN A 1 692 ? -34.760 -5.935 6.369 1.00 39.41 692 GLN A N 1
ATOM 5598 C CA . GLN A 1 692 ? -35.374 -6.098 7.680 1.00 39.41 692 GLN A CA 1
ATOM 5599 C C . GLN A 1 692 ? -36.437 -5.018 7.888 1.00 39.41 692 GLN A C 1
ATOM 5601 O O . GLN A 1 692 ? -36.145 -3.826 7.907 1.00 39.41 692 GLN A O 1
ATOM 5606 N N . SER A 1 693 ? -37.691 -5.458 7.934 1.00 32.31 693 SER A N 1
ATOM 5607 C CA . SER A 1 693 ? -38.832 -4.632 8.280 1.00 32.31 693 SER A CA 1
ATOM 5608 C C . SER A 1 693 ? -38.853 -4.529 9.800 1.00 32.31 693 SER A C 1
ATOM 5610 O O . SER A 1 693 ? -39.184 -5.518 10.459 1.00 32.31 693 SER A O 1
ATOM 5612 N N . GLY A 1 694 ? -38.475 -3.371 10.335 1.00 35.91 694 GLY A N 1
ATOM 5613 C CA . GLY A 1 694 ? -38.477 -3.084 11.769 1.00 35.91 694 GLY A CA 1
ATOM 5614 C C . GLY A 1 694 ? -37.349 -2.152 12.142 1.00 35.91 694 GLY A C 1
ATOM 5615 O O . GLY A 1 694 ? -36.284 -2.685 12.517 1.00 35.91 694 GLY A O 1
#

pLDDT: mean 85.95, std 15.43, range [32.31, 98.69]

Sequence (694 aa):
WATFIGLYIANYVVERSTGWALTHPLSVDKVEKLKKEQMKPNFLDMVPWYSGTSADLFKTVFDLLVSVTVFLGRFDMRMLQAAMTKSCDGTKREELLYDHLANKDNFWFDFMADTGDGGNSSYAVAKLLAQPTLQVSVDGETRPLPRGNVLLIGGDLAYPNPSAFTYEKRLFCPFEYALQPPHWYKNDSIAVDKPELPEGVKDLKDYDGPQCFLIPGNHDWFDGLNTFMRYICHKSWLGGWFMPQKKSYFALQLPEGWWVFGLDLALHGDIDVDQFKFFSELAKEKVKEDDAVIIITHEPSWLLDWYWSSDTGKNVRHLICDVLKHRCKLRMAGDLHHYMRHSCAQSDGPAHVQHLLVNGCGGAFLHPTHVFSKFSKFYGSSYVSKAAYPSFHDSSKIALGNILKFRKKNWQFDIIGGIIYFILVFSLFPQCKLAHILRGDSFSGHLESFLGTVWNAFVSVMEQSYVSFTGVLVLLITAIIFVPSKISRKKRVVIGVLHVTAHLMAALILMLMLELGIEICIQHNLLANSGYHTLYQWYKSVESEHFPDPTGLRARIEQWTFGLYPACIKYLMSAFDVPEVMAVTRTNICKEGMESLSRSGAVIYYASVFLYFWVFSTPVVSLVFGSYLYICINWLHIHFDEAFSSLRIANYKSFTRFHIKKNKDIEVFTLAVDKVPKDWKLDKDWDAEPKQSG